Protein AF-0000000066271644 (afdb_homodimer)

pLDDT: mean 96.22, std 3.68, range [72.06, 98.88]

Sequence (416 aa):
MKINVVDHPLIKHKLTLMRKKDTGPKEFRELLKEITLLIAYEATRHIETFETEIETPLEKTKGHFINDKDVVIIPILRAGLGMSDGILQLLPNASVGHIGIYRDPKTLEAVEYYAKFPKITDNSIVFVLDPMLATGVSSIKALEIVKKNGAKNIILVTLIASPEGTEKVNIEHPDVIIYTASLDKKLNSKGYILPGLGDAGDRLFRTKMKINVVDHPLIKHKLTLMRKKDTGPKEFRELLKEITLLIAYEATRHIETFETEIETPLEKTKGHFINDKDVVIIPILRAGLGMSDGILQLLPNASVGHIGIYRDPKTLEAVEYYAKFPKITDNSIVFVLDPMLATGVSSIKALEIVKKNGAKNIILVTLIASPEGTEKVNIEHPDVIIYTASLDKKLNSKGYILPGLGDAGDRLFRTK

Structure (mmCIF, N/CA/C/O backbone):
data_AF-0000000066271644-model_v1
#
loop_
_entity.id
_entity.type
_entity.pdbx_description
1 polymer 'Uracil phosphoribosyltransferase'
#
loop_
_atom_site.group_PDB
_atom_site.id
_atom_site.type_symbol
_atom_site.label_atom_id
_atom_site.label_alt_id
_atom_site.label_comp_id
_atom_site.label_asym_id
_atom_site.label_entity_id
_atom_site.label_seq_id
_atom_site.pdbx_PDB_ins_code
_atom_site.Cartn_x
_atom_site.Cartn_y
_atom_site.Cartn_z
_atom_site.occupancy
_atom_site.B_iso_or_equiv
_atom_site.auth_seq_id
_atom_site.auth_comp_id
_atom_site.auth_asym_id
_atom_site.auth_atom_id
_atom_site.pdbx_PDB_model_num
ATOM 1 N N . MET A 1 1 ? -0.296 10.195 24.5 1 84.44 1 MET A N 1
ATOM 2 C CA . MET A 1 1 ? -0.703 10.555 23.141 1 84.44 1 MET A CA 1
ATOM 3 C C . MET A 1 1 ? -1.144 9.32 22.359 1 84.44 1 MET A C 1
ATOM 5 O O . MET A 1 1 ? -0.449 8.305 22.359 1 84.44 1 MET A O 1
ATOM 9 N N . LYS A 1 2 ? -2.355 9.391 21.953 1 93.38 2 LYS A N 1
ATOM 10 C CA . LYS A 1 2 ? -2.924 8.297 21.172 1 93.38 2 LYS A CA 1
ATOM 11 C C . LYS A 1 2 ? -2.754 8.547 19.672 1 93.38 2 LYS A C 1
ATOM 13 O O . LYS A 1 2 ? -3.529 9.289 19.078 1 93.38 2 LYS A O 1
ATOM 18 N N . ILE A 1 3 ? -1.716 7.992 19.109 1 98.06 3 ILE A N 1
ATOM 19 C CA . ILE A 1 3 ? -1.363 8.211 17.703 1 98.06 3 ILE A CA 1
ATOM 20 C C . ILE A 1 3 ? -0.634 6.988 17.156 1 98.06 3 ILE A C 1
ATOM 22 O O . ILE A 1 3 ? 0.174 6.375 17.859 1 98.06 3 ILE A O 1
ATOM 26 N N . ASN A 1 4 ? -0.963 6.59 16.016 1 98.56 4 ASN A N 1
ATOM 27 C CA . ASN A 1 4 ? -0.249 5.531 15.305 1 98.56 4 ASN A CA 1
ATOM 28 C C . ASN A 1 4 ? 0.706 6.105 14.258 1 98.56 4 ASN A C 1
ATOM 30 O O . ASN A 1 4 ? 0.277 6.527 13.18 1 98.56 4 ASN A O 1
ATOM 34 N N . VAL A 1 5 ? 1.97 6.086 14.578 1 98.56 5 VAL A N 1
ATOM 35 C CA . VAL A 1 5 ? 2.984 6.488 13.609 1 98.56 5 VAL A CA 1
ATOM 36 C C . VAL A 1 5 ? 3.4 5.285 12.766 1 98.56 5 VAL A C 1
ATOM 38 O O . VAL A 1 5 ? 3.959 4.316 13.289 1 98.56 5 VAL A O 1
ATOM 41 N N . VAL A 1 6 ? 3.117 5.367 11.516 1 98.19 6 VAL A N 1
ATOM 42 C CA . VAL A 1 6 ? 3.459 4.262 10.625 1 98.19 6 VAL A CA 1
ATOM 43 C C . VAL A 1 6 ? 4.957 4.277 10.328 1 98.19 6 VAL A C 1
ATOM 45 O O . VAL A 1 6 ? 5.445 5.152 9.609 1 98.19 6 VAL A O 1
ATOM 48 N N . ASP A 1 7 ? 5.613 3.336 10.898 1 96.69 7 ASP A N 1
ATOM 49 C CA . ASP A 1 7 ? 7.062 3.217 10.766 1 96.69 7 ASP A CA 1
ATOM 50 C C . ASP A 1 7 ? 7.43 2.184 9.703 1 96.69 7 ASP A C 1
ATOM 52 O O . ASP A 1 7 ? 7.41 0.979 9.961 1 96.69 7 ASP A O 1
ATOM 56 N N . HIS A 1 8 ? 7.676 2.605 8.531 1 98.44 8 HIS A N 1
ATOM 57 C CA . HIS A 1 8 ? 8.031 1.758 7.398 1 98.44 8 HIS A CA 1
ATOM 58 C C . HIS A 1 8 ? 9.117 2.4 6.551 1 98.44 8 HIS A C 1
ATOM 60 O O . HIS A 1 8 ? 9.062 3.6 6.266 1 98.44 8 HIS A O 1
ATOM 66 N N . PRO A 1 9 ? 10.078 1.648 6.066 1 98.38 9 PRO A N 1
ATOM 67 C CA . PRO A 1 9 ? 11.195 2.197 5.289 1 98.38 9 PRO A CA 1
ATOM 68 C C . PRO A 1 9 ? 10.727 2.947 4.043 1 98.38 9 PRO A C 1
ATOM 70 O O . PRO A 1 9 ? 11.258 4.016 3.729 1 98.38 9 PRO A O 1
ATOM 73 N N . LEU A 1 10 ? 9.766 2.443 3.363 1 98.5 10 LEU A N 1
ATOM 74 C CA . LEU A 1 10 ? 9.273 3.084 2.15 1 98.5 10 LEU A CA 1
ATOM 75 C C . LEU A 1 10 ? 8.656 4.441 2.465 1 98.5 10 LEU A C 1
ATOM 77 O O . LEU A 1 10 ? 8.828 5.398 1.708 1 98.5 10 LEU A O 1
ATOM 81 N N . ILE A 1 11 ? 7.906 4.512 3.564 1 98.56 11 ILE A N 1
ATOM 82 C CA . ILE A 1 11 ? 7.273 5.758 3.969 1 98.56 11 ILE A CA 1
ATOM 83 C C . ILE A 1 11 ? 8.336 6.773 4.379 1 98.56 11 ILE A C 1
ATOM 85 O O . ILE A 1 11 ? 8.281 7.941 3.988 1 98.56 11 ILE A O 1
ATOM 89 N N . LYS A 1 12 ? 9.328 6.297 5.113 1 98.19 12 LYS A N 1
ATOM 90 C CA . LYS A 1 12 ? 10.422 7.176 5.527 1 98.19 12 LYS A CA 1
ATOM 91 C C . LYS A 1 12 ? 11.156 7.738 4.316 1 98.19 12 LYS A C 1
ATOM 93 O O . LYS A 1 12 ? 11.469 8.93 4.27 1 98.19 12 LYS A O 1
ATOM 98 N N . HIS A 1 13 ? 11.43 6.863 3.379 1 98.44 13 HIS A N 1
ATOM 99 C CA . HIS A 1 13 ? 12.109 7.254 2.148 1 98.44 13 HIS A CA 1
ATOM 100 C C . HIS A 1 13 ? 11.305 8.305 1.388 1 98.44 13 HIS A C 1
ATOM 102 O O . HIS A 1 13 ? 11.844 9.352 1.02 1 98.44 13 HIS A O 1
ATOM 108 N N . LYS A 1 14 ? 10.047 8.047 1.195 1 98.38 14 LYS A N 1
ATOM 109 C CA . LYS A 1 14 ? 9.18 8.93 0.418 1 98.38 14 LYS A CA 1
ATOM 110 C C . LYS A 1 14 ? 8.945 10.25 1.147 1 98.38 14 LYS A C 1
ATOM 112 O O . LYS A 1 14 ? 8.875 11.312 0.52 1 98.38 14 LYS A O 1
ATOM 117 N N . LEU A 1 15 ? 8.797 10.172 2.463 1 98.44 15 LEU A N 1
ATOM 118 C CA . LEU A 1 15 ? 8.625 11.383 3.26 1 98.44 15 LEU A CA 1
ATOM 119 C C . LEU A 1 15 ? 9.852 12.289 3.156 1 98.44 15 LEU A C 1
ATOM 121 O O . LEU A 1 15 ? 9.719 13.508 3.088 1 98.44 15 LEU A O 1
ATOM 125 N N . THR A 1 16 ? 11.039 11.703 3.15 1 98.5 16 THR A N 1
ATOM 126 C CA . THR A 1 16 ? 12.281 12.461 3.002 1 98.5 16 THR A CA 1
ATOM 127 C C . THR A 1 16 ? 12.281 13.25 1.699 1 98.5 16 THR A C 1
ATOM 129 O O . THR A 1 16 ? 12.609 14.445 1.689 1 98.5 16 THR A O 1
ATOM 132 N N . LEU A 1 17 ? 11.891 12.586 0.609 1 98.19 17 LEU A N 1
ATOM 133 C CA . LEU A 1 17 ? 11.805 13.258 -0.682 1 98.19 17 LEU A CA 1
ATOM 134 C C . LEU A 1 17 ? 10.805 14.406 -0.628 1 98.19 17 LEU A C 1
ATOM 136 O O . LEU A 1 17 ? 11.062 15.484 -1.153 1 98.19 17 LEU A O 1
ATOM 140 N N . MET A 1 18 ? 9.727 14.219 0.036 1 98 18 MET A N 1
ATOM 141 C CA . MET A 1 18 ? 8.648 15.195 0.131 1 98 18 MET A CA 1
ATOM 142 C C . MET A 1 18 ? 9.086 16.406 0.946 1 98 18 MET A C 1
ATOM 144 O O . MET A 1 18 ? 8.648 17.531 0.679 1 98 18 MET A O 1
ATOM 148 N N . ARG A 1 19 ? 9.906 16.203 1.935 1 98.44 19 ARG A N 1
ATOM 149 C CA . ARG A 1 19 ? 10.344 17.234 2.863 1 98.44 19 ARG A CA 1
ATOM 150 C C . ARG A 1 19 ? 11.305 18.203 2.186 1 98.44 19 ARG A C 1
ATOM 152 O O . ARG A 1 19 ? 11.43 19.359 2.609 1 98.44 19 ARG A O 1
ATOM 159 N N . LYS A 1 20 ? 12.031 17.75 1.162 1 98.56 20 LYS A N 1
ATOM 160 C CA . LYS A 1 20 ? 13.031 18.578 0.505 1 98.56 20 LYS A CA 1
ATOM 161 C C . LYS A 1 20 ? 12.398 19.844 -0.061 1 98.56 20 LYS A C 1
ATOM 163 O O . LYS A 1 20 ? 11.406 19.781 -0.792 1 98.56 20 LYS A O 1
ATOM 168 N N . LYS A 1 21 ? 12.984 20.969 0.208 1 97.44 21 LYS A N 1
ATOM 169 C CA . LYS A 1 21 ? 12.422 22.25 -0.18 1 97.44 21 LYS A CA 1
ATOM 170 C C . LYS A 1 21 ? 12.352 22.391 -1.698 1 97.44 21 LYS A C 1
ATOM 172 O O . LYS A 1 21 ? 11.508 23.125 -2.223 1 97.44 21 LYS A O 1
ATOM 177 N N . ASP A 1 22 ? 13.148 21.578 -2.422 1 96.88 22 ASP A N 1
ATOM 178 C CA . ASP A 1 22 ? 13.242 21.734 -3.869 1 96.88 22 ASP A CA 1
ATOM 179 C C . ASP A 1 22 ? 12.305 20.766 -4.586 1 96.88 22 ASP A C 1
ATOM 181 O O . ASP A 1 22 ? 12.219 20.766 -5.816 1 96.88 22 ASP A O 1
ATOM 185 N N . THR A 1 23 ? 11.617 19.891 -3.852 1 97.25 23 THR A N 1
ATOM 186 C CA . THR A 1 23 ? 10.656 18.984 -4.484 1 97.25 23 THR A CA 1
ATOM 187 C C . THR A 1 23 ? 9.516 19.766 -5.117 1 97.25 23 THR A C 1
ATOM 189 O O . THR A 1 23 ? 8.82 20.531 -4.438 1 97.25 23 THR A O 1
ATOM 192 N N . GLY A 1 24 ? 9.297 19.609 -6.395 1 96.25 24 GLY A N 1
ATOM 193 C CA . GLY A 1 24 ? 8.266 20.344 -7.117 1 96.25 24 GLY A CA 1
ATOM 194 C C . GLY A 1 24 ? 6.871 19.797 -6.887 1 96.25 24 GLY A C 1
ATOM 195 O O . GLY A 1 24 ? 6.707 18.719 -6.297 1 96.25 24 GLY A O 1
ATOM 196 N N . PRO A 1 25 ? 5.859 20.547 -7.359 1 95.81 25 PRO A N 1
ATOM 197 C CA . PRO A 1 25 ? 4.469 20.188 -7.066 1 95.81 25 PRO A CA 1
ATOM 198 C C . PRO A 1 25 ? 4.07 18.828 -7.637 1 95.81 25 PRO A C 1
ATOM 200 O O . PRO A 1 25 ? 3.283 18.109 -7.023 1 95.81 25 PRO A O 1
ATOM 203 N N . LYS A 1 26 ? 4.582 18.516 -8.805 1 96.25 26 LYS A N 1
ATOM 204 C CA . LYS A 1 26 ? 4.246 17.234 -9.398 1 96.25 26 LYS A CA 1
ATOM 205 C C . LYS A 1 26 ? 4.699 16.078 -8.516 1 96.25 26 LYS A C 1
ATOM 207 O O . LYS A 1 26 ? 3.906 15.195 -8.172 1 96.25 26 LYS A O 1
ATOM 212 N N . GLU A 1 27 ? 5.961 16.094 -8.18 1 97 27 GLU A N 1
ATOM 213 C CA . GLU A 1 27 ? 6.512 15.047 -7.332 1 97 27 GLU A CA 1
ATOM 214 C C . GLU A 1 27 ? 5.867 15.055 -5.949 1 97 27 GLU A C 1
ATOM 216 O O . GLU A 1 27 ? 5.605 13.992 -5.375 1 97 27 GLU A O 1
ATOM 221 N N . PHE A 1 28 ? 5.594 16.234 -5.441 1 97.56 28 PHE A N 1
ATOM 222 C CA . PHE A 1 28 ? 4.934 16.359 -4.145 1 97.56 28 PHE A CA 1
ATOM 223 C C . PHE A 1 28 ? 3.574 15.68 -4.156 1 97.56 28 PHE A C 1
ATOM 225 O O . PHE A 1 28 ? 3.246 14.922 -3.246 1 97.56 28 PHE A O 1
ATOM 232 N N . ARG A 1 29 ? 2.818 15.844 -5.227 1 97 29 ARG A N 1
ATOM 233 C CA . ARG A 1 29 ? 1.493 15.25 -5.359 1 97 29 ARG A CA 1
ATOM 234 C C . ARG A 1 29 ? 1.582 13.727 -5.414 1 97 29 ARG A C 1
ATOM 236 O O . ARG A 1 29 ? 0.78 13.031 -4.789 1 97 29 ARG A O 1
ATOM 243 N N . GLU A 1 30 ? 2.508 13.273 -6.148 1 97.19 30 GLU A N 1
ATOM 244 C CA . GLU A 1 30 ? 2.689 11.828 -6.285 1 97.19 30 GLU A CA 1
ATOM 245 C C . GLU A 1 30 ? 3.059 11.188 -4.953 1 97.19 30 GLU A C 1
ATOM 247 O O . GLU A 1 30 ? 2.494 10.164 -4.574 1 97.19 30 GLU A O 1
ATOM 252 N N . LEU A 1 31 ? 3.965 11.828 -4.305 1 98 31 LEU A N 1
ATOM 253 C CA . LEU A 1 31 ? 4.414 11.312 -3.014 1 98 31 LEU A CA 1
ATOM 254 C C . LEU A 1 31 ? 3.291 11.367 -1.985 1 98 31 LEU A C 1
ATOM 256 O O . LEU A 1 31 ? 3.125 10.438 -1.192 1 98 31 LEU A O 1
ATOM 260 N N . LEU A 1 32 ? 2.547 12.438 -1.992 1 98.06 32 LEU A N 1
ATOM 261 C CA . LEU A 1 32 ? 1.416 12.578 -1.082 1 98.06 32 LEU A CA 1
ATOM 262 C C . LEU A 1 32 ? 0.413 11.445 -1.285 1 98.06 32 LEU A C 1
ATOM 264 O O . LEU A 1 32 ? -0.036 10.828 -0.318 1 98.06 32 LEU A O 1
ATOM 268 N N . LYS A 1 33 ? 0.113 11.188 -2.508 1 97.75 33 LYS A N 1
ATOM 269 C CA . LYS A 1 33 ? -0.811 10.109 -2.852 1 97.75 33 LYS A CA 1
ATOM 270 C C . LYS A 1 33 ? -0.278 8.758 -2.385 1 97.75 33 LYS A C 1
ATOM 272 O O . LYS A 1 33 ? -1.005 7.98 -1.766 1 97.75 33 LYS A O 1
ATOM 277 N N . GLU A 1 34 ? 0.958 8.523 -2.639 1 98 34 GLU A N 1
ATOM 278 C CA . GLU A 1 34 ? 1.572 7.238 -2.332 1 98 34 GLU A CA 1
ATOM 279 C C . GLU A 1 34 ? 1.639 7.004 -0.825 1 98 34 GLU A C 1
ATOM 281 O O . GLU A 1 34 ? 1.294 5.922 -0.343 1 98 34 GLU A O 1
ATOM 286 N N . ILE A 1 35 ? 2.094 7.98 -0.1 1 98.56 35 ILE A N 1
ATOM 287 C CA . ILE A 1 35 ? 2.217 7.84 1.347 1 98.56 35 ILE A CA 1
ATOM 288 C C . ILE A 1 35 ? 0.833 7.66 1.967 1 98.56 35 ILE A C 1
ATOM 290 O O . ILE A 1 35 ? 0.652 6.84 2.869 1 98.56 35 ILE A O 1
ATOM 294 N N . THR A 1 36 ? -0.159 8.414 1.421 1 98.69 36 THR A N 1
ATOM 295 C CA . THR A 1 36 ? -1.521 8.281 1.924 1 98.69 36 THR A CA 1
ATOM 296 C C . THR A 1 36 ? -2.043 6.859 1.709 1 98.69 36 THR A C 1
ATOM 298 O O . THR A 1 36 ? -2.662 6.281 2.604 1 98.69 36 THR A O 1
ATOM 301 N N . LEU A 1 37 ? -1.783 6.352 0.534 1 98.56 37 LEU A N 1
ATOM 302 C CA . LEU A 1 37 ? -2.18 4.98 0.231 1 98.56 37 LEU A CA 1
ATOM 303 C C . LEU A 1 37 ? -1.605 4.008 1.256 1 98.56 37 LEU A C 1
ATOM 305 O O . LEU A 1 37 ? -2.328 3.166 1.793 1 98.56 37 LEU A O 1
ATOM 309 N N . LEU A 1 38 ? -0.356 4.121 1.579 1 98.69 38 LEU A N 1
ATOM 310 C CA . LEU A 1 38 ? 0.324 3.201 2.482 1 98.69 38 LEU A CA 1
ATOM 311 C C . LEU A 1 38 ? -0.179 3.371 3.912 1 98.69 38 LEU A C 1
ATOM 313 O O . LEU A 1 38 ? -0.348 2.389 4.637 1 98.69 38 LEU A O 1
ATOM 317 N N . ILE A 1 39 ? -0.458 4.59 4.332 1 98.69 39 ILE A N 1
ATOM 318 C CA . ILE A 1 39 ? -1.012 4.828 5.66 1 98.69 39 ILE A CA 1
ATOM 319 C C . ILE A 1 39 ? -2.418 4.238 5.746 1 98.69 39 ILE A C 1
ATOM 321 O O . ILE A 1 39 ? -2.777 3.613 6.746 1 98.69 39 ILE A O 1
ATOM 325 N N . ALA A 1 40 ? -3.199 4.473 4.695 1 98.25 40 ALA A N 1
ATOM 326 C CA . ALA A 1 40 ? -4.555 3.93 4.664 1 98.25 40 ALA A CA 1
ATOM 327 C C . ALA A 1 40 ? -4.539 2.404 4.75 1 98.25 40 ALA A C 1
ATOM 329 O O . ALA A 1 40 ? -5.391 1.803 5.402 1 98.25 40 ALA A O 1
ATOM 330 N N . TYR A 1 41 ? -3.57 1.788 4.094 1 98.69 41 TYR A N 1
ATOM 331 C CA . TYR A 1 41 ? -3.391 0.344 4.184 1 98.69 41 TYR A CA 1
ATOM 332 C C . TYR A 1 41 ? -3.207 -0.092 5.633 1 98.69 41 TYR A C 1
ATOM 334 O O . TYR A 1 41 ? -3.822 -1.065 6.078 1 98.69 41 TYR A O 1
ATOM 342 N N . GLU A 1 42 ? -2.414 0.624 6.355 1 98.44 42 GLU A N 1
ATOM 343 C CA . GLU A 1 42 ? -2.205 0.326 7.77 1 98.44 42 GLU A CA 1
ATOM 344 C C . GLU A 1 42 ? -3.467 0.601 8.586 1 98.44 42 GLU A C 1
ATOM 346 O O . GLU A 1 42 ? -3.814 -0.172 9.477 1 98.44 42 GLU A O 1
ATOM 351 N N . ALA A 1 43 ? -4.16 1.611 8.227 1 97.81 43 ALA A N 1
ATOM 352 C CA . ALA A 1 43 ? -5.32 2.059 8.992 1 97.81 43 ALA A CA 1
ATOM 353 C C . ALA A 1 43 ? -6.508 1.126 8.781 1 97.81 43 ALA A C 1
ATOM 355 O O . ALA A 1 43 ? -7.484 1.17 9.531 1 97.81 43 ALA A O 1
ATOM 356 N N . THR A 1 44 ? -6.449 0.279 7.773 1 97.62 44 THR A N 1
ATOM 357 C CA . THR A 1 44 ? -7.582 -0.583 7.457 1 97.62 44 THR A CA 1
ATOM 358 C C . THR A 1 44 ? -7.297 -2.023 7.867 1 97.62 44 THR A C 1
ATOM 360 O O . THR A 1 44 ? -7.992 -2.947 7.438 1 97.62 44 THR A O 1
ATOM 363 N N . ARG A 1 45 ? -6.277 -2.25 8.672 1 96.75 45 ARG A N 1
ATOM 364 C CA . ARG A 1 45 ? -5.887 -3.59 9.102 1 96.75 45 ARG A CA 1
ATOM 365 C C . ARG A 1 45 ? -7.008 -4.262 9.883 1 96.75 45 ARG A C 1
ATOM 367 O O . ARG A 1 45 ? -7.055 -5.488 9.992 1 96.75 45 ARG A O 1
ATOM 374 N N . HIS A 1 46 ? -7.965 -3.473 10.43 1 94 46 HIS A N 1
ATOM 375 C CA . HIS A 1 46 ? -8.969 -4.047 11.312 1 94 46 HIS A CA 1
ATOM 376 C C . HIS A 1 46 ? -10.375 -3.877 10.734 1 94 46 HIS A C 1
ATOM 378 O O . HIS A 1 46 ? -11.367 -4.059 11.438 1 94 46 HIS A O 1
ATOM 384 N N . ILE A 1 47 ? -10.383 -3.451 9.508 1 95.62 47 ILE A N 1
ATOM 385 C CA . ILE A 1 47 ? -11.688 -3.271 8.875 1 95.62 47 ILE A CA 1
ATOM 386 C C . ILE A 1 47 ? -12.406 -4.613 8.781 1 95.62 47 ILE A C 1
ATOM 388 O O . ILE A 1 47 ? -11.781 -5.645 8.523 1 95.62 47 ILE A O 1
ATOM 392 N N . GLU A 1 48 ? -13.641 -4.594 8.977 1 95.06 48 GLU A N 1
ATOM 393 C CA . GLU A 1 48 ? -14.453 -5.809 8.984 1 95.06 48 GLU A CA 1
ATOM 394 C C . GLU A 1 48 ? -14.602 -6.383 7.582 1 95.06 48 GLU A C 1
ATOM 396 O O . GLU A 1 48 ? -14.82 -5.641 6.621 1 95.06 48 GLU A O 1
ATOM 401 N N . THR A 1 49 ? -14.438 -7.691 7.473 1 97 49 THR A N 1
ATOM 402 C CA . THR A 1 49 ? -14.711 -8.406 6.23 1 97 49 THR A CA 1
ATOM 403 C C . THR A 1 49 ? -15.883 -9.367 6.402 1 97 49 THR A C 1
ATOM 405 O O . THR A 1 49 ? -16.156 -9.836 7.512 1 97 49 THR A O 1
ATOM 408 N N . PHE A 1 50 ? -16.562 -9.586 5.348 1 97.81 50 PHE A N 1
ATOM 409 C CA . PHE A 1 50 ? -17.719 -10.484 5.34 1 97.81 50 PHE A CA 1
ATOM 410 C C . PHE A 1 50 ? -17.5 -11.641 4.371 1 97.81 50 PHE A C 1
ATOM 412 O O . PHE A 1 50 ? -16.891 -11.461 3.312 1 97.81 50 PHE A O 1
ATOM 419 N N . GLU A 1 51 ? -18 -12.797 4.754 1 98.12 51 GLU A N 1
ATOM 420 C CA . GLU A 1 51 ? -17.859 -13.969 3.898 1 98.12 51 GLU A CA 1
ATOM 421 C C . GLU A 1 51 ? -18.891 -13.953 2.766 1 98.12 51 GLU A C 1
ATOM 423 O O . GLU A 1 51 ? -20 -13.469 2.941 1 98.12 51 GLU A O 1
ATOM 428 N N . THR A 1 52 ? -18.469 -14.469 1.623 1 97.88 52 THR A N 1
ATOM 429 C CA . THR A 1 52 ? -19.359 -14.633 0.478 1 97.88 52 THR A CA 1
ATOM 430 C C . THR A 1 52 ? -18.984 -15.875 -0.331 1 97.88 52 THR A C 1
ATOM 432 O O . THR A 1 52 ? -17.812 -16.219 -0.418 1 97.88 52 THR A O 1
ATOM 435 N N . GLU A 1 53 ? -19.953 -16.562 -0.86 1 98.44 53 GLU A N 1
ATOM 436 C CA . GLU A 1 53 ? -19.688 -17.688 -1.747 1 98.44 53 GLU A CA 1
ATOM 437 C C . GLU A 1 53 ? -19.328 -17.203 -3.152 1 98.44 53 GLU A C 1
ATOM 439 O O . GLU A 1 53 ? -20.016 -16.344 -3.715 1 98.44 53 GLU A O 1
ATOM 444 N N . ILE A 1 54 ? -18.297 -17.781 -3.646 1 98.44 54 ILE A N 1
ATOM 445 C CA . ILE A 1 54 ? -17.891 -17.469 -5.012 1 98.44 54 ILE A CA 1
ATOM 446 C C . ILE A 1 54 ? -17.516 -18.734 -5.758 1 98.44 54 ILE A C 1
ATOM 448 O O . ILE A 1 54 ? -17.422 -19.812 -5.156 1 98.44 54 ILE A O 1
ATOM 452 N N . GLU A 1 55 ? -17.391 -18.594 -7.047 1 98.62 55 GLU A N 1
ATOM 453 C CA . GLU A 1 55 ? -16.875 -19.672 -7.891 1 98.62 55 GLU A CA 1
ATOM 454 C C . GLU A 1 55 ? -15.625 -19.25 -8.641 1 98.62 55 GLU A C 1
ATOM 456 O O . GLU A 1 55 ? -15.625 -18.234 -9.344 1 98.62 55 GLU A O 1
ATOM 461 N N . THR A 1 56 ? -14.57 -20.016 -8.406 1 98.5 56 THR A N 1
ATOM 462 C CA . THR A 1 56 ? -13.375 -19.828 -9.211 1 98.5 56 THR A CA 1
ATOM 463 C C . THR A 1 56 ? -13.477 -20.609 -10.523 1 98.5 56 THR A C 1
ATOM 465 O O . THR A 1 56 ? -14.43 -21.359 -10.727 1 98.5 56 THR A O 1
ATOM 468 N N . PRO A 1 57 ? -12.539 -20.438 -11.43 1 97.38 57 PRO A N 1
ATOM 469 C CA . PRO A 1 57 ? -12.547 -21.281 -12.625 1 97.38 57 PRO A CA 1
ATOM 470 C C . PRO A 1 57 ? -12.438 -22.766 -12.297 1 97.38 57 PRO A C 1
ATOM 472 O O . PRO A 1 57 ? -12.68 -23.625 -13.156 1 97.38 57 PRO A O 1
ATOM 475 N N . LEU A 1 58 ? -12.188 -23.141 -11.008 1 97.88 58 LEU A N 1
ATOM 476 C CA . LEU A 1 58 ? -11.875 -24.531 -10.656 1 97.88 58 LEU A CA 1
ATOM 477 C C . LEU A 1 58 ? -12.953 -25.109 -9.75 1 97.88 58 LEU A C 1
ATOM 479 O O . LEU A 1 58 ? -13.289 -26.297 -9.875 1 97.88 58 LEU A O 1
ATOM 483 N N . GLU A 1 59 ? -13.5 -24.281 -8.797 1 98.31 59 GLU A N 1
ATOM 484 C CA . GLU A 1 59 ? -14.484 -24.812 -7.859 1 98.31 59 GLU A CA 1
ATOM 485 C C . GLU A 1 59 ? -15.18 -23.688 -7.094 1 98.31 59 GLU A C 1
ATOM 487 O O . GLU A 1 59 ? -14.75 -22.531 -7.156 1 98.31 59 GLU A O 1
ATOM 492 N N . LYS A 1 60 ? -16.25 -24.062 -6.426 1 98.44 60 LYS A N 1
ATOM 493 C CA . LYS A 1 60 ? -16.891 -23.156 -5.477 1 98.44 60 LYS A CA 1
ATOM 494 C C . LYS A 1 60 ? -16.062 -23.016 -4.203 1 98.44 60 LYS A C 1
ATOM 496 O O . LYS A 1 60 ? -15.422 -23.984 -3.764 1 98.44 60 LYS A O 1
ATOM 501 N N . THR A 1 61 ? -16.109 -21.844 -3.67 1 98.19 61 THR A N 1
ATOM 502 C CA . THR A 1 61 ? -15.383 -21.609 -2.426 1 98.19 61 THR A CA 1
ATOM 503 C C . THR A 1 61 ? -15.938 -20.391 -1.704 1 98.19 61 THR A C 1
ATOM 505 O O . THR A 1 61 ? -16.891 -19.766 -2.168 1 98.19 61 THR A O 1
ATOM 508 N N . LYS A 1 62 ? -15.383 -20.109 -0.557 1 98.12 62 LYS A N 1
ATOM 509 C CA . LYS A 1 62 ? -15.727 -18.906 0.197 1 98.12 62 LYS A CA 1
ATOM 510 C C . LYS A 1 62 ? -14.641 -17.828 0.05 1 98.12 62 LYS A C 1
ATOM 512 O O . LYS A 1 62 ? -13.453 -18.141 0.042 1 98.12 62 LYS A O 1
ATOM 517 N N . GLY A 1 63 ? -15.094 -16.625 -0.198 1 97.62 63 GLY A N 1
ATOM 518 C CA . GLY A 1 63 ? -14.234 -15.445 -0.186 1 97.62 63 GLY A CA 1
ATOM 519 C C . GLY A 1 63 ? -14.641 -14.422 0.856 1 97.62 63 GLY A C 1
ATOM 520 O O . GLY A 1 63 ? -15.539 -14.672 1.662 1 97.62 63 GLY A O 1
ATOM 521 N N . HIS A 1 64 ? -13.867 -13.383 0.922 1 98.06 64 HIS A N 1
ATOM 522 C CA . HIS A 1 64 ? -14.133 -12.305 1.874 1 98.06 64 HIS A CA 1
ATOM 523 C C . HIS A 1 64 ? -14.281 -10.969 1.164 1 98.06 64 HIS A C 1
ATOM 525 O O . HIS A 1 64 ? -13.555 -10.68 0.209 1 98.06 64 HIS A O 1
ATOM 531 N N . PHE A 1 65 ? -15.266 -10.18 1.545 1 97.44 65 PHE A N 1
ATOM 532 C CA . PHE A 1 65 ? -15.43 -8.867 0.928 1 97.44 65 PHE A CA 1
ATOM 533 C C . PHE A 1 65 ? -15.586 -7.789 1.989 1 97.44 65 PHE A C 1
ATOM 535 O O . PHE A 1 65 ? -15.992 -8.07 3.119 1 97.44 65 PHE A O 1
ATOM 542 N N . ILE A 1 66 ? -15.18 -6.598 1.697 1 97.19 66 ILE A N 1
ATOM 543 C CA . ILE A 1 66 ? -15.391 -5.379 2.471 1 97.19 66 ILE A CA 1
ATOM 544 C C . ILE A 1 66 ? -16.562 -4.59 1.885 1 97.19 66 ILE A C 1
ATOM 546 O O . ILE A 1 66 ? -16.672 -4.453 0.665 1 97.19 66 ILE A O 1
ATOM 550 N N . ASN A 1 67 ? -17.484 -4.176 2.711 1 95 67 ASN A N 1
ATOM 551 C CA . ASN A 1 67 ? -18.5 -3.234 2.246 1 95 67 ASN A CA 1
ATOM 552 C C . ASN A 1 67 ? -17.938 -1.831 2.076 1 95 67 ASN A C 1
ATOM 554 O O . ASN A 1 67 ? -18.125 -0.967 2.934 1 95 67 ASN A O 1
ATOM 558 N N . ASP A 1 68 ? -17.328 -1.593 0.96 1 90.81 68 ASP A N 1
ATOM 559 C CA . ASP A 1 68 ? -16.562 -0.363 0.799 1 90.81 68 ASP A CA 1
ATOM 560 C C . ASP A 1 68 ? -17.484 0.842 0.618 1 90.81 68 ASP A C 1
ATOM 562 O O . ASP A 1 68 ? -17.031 1.988 0.671 1 90.81 68 ASP A O 1
ATOM 566 N N . LYS A 1 69 ? -18.812 0.61 0.467 1 91.19 69 LYS A N 1
ATOM 567 C CA . LYS A 1 69 ? -19.781 1.705 0.434 1 91.19 69 LYS A CA 1
ATOM 568 C C . LYS A 1 69 ? -19.922 2.348 1.81 1 91.19 69 LYS A C 1
ATOM 570 O O . LYS A 1 69 ? -20.422 3.471 1.925 1 91.19 69 LYS A O 1
ATOM 575 N N . ASP A 1 70 ? -19.469 1.592 2.779 1 94.81 70 ASP A N 1
ATOM 576 C CA . ASP A 1 70 ? -19.531 2.107 4.145 1 94.81 70 ASP A CA 1
ATOM 577 C C . ASP A 1 70 ? -18.344 3.004 4.457 1 94.81 70 ASP A C 1
ATOM 579 O O . ASP A 1 70 ? -18.297 3.648 5.504 1 94.81 70 ASP A O 1
ATOM 583 N N . VAL A 1 71 ? -17.422 3.08 3.557 1 97.56 71 VAL A N 1
ATOM 584 C CA . VAL A 1 71 ? -16.234 3.902 3.775 1 97.56 71 VAL A CA 1
ATOM 585 C C . VAL A 1 71 ? -16.469 5.301 3.207 1 97.56 71 VAL A C 1
ATOM 587 O O . VAL A 1 71 ? -16.891 5.449 2.062 1 97.56 71 VAL A O 1
ATOM 590 N N . VAL A 1 72 ? -16.234 6.301 4.016 1 98.31 72 VAL A N 1
ATOM 591 C CA . VAL A 1 72 ? -16.391 7.699 3.629 1 98.31 72 VAL A CA 1
ATOM 592 C C . VAL A 1 72 ? -15.047 8.43 3.773 1 98.31 72 VAL A C 1
ATOM 594 O O . VAL A 1 72 ? -14.398 8.336 4.816 1 98.31 72 VAL A O 1
ATOM 597 N N . ILE A 1 73 ? -14.625 9.078 2.729 1 98.62 73 ILE A N 1
ATOM 598 C CA . ILE A 1 73 ? -13.391 9.859 2.701 1 98.62 73 ILE A CA 1
ATOM 599 C C . ILE A 1 73 ? -13.727 11.352 2.732 1 98.62 73 ILE A C 1
ATOM 601 O O . ILE A 1 73 ? -14.492 11.844 1.901 1 98.62 73 ILE A O 1
ATOM 605 N N . ILE A 1 74 ? -13.148 12.078 3.66 1 98.56 74 ILE A N 1
ATOM 606 C CA . ILE A 1 74 ? -13.461 13.492 3.818 1 98.56 74 ILE A CA 1
ATOM 607 C C . ILE A 1 74 ? -12.164 14.297 3.904 1 98.56 74 ILE A C 1
ATOM 609 O O . ILE A 1 74 ? -11.633 14.516 4.996 1 98.56 74 ILE A O 1
ATOM 613 N N . PRO A 1 75 ? -11.703 14.742 2.791 1 98.5 75 PRO A N 1
ATOM 614 C CA . PRO A 1 75 ? -10.555 15.648 2.797 1 98.5 75 PRO A CA 1
ATOM 615 C C . PRO A 1 75 ? -10.898 17.031 3.324 1 98.5 75 PRO A C 1
ATOM 617 O O . PRO A 1 75 ? -11.977 17.562 3.043 1 98.5 75 PRO A O 1
ATOM 620 N N . ILE A 1 76 ? -10.008 17.516 4.125 1 97.25 76 ILE A N 1
ATOM 621 C CA . ILE A 1 76 ? -10.078 18.922 4.496 1 97.25 76 ILE A CA 1
ATOM 622 C C . ILE A 1 76 ? -9.422 19.781 3.412 1 97.25 76 ILE A C 1
ATOM 624 O O . ILE A 1 76 ? -8.234 19.625 3.135 1 97.25 76 ILE A O 1
ATOM 628 N N . LEU A 1 77 ? -10.172 20.625 2.838 1 94.31 77 LEU A N 1
ATOM 629 C CA . LEU A 1 77 ? -9.672 21.469 1.765 1 94.31 77 LEU A CA 1
ATOM 630 C C . LEU A 1 77 ? -8.688 22.516 2.305 1 94.31 77 LEU A C 1
ATOM 632 O O . LEU A 1 77 ? -8.906 23.062 3.383 1 94.31 77 LEU A O 1
ATOM 636 N N . ARG A 1 78 ? -7.574 22.828 1.516 1 91.69 78 ARG A N 1
ATOM 637 C CA . ARG A 1 78 ? -7.371 22.375 0.141 1 91.69 78 ARG A CA 1
ATOM 638 C C . ARG A 1 78 ? -6.438 21.172 0.088 1 91.69 78 ARG A C 1
ATOM 640 O O . ARG A 1 78 ? -6.633 20.266 -0.721 1 91.69 78 ARG A O 1
ATOM 647 N N . ALA A 1 79 ? -5.539 21.062 0.996 1 90.56 79 ALA A N 1
ATOM 648 C CA . ALA A 1 79 ? -4.414 20.141 0.886 1 90.56 79 ALA A CA 1
ATOM 649 C C . ALA A 1 79 ? -4.883 18.688 1.021 1 90.56 79 ALA A C 1
ATOM 651 O O . ALA A 1 79 ? -4.293 17.781 0.426 1 90.56 79 ALA A O 1
ATOM 652 N N . GLY A 1 80 ? -5.977 18.5 1.748 1 95.62 80 GLY A N 1
ATOM 653 C CA . GLY A 1 80 ? -6.484 17.156 1.943 1 95.62 80 GLY A CA 1
ATOM 654 C C . GLY A 1 80 ? -6.957 16.5 0.657 1 95.62 80 GLY A C 1
ATOM 655 O O . GLY A 1 80 ? -7.039 15.273 0.57 1 95.62 80 GLY A O 1
ATOM 656 N N . LEU A 1 81 ? -7.293 17.312 -0.301 1 94.06 81 LEU A N 1
ATOM 657 C CA . LEU A 1 81 ? -7.773 16.812 -1.58 1 94.06 81 LEU A CA 1
ATOM 658 C C . LEU A 1 81 ? -6.73 15.906 -2.234 1 94.06 81 LEU A C 1
ATOM 660 O O . LEU A 1 81 ? -7.074 14.906 -2.863 1 94.06 81 LEU A O 1
ATOM 664 N N . GLY A 1 82 ? -5.5 16.25 -2.082 1 94.44 82 GLY A N 1
ATOM 665 C CA . GLY A 1 82 ? -4.414 15.484 -2.684 1 94.44 82 GLY A CA 1
ATOM 666 C C . GLY A 1 82 ? -4.258 14.094 -2.096 1 94.44 82 GLY A C 1
ATOM 667 O O . GLY A 1 82 ? -3.541 13.258 -2.648 1 94.44 82 GLY A O 1
ATOM 668 N N . MET A 1 83 ? -4.957 13.812 -1.031 1 98 83 MET A N 1
ATOM 669 C CA . MET A 1 83 ? -4.82 12.547 -0.313 1 98 83 MET A CA 1
ATOM 670 C C . MET A 1 83 ? -5.918 11.57 -0.717 1 98 83 MET A C 1
ATOM 672 O O . MET A 1 83 ? -5.766 10.359 -0.55 1 98 83 MET A O 1
ATOM 676 N N . SER A 1 84 ? -6.996 12.055 -1.241 1 97.81 84 SER A N 1
ATOM 677 C CA . SER A 1 84 ? -8.195 11.258 -1.468 1 97.81 84 SER A CA 1
ATOM 678 C C . SER A 1 84 ? -7.918 10.102 -2.424 1 97.81 84 SER A C 1
ATOM 680 O O . SER A 1 84 ? -8.359 8.969 -2.186 1 97.81 84 SER A O 1
ATOM 682 N N . ASP A 1 85 ? -7.109 10.391 -3.42 1 96.25 85 ASP A N 1
ATOM 683 C CA . ASP A 1 85 ? -6.871 9.383 -4.449 1 96.25 85 ASP A CA 1
ATOM 684 C C . ASP A 1 85 ? -6.117 8.188 -3.877 1 96.25 85 ASP A C 1
ATOM 686 O O . ASP A 1 85 ? -6.297 7.055 -4.336 1 96.25 85 ASP A O 1
ATOM 690 N N . GLY A 1 86 ? -5.273 8.398 -2.932 1 97.25 86 GLY A N 1
ATOM 691 C CA . GLY A 1 86 ? -4.559 7.301 -2.299 1 97.25 86 GLY A CA 1
ATOM 692 C C . GLY A 1 86 ? -5.48 6.277 -1.656 1 97.25 86 GLY A C 1
ATOM 693 O O . GLY A 1 86 ? -5.27 5.07 -1.799 1 97.25 86 GLY A O 1
ATOM 694 N N . ILE A 1 87 ? -6.52 6.777 -1.012 1 98.06 87 ILE A N 1
ATOM 695 C CA . ILE A 1 87 ? -7.453 5.875 -0.347 1 98.06 87 ILE A CA 1
ATOM 696 C C . ILE A 1 87 ? -8.398 5.258 -1.377 1 98.06 87 ILE A C 1
ATOM 698 O O . ILE A 1 87 ? -8.711 4.066 -1.305 1 98.06 87 ILE A O 1
ATOM 702 N N . LEU A 1 88 ? -8.805 6.051 -2.391 1 97.38 88 LEU A N 1
ATOM 703 C CA . LEU A 1 88 ? -9.719 5.574 -3.416 1 97.38 88 LEU A CA 1
ATOM 704 C C . LEU A 1 88 ? -9.086 4.461 -4.242 1 97.38 88 LEU A C 1
ATOM 706 O O . LEU A 1 88 ? -9.781 3.584 -4.754 1 97.38 88 LEU A O 1
ATOM 710 N N . GLN A 1 89 ? -7.801 4.453 -4.34 1 95.5 89 GLN A N 1
ATOM 711 C CA . GLN A 1 89 ? -7.109 3.369 -5.031 1 95.5 89 GLN A CA 1
ATOM 712 C C . GLN A 1 89 ? -7.285 2.047 -4.289 1 95.5 89 GLN A C 1
ATOM 714 O O . GLN A 1 89 ? -7.379 0.988 -4.914 1 95.5 89 GLN A O 1
ATOM 719 N N . LEU A 1 90 ? -7.324 2.105 -3.002 1 96.88 90 LEU A N 1
ATOM 720 C CA . LEU A 1 90 ? -7.504 0.915 -2.178 1 96.88 90 LEU A CA 1
ATOM 721 C C . LEU A 1 90 ? -8.977 0.531 -2.092 1 96.88 90 LEU A C 1
ATOM 723 O O . LEU A 1 90 ? -9.32 -0.655 -2.094 1 96.88 90 LEU A O 1
ATOM 727 N N . LEU A 1 91 ? -9.828 1.578 -2.012 1 97.06 91 LEU A N 1
ATOM 728 C CA . LEU A 1 91 ? -11.273 1.436 -1.839 1 97.06 91 LEU A CA 1
ATOM 729 C C . LEU A 1 91 ? -12.023 2.279 -2.861 1 97.06 91 LEU A C 1
ATOM 731 O O . LEU A 1 91 ? -12.578 3.328 -2.52 1 97.06 91 LEU A O 1
ATOM 735 N N . PRO A 1 92 ? -12.117 1.754 -4.078 1 95.38 92 PRO A N 1
ATOM 736 C CA . PRO A 1 92 ? -12.578 2.576 -5.203 1 95.38 92 PRO A CA 1
ATOM 737 C C . PRO A 1 92 ? -14.055 2.955 -5.09 1 95.38 92 PRO A C 1
ATOM 739 O O . PRO A 1 92 ? -14.492 3.914 -5.727 1 95.38 92 PRO A O 1
ATOM 742 N N . ASN A 1 93 ? -14.836 2.285 -4.289 1 95.62 93 ASN A N 1
ATOM 743 C CA . ASN A 1 93 ? -16.266 2.561 -4.207 1 95.62 93 ASN A CA 1
ATOM 744 C C . ASN A 1 93 ? -16.609 3.398 -2.979 1 95.62 93 ASN A C 1
ATOM 746 O O . ASN A 1 93 ? -17.781 3.594 -2.662 1 95.62 93 ASN A O 1
ATOM 750 N N . ALA A 1 94 ? -15.586 3.879 -2.248 1 97.31 94 ALA A N 1
ATOM 751 C CA . ALA A 1 94 ? -15.82 4.75 -1.1 1 97.31 94 ALA A CA 1
ATOM 752 C C . ALA A 1 94 ? -16.469 6.062 -1.528 1 97.31 94 ALA A C 1
ATOM 754 O O . ALA A 1 94 ? -16.234 6.551 -2.633 1 97.31 94 ALA A O 1
ATOM 755 N N . SER A 1 95 ? -17.297 6.594 -0.675 1 97.38 95 SER A N 1
ATOM 756 C CA . SER A 1 95 ? -17.891 7.91 -0.915 1 97.38 95 SER A CA 1
ATOM 757 C C . SER A 1 95 ? -16.938 9.023 -0.466 1 97.38 95 SER A C 1
ATOM 759 O O . SER A 1 95 ? -16.094 8.812 0.411 1 97.38 95 SER A O 1
ATOM 761 N N . VAL A 1 96 ? -17.094 10.148 -1.136 1 97.81 96 VAL A N 1
ATOM 762 C CA . VAL A 1 96 ? -16.203 11.266 -0.821 1 97.81 96 VAL A CA 1
ATOM 763 C C . VAL A 1 96 ? -17.031 12.492 -0.425 1 97.81 96 VAL A C 1
ATOM 765 O O . VAL A 1 96 ? -17.953 12.883 -1.141 1 97.81 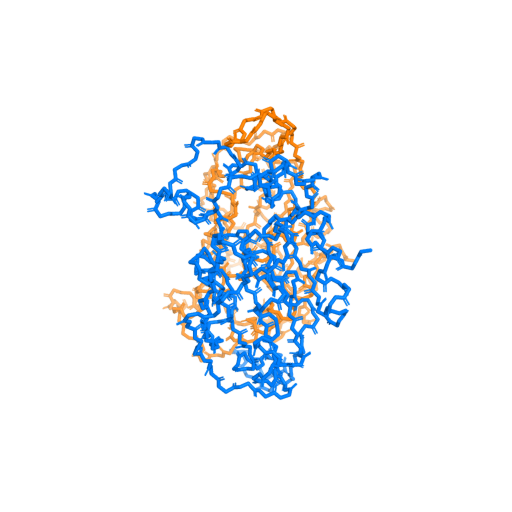96 VAL A O 1
ATOM 768 N N . GLY A 1 97 ? -16.812 12.977 0.741 1 97.38 97 GLY A N 1
ATOM 769 C CA . GLY A 1 97 ? -17.266 14.289 1.172 1 97.38 97 GLY A CA 1
ATOM 770 C C . GLY A 1 97 ? -16.156 15.312 1.241 1 97.38 97 GLY A C 1
ATOM 771 O O . GLY A 1 97 ? -14.992 14.984 1.013 1 97.38 97 GLY A O 1
ATOM 772 N N . HIS A 1 98 ? -16.562 16.547 1.512 1 97.62 98 HIS A N 1
ATOM 773 C CA . HIS A 1 98 ? -15.57 17.609 1.568 1 97.62 98 HIS A CA 1
ATOM 774 C C . HIS A 1 98 ? -15.883 18.609 2.682 1 97.62 98 HIS A C 1
ATOM 776 O O . HIS A 1 98 ? -17.047 18.891 2.949 1 97.62 98 HIS A O 1
ATOM 782 N N . ILE A 1 99 ? -14.844 19.062 3.246 1 97.31 99 ILE A N 1
ATOM 783 C CA . ILE A 1 99 ? -14.961 20.125 4.23 1 97.31 99 ILE A CA 1
ATOM 784 C C . ILE A 1 99 ? -13.953 21.234 3.918 1 97.31 99 ILE A C 1
ATOM 786 O O . ILE A 1 99 ? -12.773 20.953 3.697 1 97.31 99 ILE A O 1
ATOM 790 N N . GLY A 1 100 ? -14.453 22.422 3.863 1 96.5 100 GLY A N 1
ATOM 791 C CA . GLY A 1 100 ? -13.609 23.609 3.771 1 96.5 100 GLY A CA 1
ATOM 792 C C . GLY A 1 100 ? -13.531 24.391 5.066 1 96.5 100 GLY A C 1
ATOM 793 O O . GLY A 1 100 ? -14.555 24.844 5.578 1 96.5 100 GLY A O 1
ATOM 794 N N . ILE A 1 101 ? -12.367 24.5 5.602 1 94.88 101 ILE A N 1
ATOM 795 C CA . ILE A 1 101 ? -12.133 25.203 6.852 1 94.88 101 ILE A CA 1
ATOM 796 C C . ILE A 1 101 ? -10.992 26.203 6.672 1 94.88 101 ILE A C 1
ATOM 798 O O . ILE A 1 101 ? -9.969 25.875 6.062 1 94.88 101 ILE A O 1
ATOM 802 N N . TYR A 1 102 ? -11.156 27.375 7.02 1 90.12 102 TYR A N 1
ATOM 803 C CA . TYR A 1 102 ? -10.047 28.312 7.086 1 90.12 102 TYR A CA 1
ATOM 804 C C . TYR A 1 102 ? -9.883 28.859 8.492 1 90.12 102 TYR A C 1
ATOM 806 O O . TYR A 1 102 ? -10.797 28.766 9.312 1 90.12 102 TYR A O 1
ATOM 814 N N . ARG A 1 103 ? -8.664 29.328 8.711 1 86.56 103 ARG A N 1
ATOM 815 C CA . ARG A 1 103 ? -8.391 29.969 9.992 1 8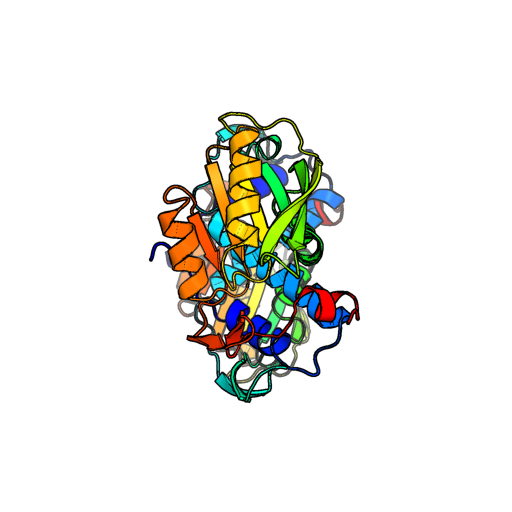6.56 103 ARG A CA 1
ATOM 816 C C . ARG A 1 103 ? -8.586 31.484 9.898 1 86.56 103 ARG A C 1
ATOM 818 O O . ARG A 1 103 ? -7.926 32.156 9.102 1 86.56 103 ARG A O 1
ATOM 825 N N . ASP A 1 104 ? -9.453 31.953 10.734 1 87.12 104 ASP A N 1
ATOM 826 C CA . ASP A 1 104 ? -9.648 33.406 10.766 1 87.12 104 ASP A CA 1
ATOM 827 C C . ASP A 1 104 ? -8.367 34.125 11.211 1 87.12 104 ASP A C 1
ATOM 829 O O . ASP A 1 104 ? -7.848 33.844 12.297 1 87.12 104 ASP A O 1
ATOM 833 N N . PRO A 1 105 ? -7.809 34.969 10.375 1 80.88 105 PRO A N 1
ATOM 834 C CA . PRO A 1 105 ? -6.531 35.594 10.703 1 80.88 105 PRO A CA 1
ATOM 835 C C . PRO A 1 105 ? -6.605 36.469 11.969 1 80.88 105 PRO A C 1
ATOM 837 O O . PRO A 1 105 ? -5.582 36.719 12.617 1 80.88 105 PRO A O 1
ATOM 840 N N . LYS A 1 106 ? -7.773 36.969 12.375 1 86.5 106 LYS A N 1
ATOM 841 C CA . LYS A 1 106 ? -7.938 37.844 13.516 1 86.5 106 LYS A CA 1
ATOM 842 C C . LYS A 1 106 ? -8.141 37.062 14.805 1 86.5 106 LYS A C 1
ATOM 844 O O . LYS A 1 106 ? -7.465 37.312 15.805 1 86.5 106 LYS A O 1
ATOM 849 N N . THR A 1 107 ? -8.992 36.062 14.844 1 85.44 107 THR A N 1
ATOM 850 C CA . THR A 1 107 ? -9.391 35.344 16.047 1 85.44 107 THR A CA 1
ATOM 851 C C . THR A 1 107 ? -8.633 34.031 16.156 1 85.44 107 THR A C 1
ATOM 853 O O . THR A 1 107 ? -8.625 33.406 17.219 1 85.44 107 THR A O 1
ATOM 856 N N . LEU A 1 108 ? -8.102 33.562 15.039 1 81.69 108 LEU A N 1
ATOM 857 C CA . LEU A 1 108 ? -7.352 32.312 14.938 1 81.69 108 LEU A CA 1
ATOM 858 C C . LEU A 1 108 ? -8.281 31.125 15.086 1 81.69 108 LEU A C 1
ATOM 860 O O . LEU A 1 108 ? -7.816 29.984 15.219 1 81.69 108 LEU A O 1
ATOM 864 N N . GLU A 1 109 ? -9.547 31.438 15.008 1 86.69 109 GLU A N 1
ATOM 865 C CA . GLU A 1 109 ? -10.531 30.359 15.086 1 86.69 109 GLU A CA 1
ATOM 866 C C . GLU A 1 109 ? -10.75 29.719 13.727 1 86.69 109 GLU A C 1
ATOM 868 O O . GLU A 1 109 ? -10.656 30.375 12.695 1 86.69 109 GLU A O 1
ATOM 873 N N . ALA A 1 110 ? -11.07 28.406 13.789 1 90.81 110 ALA A N 1
ATOM 874 C CA . ALA A 1 110 ? -11.406 27.688 12.562 1 90.81 110 ALA A CA 1
ATOM 875 C C . ALA A 1 110 ? -12.844 27.984 12.133 1 90.81 110 ALA A C 1
ATOM 877 O O . ALA A 1 110 ? -13.773 27.875 12.938 1 90.81 110 ALA A O 1
ATOM 878 N N . VAL A 1 111 ? -13 28.359 10.844 1 92.12 111 VAL A N 1
ATOM 879 C CA . VAL A 1 111 ? -14.312 28.688 10.297 1 92.12 111 VAL A CA 1
ATOM 880 C C . VAL A 1 111 ? -14.633 27.766 9.133 1 92.12 111 VAL A C 1
ATOM 882 O O . VAL A 1 111 ? -13.836 27.625 8.195 1 92.12 111 VAL A O 1
ATOM 885 N N . GLU A 1 112 ? -15.742 27.094 9.195 1 93.56 112 GLU A N 1
ATOM 886 C CA . GLU A 1 112 ? -16.234 26.266 8.102 1 93.56 112 GLU A CA 1
ATOM 887 C C . GLU A 1 112 ? -16.781 27.125 6.961 1 93.56 112 GLU A C 1
ATOM 889 O O . GLU A 1 112 ? -17.609 28.016 7.18 1 93.56 112 GLU A O 1
ATOM 894 N N . TYR A 1 113 ? -16.312 26.938 5.719 1 93.06 113 TYR A N 1
ATOM 895 C CA . TYR A 1 113 ? -16.859 27.688 4.598 1 93.06 113 TYR A CA 1
ATOM 896 C C . TYR A 1 113 ? -17.531 26.75 3.592 1 93.06 113 TYR A C 1
ATOM 898 O O . TYR A 1 113 ? -18.25 27.203 2.699 1 93.06 113 TYR A O 1
ATOM 906 N N . TYR A 1 114 ? -17.344 25.469 3.807 1 94 114 TYR A N 1
ATOM 907 C CA . TYR A 1 114 ? -17.922 24.469 2.926 1 94 114 TYR A CA 1
ATOM 908 C C . TYR A 1 114 ? -18.016 23.109 3.633 1 94 114 TYR A C 1
ATOM 910 O O . TYR A 1 114 ? -17.109 22.719 4.367 1 94 114 TYR A O 1
ATOM 918 N N . ALA A 1 115 ? -19.172 22.422 3.506 1 95.81 115 ALA A N 1
ATOM 919 C CA . ALA A 1 115 ? -19.328 21.062 3.982 1 95.81 115 ALA A CA 1
ATOM 920 C C . ALA A 1 115 ? -20.375 20.312 3.17 1 95.81 115 ALA A C 1
ATOM 922 O O . ALA A 1 115 ? -21.531 20.766 3.064 1 95.81 115 ALA A O 1
ATOM 923 N N . LYS A 1 116 ? -19.984 19.297 2.523 1 96 116 LYS A N 1
ATOM 924 C CA . LYS A 1 116 ? -20.891 18.406 1.792 1 96 116 LYS A CA 1
ATOM 925 C C . LYS A 1 116 ? -20.5 16.938 2.006 1 96 116 LYS A C 1
ATOM 927 O O . LYS A 1 116 ? -19.375 16.547 1.706 1 96 116 LYS A O 1
ATOM 932 N N . PHE A 1 117 ? -21.453 16.203 2.543 1 96.31 117 PHE A N 1
ATOM 933 C CA . PHE A 1 117 ? -21.156 14.828 2.926 1 96.31 117 PHE A CA 1
ATOM 934 C C . PHE A 1 117 ? -22.141 13.859 2.268 1 96.31 117 PHE A C 1
ATOM 936 O O . PHE A 1 117 ? -23.297 14.195 2.051 1 96.31 117 PHE A O 1
ATOM 943 N N . PRO A 1 118 ? -21.625 12.719 1.971 1 96.5 118 PRO A N 1
ATOM 944 C CA . PRO A 1 118 ? -22.594 11.641 1.719 1 96.5 118 PRO A CA 1
ATOM 945 C C . PRO A 1 118 ? -23.344 11.219 2.977 1 96.5 118 PRO A C 1
ATOM 947 O O . PRO A 1 118 ? -23.094 11.75 4.059 1 96.5 118 PRO A O 1
ATOM 950 N N . LYS A 1 119 ? -24.266 10.352 2.76 1 95.19 119 LYS A N 1
ATOM 951 C CA . LYS A 1 119 ? -24.938 9.812 3.939 1 95.19 119 LYS A CA 1
ATOM 952 C C . LYS A 1 119 ? -23.953 9.062 4.832 1 95.19 119 LYS A C 1
ATOM 954 O O . LYS A 1 119 ? -23.203 8.203 4.359 1 95.19 119 LYS A O 1
ATOM 959 N N . ILE A 1 120 ? -23.859 9.445 6.047 1 96.81 120 ILE A N 1
ATOM 960 C CA . ILE A 1 120 ? -23.031 8.789 7.047 1 96.81 120 ILE A CA 1
ATOM 961 C C . ILE A 1 120 ? -23.906 8.008 8.023 1 96.81 120 ILE A C 1
ATOM 963 O O . ILE A 1 120 ? -24.875 8.547 8.562 1 96.81 120 ILE A O 1
ATOM 967 N N . THR A 1 121 ? -23.609 6.742 8.164 1 95.06 121 THR A N 1
ATOM 968 C CA . THR A 1 121 ? -24.375 5.871 9.047 1 95.06 121 THR A CA 1
ATOM 969 C C . THR A 1 121 ? -23.516 5.398 10.211 1 95.06 121 THR A C 1
ATOM 971 O O . THR A 1 121 ? -22.328 5.715 10.289 1 95.06 121 THR A O 1
ATOM 974 N N . ASP A 1 122 ? -24.094 4.598 11.094 1 94.31 122 ASP A N 1
ATOM 975 C CA . ASP A 1 122 ? -23.391 4.074 12.258 1 94.31 122 ASP A CA 1
ATOM 976 C C . ASP A 1 122 ? -22.297 3.08 11.852 1 94.31 122 ASP A C 1
ATOM 978 O O . ASP A 1 122 ? -21.328 2.869 12.586 1 94.31 122 ASP A O 1
ATOM 982 N N . ASN A 1 123 ? -22.438 2.572 10.648 1 93.56 123 ASN A N 1
ATOM 983 C CA . ASN A 1 123 ? -21.5 1.564 10.156 1 93.56 123 ASN A CA 1
ATOM 984 C C . ASN A 1 123 ? -20.375 2.193 9.344 1 93.56 123 ASN A C 1
ATOM 986 O O . ASN A 1 123 ? -19.406 1.521 9.008 1 93.56 123 ASN A O 1
ATOM 990 N N . SER A 1 124 ? -20.516 3.484 9.102 1 96.88 124 SER A N 1
ATOM 991 C CA . SER A 1 124 ? -19.531 4.152 8.258 1 96.88 124 SER A CA 1
ATOM 992 C C . SER A 1 124 ? -18.172 4.23 8.945 1 96.88 124 SER A C 1
ATOM 994 O O . SER A 1 124 ? -18.094 4.484 10.156 1 96.88 124 SER A O 1
ATOM 996 N N . ILE A 1 125 ? -17.234 3.916 8.211 1 97.88 125 ILE A N 1
ATOM 997 C CA . ILE A 1 125 ? -15.867 4.234 8.594 1 97.88 125 ILE A CA 1
ATOM 998 C C . ILE A 1 125 ? -15.414 5.512 7.887 1 97.88 125 ILE A C 1
ATOM 1000 O O . ILE A 1 125 ? -15.344 5.555 6.656 1 97.88 125 ILE A O 1
ATOM 1004 N N . VAL A 1 126 ? -15.102 6.539 8.641 1 98.44 126 VAL A N 1
ATOM 1005 C CA . VAL A 1 126 ? -14.875 7.863 8.07 1 98.44 126 VAL A CA 1
ATOM 1006 C C . VAL A 1 126 ? -13.391 8.227 8.18 1 98.44 126 VAL A C 1
ATOM 1008 O O . VAL A 1 126 ? -12.852 8.305 9.289 1 98.44 126 VAL A O 1
ATOM 1011 N N . PHE A 1 127 ? -12.781 8.414 7.051 1 98.75 127 PHE A N 1
ATOM 1012 C CA . PHE A 1 127 ? -11.406 8.914 6.98 1 98.75 127 PHE A CA 1
ATOM 1013 C C . PHE A 1 127 ? -11.398 10.43 6.805 1 98.75 127 PHE A C 1
ATOM 1015 O O . PHE A 1 127 ? -11.867 10.945 5.789 1 98.75 127 PHE A O 1
ATOM 1022 N N . VAL A 1 128 ? -10.914 11.094 7.773 1 98.81 128 VAL A N 1
ATOM 1023 C CA . VAL A 1 128 ? -10.68 12.531 7.652 1 98.81 128 VAL A CA 1
ATOM 1024 C C . VAL A 1 128 ? -9.227 12.789 7.273 1 98.81 128 VAL A C 1
ATOM 1026 O O . VAL A 1 128 ? -8.305 12.289 7.93 1 98.81 128 VAL A O 1
ATOM 1029 N N . LEU A 1 129 ? -9.023 13.57 6.203 1 98.75 129 LEU A N 1
ATOM 1030 C CA . LEU A 1 129 ? -7.691 13.688 5.613 1 98.75 129 LEU A CA 1
ATOM 1031 C C . LEU A 1 129 ? -7.164 15.109 5.738 1 98.75 129 LEU A C 1
ATOM 1033 O O . LEU A 1 129 ? -7.785 16.047 5.246 1 98.75 129 LEU A O 1
ATOM 1037 N N . ASP A 1 130 ? -6.066 15.234 6.344 1 97.12 130 ASP A N 1
ATOM 1038 C CA . ASP A 1 130 ? -5.316 16.484 6.469 1 97.12 130 ASP A CA 1
ATOM 1039 C C . ASP A 1 130 ? -3.811 16.219 6.492 1 97.12 130 ASP A C 1
ATOM 1041 O O . ASP A 1 130 ? -3.281 15.695 7.473 1 97.12 130 ASP A O 1
ATOM 1045 N N . PRO A 1 131 ? -3.121 16.672 5.465 1 97.88 131 PRO A N 1
ATOM 1046 C CA . PRO A 1 131 ? -1.7 16.328 5.41 1 97.88 131 PRO A CA 1
ATOM 1047 C C . PRO A 1 131 ? -0.935 16.75 6.656 1 97.88 131 PRO A C 1
ATOM 1049 O O . PRO A 1 131 ? -0.027 16.047 7.105 1 97.88 131 PRO A O 1
ATOM 1052 N N . MET A 1 132 ? -1.33 17.891 7.195 1 97.31 132 MET A N 1
ATOM 1053 C CA . MET A 1 132 ? -0.562 18.469 8.297 1 97.31 132 MET A CA 1
ATOM 1054 C C . MET A 1 132 ? -1.425 18.609 9.547 1 97.31 132 MET A C 1
ATOM 1056 O O . MET A 1 132 ? -2.412 19.344 9.539 1 97.31 132 MET A O 1
ATOM 1060 N N . LEU A 1 133 ? -1.092 17.922 10.586 1 97.81 133 LEU A N 1
ATOM 1061 C CA . LEU A 1 133 ? -1.655 18.156 11.906 1 97.81 133 LEU A CA 1
ATOM 1062 C C . LEU A 1 133 ? -0.731 19.047 12.734 1 97.81 133 LEU A C 1
ATOM 1064 O O . LEU A 1 133 ? 0.065 18.547 13.531 1 97.81 133 LEU A O 1
ATOM 1068 N N . ALA A 1 134 ? -0.898 20.297 12.539 1 96.44 134 ALA A N 1
ATOM 1069 C CA . ALA A 1 134 ? -0.013 21.266 13.18 1 96.44 134 ALA A CA 1
ATOM 1070 C C . ALA A 1 134 ? -0.567 21.703 14.531 1 96.44 134 ALA A C 1
ATOM 1072 O O . ALA A 1 134 ? -0.278 21.078 15.562 1 96.44 134 ALA A O 1
ATOM 1073 N N . THR A 1 135 ? -1.347 22.688 14.555 1 94.94 135 THR A N 1
ATOM 1074 C CA . THR A 1 135 ? -1.86 23.219 15.812 1 94.94 135 THR A CA 1
ATOM 1075 C C . THR A 1 135 ? -3.059 22.391 16.297 1 94.94 135 THR A C 1
ATOM 1077 O O . THR A 1 135 ? -3.43 22.453 17.469 1 94.94 135 THR A O 1
ATOM 1080 N N . GLY A 1 136 ? -3.699 21.703 15.383 1 95.81 136 GLY A N 1
ATOM 1081 C CA . GLY A 1 136 ? -4.844 20.875 15.711 1 95.81 136 GLY A CA 1
ATOM 1082 C C . GLY A 1 136 ? -6.172 21.594 15.531 1 95.81 136 GLY A C 1
ATOM 1083 O O . GLY A 1 136 ? -7.23 20.953 15.539 1 95.81 136 GLY A O 1
ATOM 1084 N N . VAL A 1 137 ? -6.145 22.891 15.266 1 94.38 137 VAL A N 1
ATOM 1085 C CA . VAL A 1 137 ? -7.352 23.719 15.242 1 94.38 137 VAL A CA 1
ATOM 1086 C C . VAL A 1 137 ? -8.25 23.281 14.086 1 94.38 137 VAL A C 1
ATOM 1088 O O . VAL A 1 137 ? -9.445 23.047 14.281 1 94.38 137 VAL A O 1
ATOM 1091 N N . SER A 1 138 ? -7.688 23.141 12.883 1 94.38 138 SER A N 1
ATOM 1092 C CA . SER A 1 138 ? -8.469 22.75 11.719 1 94.38 138 SER A CA 1
ATOM 1093 C C . SER A 1 138 ? -9.016 21.328 11.875 1 94.38 138 SER A C 1
ATOM 1095 O O . SER A 1 138 ? -10.188 21.078 11.586 1 94.38 138 SER A O 1
ATOM 1097 N N . SER A 1 139 ? -8.188 20.438 12.344 1 96.69 139 SER A N 1
ATOM 1098 C CA . SER A 1 139 ? -8.586 19.047 12.516 1 96.69 139 SER A CA 1
ATOM 1099 C C . SER A 1 139 ? -9.711 18.922 13.539 1 96.69 139 SER A C 1
ATOM 1101 O O . SER A 1 139 ? -10.672 18.188 13.32 1 96.69 139 SER A O 1
ATOM 1103 N N . ILE A 1 140 ? -9.578 19.609 14.633 1 97.88 140 ILE A N 1
ATOM 1104 C CA . ILE A 1 140 ? -10.578 19.562 15.688 1 97.88 140 ILE A CA 1
ATOM 1105 C C . ILE A 1 140 ? -11.922 20.047 15.156 1 97.88 140 ILE A C 1
ATOM 1107 O O . ILE A 1 140 ? -12.953 19.406 15.383 1 97.88 140 ILE A O 1
ATOM 1111 N N . LYS A 1 141 ? -11.891 21.172 14.445 1 97.5 141 LYS A N 1
ATOM 1112 C CA . LYS A 1 141 ? -13.117 21.703 13.859 1 97.5 141 LYS A CA 1
ATOM 1113 C C . LYS A 1 141 ? -13.719 20.719 12.859 1 97.5 141 LYS A C 1
ATOM 1115 O O . LYS A 1 141 ? -14.938 20.5 12.859 1 97.5 141 LYS A O 1
ATOM 1120 N N . ALA A 1 142 ? -12.898 20.141 12.016 1 97.94 142 ALA A N 1
ATOM 1121 C CA . ALA A 1 142 ? -13.367 19.172 11.031 1 97.94 142 ALA A CA 1
ATOM 1122 C C . ALA A 1 142 ? -14.023 17.969 11.711 1 97.94 142 ALA A C 1
ATOM 1124 O O . ALA A 1 142 ? -15.094 17.516 11.289 1 97.94 142 ALA A O 1
ATOM 1125 N N . LEU A 1 143 ? -13.383 17.453 12.727 1 98.38 143 LEU A N 1
ATOM 1126 C CA . LEU A 1 143 ? -13.898 16.297 13.461 1 98.38 143 LEU A CA 1
ATOM 1127 C C . LEU A 1 143 ? -15.227 16.625 14.125 1 98.38 143 LEU A C 1
ATOM 1129 O O . LEU A 1 143 ? -16.125 15.781 14.164 1 98.38 143 LEU A O 1
ATOM 1133 N N . GLU A 1 144 ? -15.312 17.844 14.656 1 97.94 144 GLU A N 1
ATOM 1134 C CA . GLU A 1 144 ? -16.578 18.297 15.211 1 97.94 144 GLU A CA 1
ATOM 1135 C C . GLU A 1 144 ? -17.688 18.266 14.164 1 97.94 144 GLU A C 1
ATOM 1137 O O . GLU A 1 144 ? -18.781 17.766 14.43 1 97.94 144 GLU A O 1
ATOM 1142 N N . ILE A 1 145 ? -17.406 18.797 13.008 1 97.5 145 ILE A N 1
ATOM 1143 C CA . ILE A 1 145 ? -18.375 18.891 11.914 1 97.5 145 ILE A CA 1
ATOM 1144 C C . ILE A 1 145 ? -18.766 17.484 11.469 1 97.5 145 ILE A C 1
ATOM 1146 O O . ILE A 1 145 ? -19.953 17.188 11.297 1 97.5 145 ILE A O 1
ATOM 1150 N N . VAL A 1 146 ? -17.797 16.609 11.336 1 97.44 146 VAL A N 1
ATOM 1151 C CA . VAL A 1 146 ? -18.047 15.258 10.852 1 97.44 146 VAL A CA 1
ATOM 1152 C C . VAL A 1 146 ? -18.891 14.492 11.867 1 97.44 146 VAL A C 1
ATOM 1154 O O . VAL A 1 146 ? -19.797 13.75 11.5 1 97.44 146 VAL A O 1
ATOM 1157 N N . LYS A 1 147 ? -18.641 14.656 13.141 1 97.81 147 LYS A N 1
ATOM 1158 C CA . LYS A 1 147 ? -19.406 14.008 14.203 1 97.81 147 LYS A CA 1
ATOM 1159 C C . LYS A 1 147 ? -20.828 14.531 14.25 1 97.81 147 LYS A C 1
ATOM 1161 O O . LYS A 1 147 ? -21.781 13.758 14.445 1 97.81 147 LYS A O 1
ATOM 1166 N N . LYS A 1 148 ? -20.953 15.836 14.078 1 96.75 148 LYS A N 1
ATOM 1167 C CA . LYS A 1 148 ? -22.281 16.438 14.047 1 96.75 148 LYS A CA 1
ATOM 1168 C C . LYS A 1 148 ? -23.125 15.867 12.906 1 96.75 148 LYS A C 1
ATOM 1170 O O . LYS A 1 148 ? -24.359 15.844 12.977 1 96.75 148 LYS A O 1
ATOM 1175 N N . ASN A 1 149 ? -22.422 15.336 11.914 1 96.06 149 ASN A N 1
ATOM 1176 C CA . ASN A 1 149 ? -23.109 14.758 10.758 1 96.06 149 ASN A CA 1
ATOM 1177 C C . ASN A 1 149 ? -23.219 13.242 10.883 1 96.06 149 ASN A C 1
ATOM 1179 O O . ASN A 1 149 ? -23.438 12.547 9.883 1 96.06 149 ASN A O 1
ATOM 1183 N N . GLY A 1 150 ? -22.938 12.664 12.047 1 96.19 150 GLY A N 1
ATOM 1184 C CA . GLY A 1 150 ? -23.344 11.297 12.344 1 96.19 150 GLY A CA 1
ATOM 1185 C C . GLY A 1 150 ? -22.156 10.336 12.406 1 96.19 150 GLY A C 1
ATOM 1186 O O . GLY A 1 150 ? -22.344 9.148 12.703 1 96.19 150 GLY A O 1
ATOM 1187 N N . ALA A 1 151 ? -20.969 10.789 12.195 1 97.38 151 ALA A N 1
ATOM 1188 C CA . ALA A 1 151 ? -19.812 9.891 12.164 1 97.38 151 ALA A CA 1
ATOM 1189 C C . ALA A 1 151 ? -19.469 9.391 13.562 1 97.38 151 ALA A C 1
ATOM 1191 O O . ALA A 1 151 ? -19.359 10.18 14.5 1 97.38 151 ALA A O 1
ATOM 1192 N N . LYS A 1 152 ? -19.266 8.125 13.656 1 97.38 152 LYS A N 1
ATOM 1193 C CA . LYS A 1 152 ? -18.922 7.527 14.945 1 97.38 152 LYS A CA 1
ATOM 1194 C C . LYS A 1 152 ? -17.531 6.871 14.891 1 97.38 152 LYS A C 1
ATOM 1196 O O . LYS A 1 152 ? -16.797 6.898 15.875 1 97.38 152 LYS A O 1
ATOM 1201 N N . ASN A 1 153 ? -17.219 6.207 13.805 1 97.5 153 ASN A N 1
ATOM 1202 C CA . ASN A 1 153 ? -15.93 5.57 13.57 1 97.5 153 ASN A CA 1
ATOM 1203 C C . ASN A 1 153 ? -15.031 6.434 12.688 1 97.5 153 ASN A C 1
ATOM 1205 O O . ASN A 1 153 ? -15.117 6.375 11.461 1 97.5 153 ASN A O 1
ATOM 1209 N N . ILE A 1 154 ? -14.148 7.191 13.328 1 98.31 154 ILE A N 1
ATOM 1210 C CA . ILE A 1 154 ? -13.383 8.195 12.602 1 98.31 154 ILE A CA 1
ATOM 1211 C C . ILE A 1 154 ? -11.891 7.879 12.703 1 98.31 154 ILE A C 1
ATOM 1213 O O . ILE A 1 154 ? -11.391 7.594 13.789 1 98.31 154 ILE A O 1
ATOM 1217 N N . ILE A 1 155 ? -11.266 7.891 11.586 1 98.62 155 ILE A N 1
ATOM 1218 C CA . ILE A 1 155 ? -9.82 7.805 11.484 1 98.62 155 ILE A CA 1
ATOM 1219 C C . ILE A 1 155 ? -9.266 9.094 10.891 1 98.62 155 ILE A C 1
ATOM 1221 O O . ILE A 1 155 ? -9.641 9.492 9.781 1 98.62 155 ILE A O 1
ATOM 1225 N N . LEU A 1 156 ? -8.445 9.773 11.625 1 98.81 156 LEU A N 1
ATOM 1226 C CA . LEU A 1 156 ? -7.738 10.945 11.117 1 98.81 156 LEU A CA 1
ATOM 1227 C C . LEU A 1 156 ? -6.398 10.547 10.508 1 98.81 156 LEU A C 1
ATOM 1229 O O . LEU A 1 156 ? -5.531 10.016 11.203 1 98.81 156 LEU A O 1
ATOM 1233 N N . VAL A 1 157 ? -6.258 10.773 9.195 1 98.81 157 VAL A N 1
ATOM 1234 C CA . VAL A 1 157 ? -5.027 10.438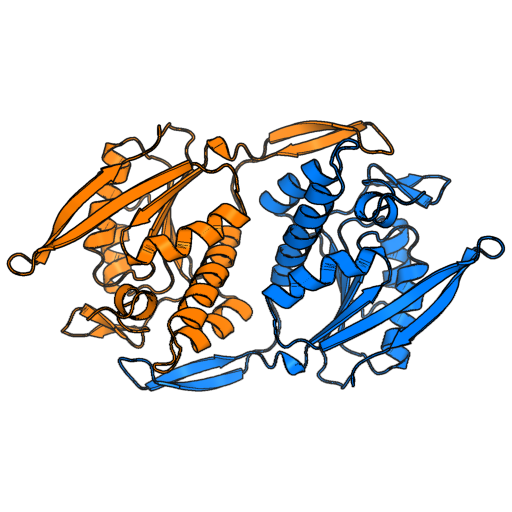 8.484 1 98.81 157 VAL A CA 1
ATOM 1235 C C . VAL A 1 157 ? -4.238 11.703 8.18 1 98.81 157 VAL A C 1
ATOM 1237 O O . VAL A 1 157 ? -4.762 12.625 7.543 1 98.81 157 VAL A O 1
ATOM 1240 N N . THR A 1 158 ? -3.061 11.75 8.625 1 98.44 158 THR A N 1
ATOM 1241 C CA . THR A 1 158 ? -2.146 12.859 8.359 1 98.44 158 THR A CA 1
ATOM 1242 C C . THR A 1 158 ? -0.803 12.336 7.855 1 98.44 158 THR A C 1
ATOM 1244 O O . THR A 1 158 ? -0.528 11.141 7.926 1 98.44 158 THR A O 1
ATOM 1247 N N . LEU A 1 159 ? -0.013 13.195 7.289 1 98.12 159 LEU A N 1
ATOM 1248 C CA . LEU A 1 159 ? 1.343 12.828 6.898 1 98.12 159 LEU A CA 1
ATOM 1249 C C . LEU A 1 159 ? 2.344 13.195 7.988 1 98.12 159 LEU A C 1
ATOM 1251 O O . LEU A 1 159 ? 3.199 12.391 8.352 1 98.12 159 LEU A O 1
ATOM 1255 N N . ILE A 1 160 ? 2.189 14.43 8.445 1 98.5 160 ILE A N 1
ATOM 1256 C CA . ILE A 1 160 ? 3.062 14.922 9.508 1 98.5 160 ILE A CA 1
ATOM 1257 C C . ILE A 1 160 ? 2.219 15.508 10.641 1 98.5 160 ILE A C 1
ATOM 1259 O O . ILE A 1 160 ? 1.26 16.234 10.398 1 98.5 160 ILE A O 1
ATOM 1263 N N . ALA A 1 161 ? 2.576 15.172 11.82 1 98.69 161 ALA A N 1
ATOM 1264 C CA . ALA A 1 161 ? 1.864 15.672 12.992 1 98.69 161 ALA A CA 1
ATOM 1265 C C . ALA A 1 161 ? 2.828 16.297 13.992 1 98.69 161 ALA A C 1
ATOM 1267 O O . ALA A 1 161 ? 4.008 15.945 14.039 1 98.69 161 ALA A O 1
ATOM 1268 N N . SER A 1 162 ? 2.344 17.266 14.703 1 98.62 162 SER A N 1
ATOM 1269 C CA . SER A 1 162 ? 3.076 17.812 15.836 1 98.62 162 SER A CA 1
ATOM 1270 C C . SER A 1 162 ? 2.574 17.25 17.156 1 98.62 162 SER A C 1
ATOM 1272 O O . SER A 1 162 ? 1.409 16.859 17.266 1 98.62 162 SER A O 1
ATOM 1274 N N . PRO A 1 163 ? 3.447 17.156 18.141 1 98.5 163 PRO A N 1
ATOM 1275 C CA . PRO A 1 163 ? 2.975 16.734 19.469 1 98.5 163 PRO A CA 1
ATOM 1276 C C . PRO A 1 163 ? 1.863 17.625 20.016 1 98.5 163 PRO A C 1
ATOM 1278 O O . PRO A 1 163 ? 0.893 17.125 20.594 1 98.5 163 PRO A O 1
ATOM 1281 N N . GLU A 1 164 ? 1.97 18.906 19.812 1 97.88 164 GLU A N 1
ATOM 1282 C CA . GLU A 1 164 ? 0.99 19.875 20.312 1 97.88 164 GLU A CA 1
ATOM 1283 C C . GLU A 1 164 ? -0.383 19.625 19.688 1 97.88 164 GLU A C 1
ATOM 1285 O O . GLU A 1 164 ? -1.384 19.531 20.406 1 97.88 164 GLU A O 1
ATOM 1290 N N . GLY A 1 165 ? -0.374 19.516 18.375 1 97.88 165 GLY A N 1
ATOM 1291 C CA . GLY A 1 165 ? -1.628 19.266 17.688 1 97.88 165 GLY A CA 1
ATOM 1292 C C . GLY A 1 165 ? -2.246 17.938 18.031 1 97.88 165 GLY A C 1
ATOM 1293 O O . GLY A 1 165 ? -3.463 17.828 18.219 1 97.88 165 GLY A O 1
ATOM 1294 N N . THR A 1 166 ? -1.433 16.906 18.094 1 98.62 166 THR A N 1
ATOM 1295 C CA . THR A 1 166 ? -1.894 15.57 18.422 1 98.62 166 THR A CA 1
ATOM 1296 C C . THR A 1 166 ? -2.535 15.547 19.797 1 98.62 166 THR A C 1
ATOM 1298 O O . THR A 1 166 ? -3.613 14.977 19.984 1 98.62 166 THR A O 1
ATOM 1301 N N . GLU A 1 167 ? -1.879 16.156 20.75 1 98.38 167 GLU A N 1
ATOM 1302 C CA . GLU A 1 167 ? -2.398 16.203 22.109 1 98.38 167 GLU A CA 1
ATOM 1303 C C . GLU A 1 167 ? -3.758 16.906 22.156 1 98.38 167 GLU A C 1
ATOM 1305 O O . GLU A 1 167 ? -4.68 16.438 22.828 1 98.38 167 GLU A O 1
ATOM 1310 N N . LYS A 1 168 ? -3.865 18 21.516 1 97.94 168 LYS A N 1
ATOM 1311 C CA . LYS A 1 168 ? -5.117 18.75 21.5 1 97.94 168 LYS A CA 1
ATOM 1312 C C . LYS A 1 168 ? -6.246 17.922 20.891 1 97.94 168 LYS A C 1
ATOM 1314 O O . LYS A 1 168 ? -7.359 17.906 21.438 1 97.94 168 LYS A O 1
ATOM 1319 N N . VAL A 1 169 ? -5.961 17.266 19.781 1 98.38 169 VAL A N 1
ATOM 1320 C CA . VAL A 1 169 ? -6.977 16.438 19.141 1 98.38 169 VAL A CA 1
ATOM 1321 C C . VAL A 1 169 ? -7.375 15.289 20.062 1 98.38 169 VAL A C 1
ATOM 1323 O O . VAL A 1 169 ? -8.562 14.977 20.203 1 98.38 169 VAL A O 1
ATOM 1326 N N . ASN A 1 170 ? -6.391 14.664 20.688 1 98.56 170 ASN A N 1
ATOM 1327 C CA . ASN A 1 170 ? -6.668 13.555 21.594 1 98.56 170 ASN A CA 1
ATOM 1328 C C . ASN A 1 170 ? -7.547 13.992 22.766 1 98.56 170 ASN A C 1
ATOM 1330 O O . ASN A 1 170 ? -8.391 13.227 23.234 1 98.56 170 ASN A O 1
ATOM 1334 N N . ILE A 1 171 ? -7.332 15.18 23.266 1 98.31 171 ILE A N 1
ATOM 1335 C CA . ILE A 1 171 ? -8.109 15.711 24.391 1 98.31 171 ILE A CA 1
ATOM 1336 C C . ILE A 1 171 ? -9.547 15.977 23.922 1 98.31 171 ILE A C 1
ATOM 1338 O O . ILE A 1 171 ? -10.5 15.555 24.578 1 98.31 171 ILE A O 1
ATOM 1342 N N . GLU A 1 172 ? -9.703 16.625 22.828 1 98.06 172 GLU A N 1
ATOM 1343 C CA . GLU A 1 172 ? -11.008 17.078 22.359 1 98.06 172 GLU A CA 1
ATOM 1344 C C . GLU A 1 172 ? -11.797 15.914 21.75 1 98.06 172 GLU A C 1
ATOM 1346 O O . GLU A 1 172 ? -13.023 15.906 21.797 1 98.06 172 GLU A O 1
ATOM 1351 N N . HIS A 1 173 ? -11.133 15.031 21.094 1 98.31 173 HIS A N 1
ATOM 1352 C CA . HIS A 1 173 ? -11.727 13.883 20.406 1 98.31 173 HIS A CA 1
ATOM 1353 C C . HIS A 1 173 ? -10.992 12.594 20.75 1 98.31 173 HIS A C 1
ATOM 1355 O O . HIS A 1 173 ? -10.375 11.977 19.875 1 98.31 173 HIS A O 1
ATOM 1361 N N . PRO A 1 174 ? -11.156 12.109 21.938 1 98 174 PRO A N 1
ATOM 1362 C CA . PRO A 1 174 ? -10.383 10.953 22.406 1 98 174 PRO A CA 1
ATOM 1363 C C . PRO A 1 174 ? -10.742 9.664 21.688 1 98 174 PRO A C 1
ATOM 1365 O O . PRO A 1 174 ? -10.008 8.68 21.766 1 98 174 PRO A O 1
ATOM 1368 N N . ASP A 1 175 ? -11.852 9.664 21.031 1 97.62 175 ASP A N 1
ATOM 1369 C CA . ASP A 1 175 ? -12.336 8.461 20.359 1 97.62 175 ASP A CA 1
ATOM 1370 C C . ASP A 1 175 ? -11.75 8.344 18.953 1 97.62 175 ASP A C 1
ATOM 1372 O O . ASP A 1 175 ? -11.875 7.297 18.312 1 97.62 175 ASP A O 1
ATOM 1376 N N . VAL A 1 176 ? -11.086 9.359 18.453 1 98.19 176 VAL A N 1
ATOM 1377 C CA . VAL A 1 176 ? -10.578 9.383 17.094 1 98.19 176 VAL A CA 1
ATOM 1378 C C . VAL A 1 176 ? -9.203 8.719 17.031 1 98.19 176 VAL A C 1
ATOM 1380 O O . VAL A 1 176 ? -8.344 9 17.875 1 98.19 176 VAL A O 1
ATOM 1383 N N . ILE A 1 177 ? -9.023 7.855 16.109 1 98.12 177 ILE A N 1
ATOM 1384 C CA . ILE A 1 177 ? -7.727 7.215 15.891 1 98.12 177 ILE A CA 1
ATOM 1385 C C . ILE A 1 177 ? -6.906 8.031 14.898 1 98.12 177 ILE A C 1
ATOM 1387 O O . ILE A 1 177 ? -7.391 8.391 13.82 1 98.12 177 ILE A O 1
ATOM 1391 N N . ILE A 1 178 ? -5.703 8.328 15.266 1 98.75 178 ILE A N 1
ATOM 1392 C CA . ILE A 1 178 ? -4.844 9.141 14.406 1 98.75 178 ILE A CA 1
ATOM 1393 C C . ILE A 1 178 ? -3.752 8.266 13.797 1 98.75 178 ILE A C 1
ATOM 1395 O O . ILE A 1 178 ? -3.074 7.52 14.508 1 98.75 178 ILE A O 1
ATOM 1399 N N . TYR A 1 179 ? -3.617 8.305 12.5 1 98.88 179 TYR A N 1
ATOM 1400 C CA . TYR A 1 179 ? -2.494 7.719 11.773 1 98.88 179 TYR A CA 1
ATOM 1401 C C . TYR A 1 179 ? -1.651 8.797 11.109 1 98.88 179 TYR A C 1
ATOM 1403 O O . TYR A 1 179 ? -2.189 9.766 10.555 1 98.88 179 TYR A O 1
ATOM 1411 N N . THR A 1 180 ? -0.349 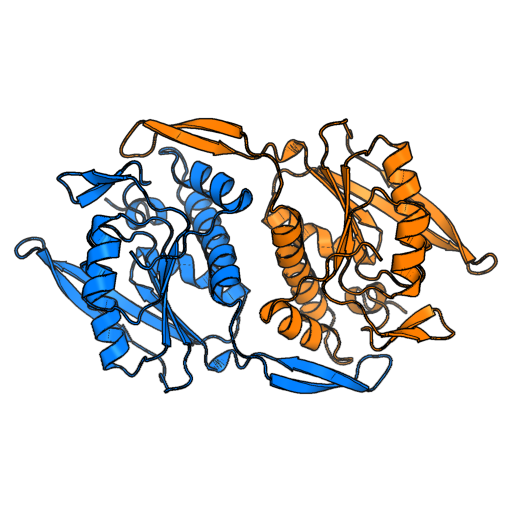8.641 11.172 1 98.81 180 THR A N 1
ATOM 1412 C CA . THR A 1 180 ? 0.553 9.609 10.562 1 98.81 180 THR A CA 1
ATOM 1413 C C . THR A 1 180 ? 1.839 8.938 10.094 1 98.81 180 THR A C 1
ATOM 1415 O O . THR A 1 180 ? 2.178 7.844 10.562 1 98.81 180 THR A O 1
ATOM 1418 N N . ALA A 1 181 ? 2.496 9.578 9.133 1 98.56 181 ALA A N 1
ATOM 1419 C CA . ALA A 1 181 ? 3.789 9.07 8.688 1 98.56 181 ALA A CA 1
ATOM 1420 C C . ALA A 1 181 ? 4.914 9.523 9.609 1 98.56 181 ALA A C 1
ATOM 1422 O O . ALA A 1 181 ? 5.977 8.906 9.664 1 98.56 181 ALA A O 1
ATOM 1423 N N . SER A 1 182 ? 4.645 10.641 10.312 1 98.62 182 SER A N 1
ATOM 1424 C CA . SER A 1 182 ? 5.699 11.18 11.172 1 98.62 182 SER A CA 1
ATOM 1425 C C . SER A 1 182 ? 5.121 12.039 12.281 1 98.62 182 SER A C 1
ATOM 1427 O O . SER A 1 182 ? 4.203 12.828 12.055 1 98.62 182 SER A O 1
ATOM 1429 N N . LEU A 1 183 ? 5.605 11.844 13.445 1 98.62 183 LEU A N 1
ATOM 1430 C CA . LEU A 1 183 ? 5.449 12.789 14.547 1 98.62 183 LEU A CA 1
ATOM 1431 C C . LEU A 1 183 ? 6.695 13.656 14.703 1 98.62 183 LEU A C 1
ATOM 1433 O O . LEU A 1 183 ? 7.719 13.188 15.211 1 98.62 183 LEU A O 1
ATOM 1437 N N . ASP A 1 184 ? 6.559 14.867 14.289 1 98.5 184 ASP A N 1
ATOM 1438 C CA . ASP A 1 184 ? 7.719 15.75 14.273 1 98.5 184 ASP A CA 1
ATOM 1439 C C . ASP A 1 184 ? 7.941 16.391 15.648 1 98.5 184 ASP A C 1
ATOM 1441 O O . ASP A 1 184 ? 7.258 16.047 16.609 1 98.5 184 ASP A O 1
ATOM 1445 N N . LYS A 1 185 ? 8.891 17.234 15.711 1 98.25 185 LYS A N 1
ATOM 1446 C CA . LYS A 1 185 ? 9.477 17.656 16.984 1 98.25 185 LYS A CA 1
ATOM 1447 C C . LYS A 1 185 ? 8.555 18.609 17.734 1 98.25 185 LYS A C 1
ATOM 1449 O O . LYS A 1 185 ? 8.32 18.438 18.938 1 98.25 185 LYS A O 1
ATOM 1454 N N . LYS A 1 186 ? 8.148 19.672 17.031 1 98.25 186 LYS A N 1
ATOM 1455 C CA . LYS A 1 186 ? 7.387 20.734 17.688 1 98.25 186 LYS A CA 1
ATOM 1456 C C . LYS A 1 186 ? 6.836 21.719 16.672 1 98.25 186 LYS A C 1
ATOM 1458 O O . LYS A 1 186 ? 7.137 21.625 15.477 1 98.25 186 LYS A O 1
ATOM 1463 N N . LEU A 1 187 ? 6.07 22.656 17.172 1 97.88 187 LEU A N 1
ATOM 1464 C CA . LEU A 1 187 ? 5.641 23.812 16.406 1 97.88 187 LEU A CA 1
ATOM 1465 C C . LEU A 1 187 ? 6.578 25 16.641 1 97.88 187 LEU A C 1
ATOM 1467 O O . LEU A 1 187 ? 7.051 25.203 17.766 1 97.88 187 LEU A O 1
ATOM 1471 N N . ASN A 1 188 ? 6.852 25.734 15.609 1 97 188 ASN A N 1
ATOM 1472 C CA . ASN A 1 188 ? 7.527 27 15.836 1 97 188 ASN A CA 1
ATOM 1473 C C . ASN A 1 188 ? 6.543 28.109 16.219 1 97 188 ASN A C 1
ATOM 1475 O O . ASN A 1 188 ? 5.352 27.844 16.391 1 97 188 ASN A O 1
ATOM 1479 N N . SER A 1 189 ? 7.023 29.312 16.375 1 94.94 189 SER A N 1
ATOM 1480 C CA . SER A 1 189 ? 6.219 30.422 16.859 1 94.94 189 SER A CA 1
ATOM 1481 C C . SER A 1 189 ? 5.121 30.797 15.875 1 94.94 189 SER A C 1
ATOM 1483 O O . SER A 1 189 ? 4.141 31.438 16.234 1 94.94 189 SER A O 1
ATOM 1485 N N . LYS A 1 190 ? 5.293 30.375 14.641 1 92.38 190 LYS A N 1
ATOM 1486 C CA . LYS A 1 190 ? 4.316 30.703 13.609 1 92.38 190 LYS A CA 1
ATOM 1487 C C . LYS A 1 190 ? 3.32 29.562 13.414 1 92.38 190 LYS A C 1
ATOM 1489 O O . LYS A 1 190 ? 2.473 29.625 12.523 1 92.38 190 LYS A O 1
ATOM 1494 N N . GLY A 1 191 ? 3.471 28.422 14.156 1 93.62 191 GLY A N 1
ATOM 1495 C CA . GLY A 1 191 ? 2.533 27.312 14.086 1 93.62 191 GLY A CA 1
ATOM 1496 C C . GLY A 1 191 ? 2.91 26.281 13.047 1 93.62 191 GLY A C 1
ATOM 1497 O O . GLY A 1 191 ? 2.115 25.391 12.727 1 93.62 191 GLY A O 1
ATOM 1498 N N . TYR A 1 192 ? 4.129 26.453 12.461 1 95.94 192 TYR A N 1
ATOM 1499 C CA . TYR A 1 192 ? 4.625 25.453 11.523 1 95.94 192 TYR A CA 1
ATOM 1500 C C . TYR A 1 192 ? 5.262 24.281 12.273 1 95.94 192 TYR A C 1
ATOM 1502 O O . TYR A 1 192 ? 5.859 24.469 13.336 1 95.94 192 TYR A O 1
ATOM 1510 N N . ILE A 1 193 ? 5.141 23.156 11.648 1 98.06 193 ILE A N 1
ATOM 1511 C CA . ILE A 1 193 ? 5.738 21.953 12.227 1 98.06 193 ILE A CA 1
ATOM 1512 C C . ILE A 1 193 ? 7.227 21.906 11.891 1 98.06 193 ILE A C 1
ATOM 1514 O O . ILE A 1 193 ? 7.621 22.141 10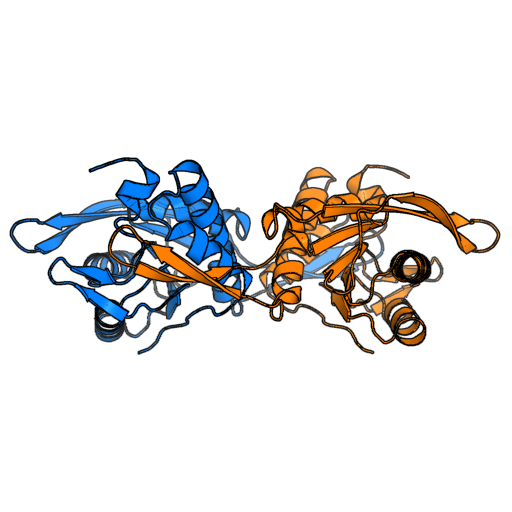.742 1 98.06 193 ILE A O 1
ATOM 1518 N N . LEU A 1 194 ? 8.062 21.625 12.844 1 98.56 194 LEU A N 1
ATOM 1519 C CA . LEU A 1 194 ? 9.5 21.484 12.641 1 98.56 194 LEU A CA 1
ATOM 1520 C C . LEU A 1 194 ? 9.922 20.031 12.797 1 98.56 194 LEU A C 1
ATOM 1522 O O . LEU A 1 194 ? 9.602 19.391 13.797 1 98.56 194 LEU A O 1
ATOM 1526 N N . PRO A 1 195 ? 10.773 19.438 11.883 1 98.44 195 PRO A N 1
ATOM 1527 C CA . PRO A 1 195 ? 11.312 20.094 10.688 1 98.44 195 PRO A CA 1
ATOM 1528 C C . PRO A 1 195 ? 10.266 20.266 9.586 1 98.44 195 PRO A C 1
ATOM 1530 O O . PRO A 1 195 ? 10.461 21.047 8.656 1 98.44 195 PRO A O 1
ATOM 1533 N N . GLY A 1 196 ? 9.172 19.438 9.719 1 97.75 196 GLY A N 1
ATOM 1534 C CA . GLY A 1 196 ? 8.023 19.578 8.828 1 97.75 196 GLY A CA 1
ATOM 1535 C C . GLY A 1 196 ? 8.398 19.547 7.363 1 97.75 196 GLY A C 1
ATOM 1536 O O . GLY A 1 196 ? 9.375 18.891 6.977 1 97.75 196 GLY A O 1
ATOM 1537 N N . LEU A 1 197 ? 7.492 20.062 6.535 1 96.94 197 LEU A N 1
ATOM 1538 C CA . LEU A 1 197 ? 7.715 20.125 5.094 1 96.94 197 LEU A CA 1
ATOM 1539 C C . LEU A 1 197 ? 7.168 21.438 4.52 1 96.94 197 LEU A C 1
ATOM 1541 O O . LEU A 1 197 ? 6.945 21.531 3.311 1 96.94 197 LEU A O 1
ATOM 1545 N N . GLY A 1 198 ? 6.883 22.391 5.438 1 94 198 GLY A N 1
ATOM 1546 C CA . GLY A 1 198 ? 6.266 23.641 5 1 94 198 GLY A CA 1
ATOM 1547 C C . GLY A 1 198 ? 4.754 23.547 4.914 1 94 198 GLY A C 1
ATOM 1548 O O . GLY A 1 198 ? 4.129 22.781 5.648 1 94 198 GLY A O 1
ATOM 1549 N N . ASP A 1 199 ? 4.164 24.438 4.137 1 92.81 199 ASP A N 1
ATOM 1550 C CA . ASP A 1 199 ? 2.723 24.438 3.91 1 92.81 199 ASP A CA 1
ATOM 1551 C C . ASP A 1 199 ? 2.348 23.484 2.779 1 92.81 199 ASP A C 1
ATOM 1553 O O . ASP A 1 199 ? 2.676 23.734 1.616 1 92.81 199 ASP A O 1
ATOM 1557 N N . ALA A 1 200 ? 1.622 22.469 3.09 1 93.88 200 ALA A N 1
ATOM 1558 C CA . ALA A 1 200 ? 1.295 21.422 2.119 1 93.88 200 ALA A CA 1
ATOM 1559 C C . ALA A 1 200 ? 0.471 21.984 0.966 1 93.88 200 ALA A C 1
ATOM 1561 O O . ALA A 1 200 ? 0.667 21.609 -0.191 1 93.88 200 ALA A O 1
ATOM 1562 N N . GLY A 1 201 ? -0.486 22.844 1.294 1 92.38 201 GLY A N 1
ATOM 1563 C CA . GLY A 1 201 ? -1.272 23.469 0.239 1 92.38 201 GLY A CA 1
ATOM 1564 C C . GLY A 1 201 ? -0.431 24.25 -0.751 1 92.38 201 GLY A C 1
ATOM 1565 O O . GLY A 1 201 ? -0.608 24.125 -1.965 1 92.38 201 GLY A O 1
ATOM 1566 N N . ASP A 1 202 ? 0.478 25.031 -0.235 1 92.44 202 ASP A N 1
ATOM 1567 C CA . ASP A 1 202 ? 1.346 25.844 -1.085 1 92.44 202 ASP A CA 1
ATOM 1568 C C . ASP A 1 202 ? 2.26 24.953 -1.933 1 92.44 202 ASP A C 1
ATOM 1570 O O . ASP A 1 202 ? 2.523 25.266 -3.098 1 92.44 202 ASP A O 1
ATOM 1574 N N . ARG A 1 203 ? 2.705 23.906 -1.343 1 93.75 203 ARG A N 1
ATOM 1575 C CA . ARG A 1 203 ? 3.596 22.984 -2.057 1 93.75 203 ARG A CA 1
ATOM 1576 C C . ARG A 1 203 ? 2.854 22.25 -3.17 1 93.75 203 ARG A C 1
ATOM 1578 O O . ARG A 1 203 ? 3.438 21.938 -4.207 1 93.75 203 ARG A O 1
ATOM 1585 N N . LEU A 1 204 ? 1.565 22.016 -2.971 1 92.88 204 LEU A N 1
ATOM 1586 C CA . LEU A 1 204 ? 0.742 21.281 -3.922 1 92.88 204 LEU A CA 1
ATOM 1587 C C . LEU A 1 204 ? 0.326 22.172 -5.086 1 92.88 204 LEU A C 1
ATOM 1589 O O . LEU A 1 204 ? 0.33 21.75 -6.242 1 92.88 204 LEU A O 1
ATOM 1593 N N . PHE A 1 205 ? -0.013 23.422 -4.734 1 90.5 205 PHE A N 1
ATOM 1594 C CA . PHE A 1 205 ? -0.769 24.188 -5.707 1 90.5 205 PHE A CA 1
ATOM 1595 C C . PHE A 1 205 ? -0.012 25.453 -6.098 1 90.5 205 PHE A C 1
ATOM 1597 O O . PHE A 1 205 ? -0.499 26.25 -6.898 1 90.5 205 PHE A O 1
ATOM 1604 N N . ARG A 1 206 ? 1.193 25.688 -5.605 1 87.19 206 ARG A N 1
ATOM 1605 C CA . ARG A 1 206 ? 2.043 26.844 -5.875 1 87.19 206 ARG A CA 1
ATOM 1606 C C . ARG A 1 206 ? 1.339 28.141 -5.492 1 87.19 206 ARG A C 1
ATOM 1608 O O . ARG A 1 206 ? 1.33 29.109 -6.266 1 87.19 206 ARG A O 1
ATOM 1615 N N . THR A 1 207 ? 0.695 28.031 -4.336 1 83.19 207 THR A N 1
ATOM 1616 C CA . THR A 1 207 ? 0.084 29.234 -3.791 1 83.19 207 THR A CA 1
ATOM 1617 C C . THR A 1 207 ? 0.94 29.812 -2.67 1 83.19 207 THR A C 1
ATOM 1619 O O . THR A 1 207 ? 2.006 29.281 -2.355 1 83.19 207 THR A O 1
ATOM 1622 N N . LYS A 1 208 ? 0.697 31.141 -2.416 1 72.06 208 LYS A N 1
ATOM 1623 C CA . LYS A 1 208 ? 1.441 31.844 -1.376 1 72.06 208 LYS A CA 1
ATOM 1624 C C . LYS A 1 208 ? 0.539 32.188 -0.198 1 72.06 208 LYS A C 1
ATOM 1626 O O . LYS A 1 208 ? -0.659 32.438 -0.375 1 72.06 208 LYS A O 1
ATOM 1631 N N . MET B 1 1 ? 7.07 -25.109 6.902 1 83.5 1 MET B N 1
ATOM 1632 C CA . MET B 1 1 ? 6.957 -24.281 5.691 1 83.5 1 MET B CA 1
ATOM 1633 C C . MET B 1 1 ? 7.301 -22.828 5.984 1 83.5 1 MET B C 1
ATOM 1635 O O . MET B 1 1 ? 6.797 -22.25 6.949 1 83.5 1 MET B O 1
ATOM 1639 N N . LYS B 1 2 ? 8.289 -22.391 5.293 1 93.19 2 LYS B N 1
ATOM 1640 C CA . LYS B 1 2 ? 8.727 -21 5.445 1 93.19 2 LYS B CA 1
ATOM 1641 C C . LYS B 1 2 ? 8.055 -20.094 4.418 1 93.19 2 LYS B C 1
ATOM 1643 O O . LYS B 1 2 ? 8.477 -20.047 3.262 1 93.19 2 LYS B O 1
ATOM 1648 N N . ILE B 1 3 ? 6.977 -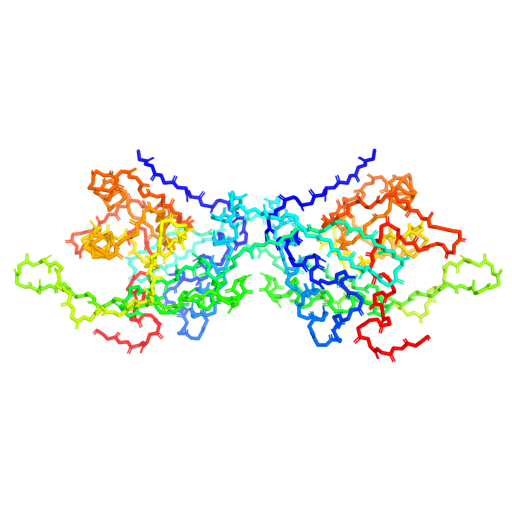19.469 4.809 1 98 3 ILE B N 1
ATOM 1649 C CA . ILE B 1 3 ? 6.164 -18.641 3.92 1 98 3 ILE B CA 1
ATOM 1650 C C . ILE B 1 3 ? 5.488 -17.531 4.723 1 98 3 ILE B C 1
ATOM 1652 O O . ILE B 1 3 ? 5.043 -17.766 5.852 1 98 3 ILE B O 1
ATOM 1656 N N . ASN B 1 4 ? 5.477 -16.391 4.215 1 98.56 4 ASN B N 1
ATOM 1657 C CA . ASN B 1 4 ? 4.738 -15.266 4.793 1 98.56 4 ASN B CA 1
ATOM 1658 C C . ASN B 1 4 ? 3.432 -15.016 4.051 1 98.56 4 ASN B C 1
ATOM 1660 O O . ASN B 1 4 ? 3.432 -14.438 2.961 1 98.56 4 ASN B O 1
ATOM 1664 N N . VAL B 1 5 ? 2.352 -15.422 4.656 1 98.56 5 VAL B N 1
ATOM 1665 C CA . VAL B 1 5 ? 1.036 -15.125 4.102 1 98.56 5 VAL B CA 1
ATOM 1666 C C . VAL B 1 5 ? 0.556 -13.766 4.609 1 98.56 5 VAL B C 1
ATOM 1668 O O . VAL B 1 5 ? 0.339 -13.586 5.809 1 98.56 5 VAL B O 1
ATOM 1671 N N . VAL B 1 6 ? 0.409 -12.859 3.705 1 98.19 6 VAL B N 1
ATOM 1672 C CA . VAL B 1 6 ? -0.031 -11.523 4.09 1 98.19 6 VAL B CA 1
ATOM 1673 C C . VAL B 1 6 ? -1.531 -11.539 4.375 1 98.19 6 VAL B C 1
ATOM 1675 O O . VAL B 1 6 ? -2.342 -11.656 3.453 1 98.19 6 VAL B O 1
ATOM 1678 N N . ASP B 1 7 ? -1.827 -11.414 5.617 1 96.62 7 ASP B N 1
ATOM 1679 C CA . ASP B 1 7 ? -3.211 -11.445 6.082 1 96.62 7 ASP B CA 1
ATOM 1680 C C . ASP B 1 7 ? -3.742 -10.039 6.316 1 96.62 7 ASP B C 1
ATOM 1682 O O . ASP B 1 7 ? -3.459 -9.422 7.348 1 96.62 7 ASP B O 1
ATOM 1686 N N . HIS B 1 8 ? -4.406 -9.5 5.387 1 98.44 8 HIS B N 1
ATOM 1687 C CA . HIS B 1 8 ? -4.977 -8.156 5.438 1 98.44 8 HIS B CA 1
ATOM 1688 C C . HIS B 1 8 ? -6.359 -8.117 4.801 1 98.44 8 HIS B C 1
ATOM 1690 O O . HIS B 1 8 ? -6.57 -8.703 3.734 1 98.44 8 HIS B O 1
ATOM 1696 N N . PRO B 1 9 ? -7.301 -7.398 5.367 1 98.38 9 PRO B N 1
ATOM 1697 C CA . PRO B 1 9 ? -8.672 -7.355 4.848 1 98.38 9 PRO B CA 1
ATOM 1698 C C . PRO B 1 9 ? -8.734 -6.875 3.4 1 98.38 9 PRO B C 1
ATOM 1700 O O . PRO B 1 9 ? -9.484 -7.43 2.594 1 98.38 9 PRO B O 1
ATOM 1703 N N . LEU B 1 10 ? -7.98 -5.906 3.053 1 98.5 10 LEU B N 1
ATOM 1704 C CA . LEU B 1 10 ? -7.996 -5.371 1.695 1 98.5 10 LEU B CA 1
ATOM 1705 C C . LEU B 1 10 ? -7.512 -6.414 0.694 1 98.5 10 LEU B C 1
ATOM 1707 O O . LEU B 1 10 ? -8.055 -6.523 -0.407 1 98.5 10 LEU B O 1
ATOM 1711 N N . ILE B 1 11 ? -6.473 -7.152 1.07 1 98.56 11 ILE B N 1
ATOM 1712 C CA . ILE B 1 11 ? -5.93 -8.188 0.197 1 98.56 11 ILE B CA 1
ATOM 1713 C C . ILE B 1 11 ? -6.945 -9.312 0.038 1 98.56 11 ILE B C 1
ATOM 1715 O O . ILE B 1 11 ? -7.184 -9.789 -1.074 1 98.56 11 ILE B O 1
ATOM 1719 N N . LYS B 1 12 ? -7.566 -9.688 1.146 1 98.19 12 LYS B N 1
ATOM 1720 C CA . LYS B 1 12 ? -8.586 -10.734 1.096 1 98.19 12 LYS B CA 1
ATOM 1721 C C . LYS B 1 12 ? -9.742 -10.328 0.189 1 98.19 12 LYS B C 1
ATOM 1723 O O . LYS B 1 12 ? -10.219 -11.125 -0.619 1 98.19 12 LYS B O 1
ATOM 1728 N N . HIS B 1 13 ? -10.172 -9.102 0.357 1 98.44 13 HIS B N 1
ATOM 1729 C CA . HIS B 1 13 ? -11.258 -8.562 -0.454 1 98.44 13 HIS B CA 1
ATOM 1730 C C . HIS B 1 13 ? -10.898 -8.586 -1.937 1 98.44 13 HIS B C 1
ATOM 1732 O O . HIS B 1 13 ? -11.672 -9.086 -2.758 1 98.44 13 HIS B O 1
ATOM 1738 N N . LYS B 1 14 ? -9.742 -8.086 -2.268 1 98.38 14 LYS B N 1
ATOM 1739 C CA . LYS B 1 14 ? -9.312 -7.973 -3.658 1 98.38 14 LYS B CA 1
ATOM 1740 C C . LYS B 1 14 ? -9.047 -9.344 -4.262 1 98.38 14 LYS B C 1
ATOM 1742 O O . LYS B 1 14 ? -9.328 -9.578 -5.438 1 98.38 14 LYS B O 1
ATOM 1747 N N . LEU B 1 15 ? -8.477 -10.242 -3.463 1 98.38 15 LEU B N 1
ATOM 1748 C CA . LEU B 1 15 ? -8.234 -11.602 -3.924 1 98.38 15 LEU B CA 1
ATOM 1749 C C . LEU B 1 15 ? -9.547 -12.305 -4.258 1 98.38 15 LEU B C 1
ATOM 1751 O O . LEU B 1 15 ? -9.625 -13.047 -5.238 1 98.38 15 LEU B O 1
ATOM 1755 N N . THR B 1 16 ? -10.578 -12.086 -3.447 1 98.5 16 THR B N 1
ATOM 1756 C CA . THR B 1 16 ? -11.898 -12.656 -3.695 1 98.5 16 THR B CA 1
ATOM 1757 C C . THR B 1 16 ? -12.422 -12.234 -5.062 1 98.5 16 THR B C 1
ATOM 1759 O O . THR B 1 16 ? -12.898 -13.07 -5.836 1 98.5 16 THR B O 1
ATOM 1762 N N . LEU B 1 17 ? -12.312 -10.938 -5.367 1 98.19 17 LEU B N 1
ATOM 1763 C CA . LEU B 1 17 ? -12.734 -10.43 -6.664 1 98.19 17 LEU B CA 1
ATOM 1764 C C . LEU B 1 17 ? -11.938 -11.086 -7.789 1 98.19 17 LEU B C 1
ATOM 1766 O O . LEU B 1 17 ? -12.508 -11.469 -8.82 1 98.19 17 LEU B O 1
ATOM 1770 N N . MET B 1 18 ? -10.695 -11.289 -7.59 1 98 18 MET B N 1
ATOM 1771 C CA . MET B 1 18 ? -9.797 -11.852 -8.594 1 98 18 MET B CA 1
ATOM 1772 C C . MET B 1 18 ? -10.117 -13.32 -8.852 1 98 18 MET B C 1
ATOM 1774 O O . MET B 1 18 ? -9.961 -13.805 -9.969 1 98 18 MET B O 1
ATOM 1778 N N . ARG B 1 19 ? -10.539 -14.023 -7.836 1 98.5 19 ARG B N 1
ATOM 1779 C CA . ARG B 1 19 ? -10.812 -15.461 -7.895 1 98.5 19 ARG B CA 1
ATOM 1780 C C . ARG B 1 19 ? -12.062 -15.75 -8.711 1 98.5 19 ARG B C 1
ATOM 1782 O O . ARG B 1 19 ? -12.219 -16.844 -9.258 1 98.5 19 ARG B O 1
ATOM 1789 N N . LYS B 1 20 ? -13 -14.805 -8.758 1 98.56 20 LYS B N 1
ATOM 1790 C CA . LYS B 1 20 ? -14.273 -15.023 -9.445 1 98.56 20 LYS B CA 1
ATOM 1791 C C . LYS B 1 20 ? -14.047 -15.359 -10.914 1 98.56 20 LYS B C 1
ATOM 1793 O O . LYS B 1 20 ? -13.344 -14.633 -11.625 1 98.56 20 LYS B O 1
ATOM 1798 N N . LYS B 1 21 ? -14.664 -16.375 -11.383 1 97.44 21 LYS B N 1
ATOM 1799 C CA . LYS B 1 21 ? -14.461 -16.875 -12.742 1 97.44 21 LYS B CA 1
ATOM 1800 C C . LYS B 1 21 ? -14.891 -15.844 -13.781 1 97.44 21 LYS B C 1
ATOM 1802 O O . LYS B 1 21 ? -14.383 -15.82 -14.898 1 97.44 21 LYS B O 1
ATOM 1807 N N . ASP B 1 22 ? -15.758 -14.883 -13.359 1 96.88 22 ASP B N 1
ATOM 1808 C CA . ASP B 1 22 ? -16.328 -13.938 -14.312 1 96.88 22 ASP B CA 1
ATOM 1809 C C . ASP B 1 22 ? -15.539 -12.633 -14.328 1 96.88 22 ASP B C 1
ATOM 1811 O O . ASP B 1 22 ? -15.852 -11.719 -15.094 1 96.88 22 ASP B O 1
ATOM 1815 N N . THR B 1 23 ? -14.523 -12.484 -13.469 1 97.31 23 THR B N 1
ATOM 1816 C CA . THR B 1 23 ? -13.695 -11.289 -13.5 1 97.31 23 THR B CA 1
ATOM 1817 C C . THR B 1 23 ? -12.945 -11.18 -14.82 1 97.31 23 THR B C 1
ATOM 1819 O O . THR B 1 23 ? -12.188 -12.086 -15.188 1 97.31 23 THR B O 1
ATOM 1822 N N . GLY B 1 24 ? -13.109 -10.102 -15.531 1 96.25 24 GLY B N 1
ATOM 1823 C CA . GLY B 1 24 ? -12.484 -9.906 -16.828 1 96.25 24 GLY B CA 1
ATOM 1824 C C . GLY B 1 24 ? -11.031 -9.508 -16.734 1 96.25 24 GLY B C 1
ATOM 1825 O O . GLY B 1 24 ? -10.531 -9.203 -15.648 1 96.25 24 GLY B O 1
ATOM 1826 N N . PRO B 1 25 ? -10.336 -9.516 -17.891 1 95.81 25 PRO B N 1
ATOM 1827 C CA . PRO B 1 25 ? -8.891 -9.297 -17.906 1 95.81 25 PRO B CA 1
ATOM 1828 C C . PRO B 1 25 ? -8.508 -7.914 -17.375 1 95.81 25 PRO B C 1
ATOM 1830 O O . PRO B 1 25 ? -7.469 -7.766 -16.734 1 95.81 25 PRO B O 1
ATOM 1833 N N . LYS B 1 26 ? -9.312 -6.922 -17.688 1 96.19 26 LYS B N 1
ATOM 1834 C CA . LYS B 1 26 ? -9.008 -5.578 -17.203 1 96.19 26 LYS B CA 1
ATOM 1835 C C . LYS B 1 26 ? -8.984 -5.527 -15.688 1 96.19 26 LYS B C 1
ATOM 1837 O O . LYS B 1 26 ? -8.008 -5.074 -15.086 1 96.19 26 LYS B O 1
ATOM 1842 N N . GLU B 1 27 ? -10.062 -5.969 -15.102 1 97 27 GLU B N 1
ATOM 1843 C CA . GLU B 1 27 ? -10.156 -5.973 -13.648 1 97 27 GLU B CA 1
ATOM 1844 C C . GLU B 1 27 ? -9.109 -6.895 -13.031 1 97 27 GLU B C 1
ATOM 1846 O O . GLU B 1 27 ? -8.531 -6.578 -11.984 1 97 27 GLU B O 1
ATOM 1851 N N . PHE B 1 28 ? -8.852 -8.016 -13.68 1 97.5 28 PHE B N 1
ATOM 1852 C CA . PHE B 1 28 ? -7.84 -8.953 -13.203 1 97.5 28 PHE B CA 1
ATOM 1853 C C . PHE B 1 28 ? -6.473 -8.289 -13.141 1 97.5 28 PHE B C 1
ATOM 1855 O O . PHE B 1 28 ? -5.766 -8.406 -12.133 1 97.5 28 PHE B O 1
ATOM 1862 N N . ARG B 1 29 ? -6.125 -7.496 -14.141 1 97 29 ARG B N 1
ATOM 1863 C CA . ARG B 1 29 ? -4.844 -6.801 -14.195 1 97 29 ARG B CA 1
ATOM 1864 C C . ARG B 1 29 ? -4.727 -5.77 -13.086 1 97 29 ARG B C 1
ATOM 1866 O O . ARG B 1 29 ? -3.678 -5.648 -12.445 1 97 29 ARG B O 1
ATOM 1873 N N . GLU B 1 30 ? -5.77 -5.07 -12.891 1 97.19 30 GLU B N 1
ATOM 1874 C CA . GLU B 1 30 ? -5.781 -4.039 -11.859 1 97.19 30 GLU B CA 1
ATOM 1875 C C . GLU B 1 30 ? -5.609 -4.648 -10.469 1 97.19 30 GLU B C 1
ATOM 1877 O O . GLU B 1 30 ? -4.812 -4.164 -9.672 1 97.19 30 GLU B O 1
ATOM 1882 N N . LEU B 1 31 ? -6.336 -5.68 -10.266 1 98 31 LEU B N 1
ATOM 1883 C CA . LEU B 1 31 ? -6.273 -6.355 -8.977 1 98 31 LEU B CA 1
ATOM 1884 C C . LEU B 1 31 ? -4.898 -6.98 -8.75 1 98 31 LEU B C 1
ATOM 1886 O O . LEU B 1 31 ? -4.355 -6.918 -7.648 1 98 31 LEU B O 1
ATOM 1890 N N . LEU B 1 32 ? -4.355 -7.574 -9.781 1 98.06 32 LEU B N 1
ATOM 1891 C CA . LEU B 1 32 ? -3.025 -8.164 -9.695 1 98.06 32 LEU B CA 1
ATOM 1892 C C . LEU B 1 32 ? -1.988 -7.117 -9.305 1 98.06 32 LEU B C 1
ATOM 1894 O O . LEU B 1 32 ? -1.174 -7.352 -8.406 1 98.06 32 LEU B O 1
ATOM 1898 N N . LYS B 1 33 ? -2.057 -6.008 -9.938 1 97.75 33 LYS B N 1
ATOM 1899 C CA . LYS B 1 33 ? -1.145 -4.906 -9.648 1 97.75 33 LYS B CA 1
ATOM 1900 C C . LYS B 1 33 ? -1.301 -4.43 -8.203 1 97.75 33 LYS B C 1
ATOM 1902 O O . LYS B 1 33 ? -0.311 -4.258 -7.492 1 97.75 33 LYS B O 1
ATOM 1907 N N . GLU B 1 34 ? -2.502 -4.266 -7.793 1 98 34 GLU B N 1
ATOM 1908 C CA . GLU B 1 34 ? -2.791 -3.727 -6.469 1 98 34 GLU B CA 1
ATOM 1909 C C . GLU B 1 34 ? -2.346 -4.688 -5.371 1 98 34 GLU B C 1
ATOM 1911 O O . GLU B 1 34 ? -1.712 -4.277 -4.398 1 98 34 GLU B O 1
ATOM 1916 N N . ILE B 1 35 ? -2.682 -5.934 -5.52 1 98.56 35 ILE B N 1
ATOM 1917 C CA . ILE B 1 35 ? -2.318 -6.918 -4.508 1 98.56 35 ILE B CA 1
ATOM 1918 C C . ILE B 1 35 ? -0.799 -7.055 -4.438 1 98.56 35 ILE B C 1
ATOM 1920 O O . ILE B 1 35 ? -0.226 -7.148 -3.352 1 98.56 35 ILE B O 1
ATOM 1924 N N . THR B 1 36 ? -0.152 -7.008 -5.625 1 98.69 36 THR B N 1
ATOM 1925 C CA . THR B 1 36 ? 1.304 -7.09 -5.656 1 98.69 36 THR B CA 1
ATOM 1926 C C . THR B 1 36 ? 1.93 -5.914 -4.91 1 98.69 36 THR B C 1
ATOM 1928 O O . THR B 1 36 ? 2.875 -6.094 -4.137 1 98.69 36 THR B O 1
ATOM 1931 N N . LEU B 1 37 ? 1.389 -4.754 -5.156 1 98.56 37 LEU B N 1
ATOM 1932 C CA . LEU B 1 37 ? 1.86 -3.564 -4.461 1 98.56 37 LEU B CA 1
ATOM 1933 C C . LEU B 1 37 ? 1.786 -3.754 -2.949 1 98.56 37 LEU B C 1
ATOM 1935 O O . LEU B 1 37 ? 2.756 -3.482 -2.236 1 98.56 37 LEU B O 1
ATOM 1939 N N . LEU B 1 38 ? 0.708 -4.246 -2.445 1 98.69 38 LEU B N 1
ATOM 1940 C CA . LEU B 1 38 ? 0.49 -4.398 -1.011 1 98.69 38 LEU B CA 1
ATOM 1941 C C . LEU B 1 38 ? 1.389 -5.488 -0.435 1 98.69 38 LEU B C 1
ATOM 1943 O O . LEU B 1 38 ? 1.921 -5.34 0.667 1 98.69 38 LEU B O 1
ATOM 1947 N N . ILE B 1 39 ? 1.604 -6.559 -1.169 1 98.69 39 ILE B N 1
ATOM 1948 C CA . ILE B 1 39 ? 2.508 -7.613 -0.719 1 98.69 39 ILE B CA 1
ATOM 1949 C C . ILE B 1 39 ? 3.939 -7.086 -0.682 1 98.69 39 ILE B C 1
ATOM 1951 O O . ILE B 1 39 ? 4.68 -7.348 0.267 1 98.69 39 ILE B O 1
ATOM 1955 N N . ALA B 1 40 ? 4.301 -6.355 -1.729 1 98.25 40 ALA B N 1
ATOM 1956 C CA . ALA B 1 40 ? 5.645 -5.781 -1.779 1 98.25 40 ALA B CA 1
ATOM 1957 C C . ALA B 1 40 ? 5.875 -4.828 -0.609 1 98.25 40 ALA B C 1
ATOM 1959 O O . ALA B 1 40 ? 6.973 -4.781 -0.047 1 98.25 40 ALA B O 1
ATOM 1960 N N . TYR B 1 41 ? 4.844 -4.078 -0.249 1 98.69 41 TYR B N 1
ATOM 1961 C CA . TYR B 1 41 ? 4.914 -3.209 0.921 1 98.69 41 TYR B CA 1
ATOM 1962 C C . TYR B 1 41 ? 5.266 -4.004 2.172 1 98.69 41 TYR B C 1
ATOM 1964 O O . TYR B 1 41 ? 6.125 -3.594 2.957 1 98.69 41 TYR B O 1
ATOM 1972 N N . GLU B 1 42 ? 4.656 -5.129 2.334 1 98.44 42 GLU B N 1
ATOM 1973 C CA . GLU B 1 42 ? 4.953 -5.996 3.471 1 98.44 42 GLU B CA 1
ATOM 1974 C C . GLU B 1 42 ? 6.352 -6.594 3.357 1 98.44 42 GLU B C 1
ATOM 1976 O O . GLU B 1 42 ? 7.074 -6.688 4.352 1 98.44 42 GLU B O 1
ATOM 1981 N N . ALA B 1 43 ? 6.738 -6.906 2.182 1 97.81 43 ALA B N 1
ATOM 1982 C CA . ALA B 1 43 ? 8.008 -7.594 1.944 1 97.81 43 ALA B CA 1
ATOM 1983 C C . ALA B 1 43 ? 9.188 -6.645 2.121 1 97.81 43 ALA B C 1
ATOM 1985 O O . ALA B 1 43 ? 10.336 -7.082 2.229 1 97.81 43 ALA B O 1
ATOM 1986 N N . THR B 1 44 ? 8.938 -5.355 2.168 1 97.62 44 THR B N 1
ATOM 1987 C CA . THR B 1 44 ? 10.016 -4.383 2.248 1 97.62 44 THR B CA 1
ATOM 1988 C C . THR B 1 44 ? 10.094 -3.766 3.641 1 97.62 44 THR B C 1
ATOM 1990 O O . THR B 1 44 ? 10.734 -2.734 3.836 1 97.62 44 THR B O 1
ATOM 1993 N N . ARG B 1 45 ? 9.414 -4.355 4.613 1 96.81 45 ARG B N 1
ATOM 1994 C CA . ARG B 1 45 ? 9.391 -3.836 5.977 1 96.81 45 ARG B CA 1
ATOM 1995 C C . ARG B 1 45 ? 10.789 -3.803 6.582 1 96.81 45 ARG B C 1
ATOM 1997 O O . ARG B 1 45 ? 11.039 -3.059 7.535 1 96.81 45 ARG B O 1
ATOM 2004 N N . HIS B 1 46 ? 11.742 -4.59 6.012 1 93.94 46 HIS B N 1
ATOM 2005 C CA . HIS B 1 46 ? 13.047 -4.711 6.641 1 93.94 46 HIS B CA 1
ATOM 2006 C C . HIS B 1 46 ? 14.148 -4.195 5.723 1 93.94 46 HIS B C 1
ATOM 2008 O O . HIS B 1 46 ? 15.336 -4.449 5.961 1 93.94 46 HIS B O 1
ATOM 2014 N N . ILE B 1 47 ? 13.719 -3.572 4.676 1 95.62 47 ILE B N 1
ATOM 2015 C CA . ILE B 1 47 ? 14.711 -3.033 3.75 1 95.62 47 ILE B CA 1
ATOM 2016 C C . ILE B 1 47 ? 15.547 -1.969 4.453 1 95.62 47 ILE B C 1
ATOM 2018 O O . ILE B 1 47 ? 15.031 -1.194 5.262 1 95.62 47 ILE B O 1
ATOM 2022 N N . GLU B 1 48 ? 16.766 -1.941 4.156 1 95.12 48 GLU B N 1
ATOM 2023 C CA . GLU B 1 48 ? 17.703 -1.023 4.801 1 95.12 48 GLU B CA 1
ATOM 2024 C C . GLU B 1 48 ? 17.469 0.412 4.332 1 95.12 48 GLU B C 1
ATOM 2026 O O . GLU B 1 48 ? 17.266 0.655 3.143 1 95.12 48 GLU B O 1
ATOM 2031 N N . THR B 1 49 ? 17.469 1.337 5.281 1 97.06 49 THR B N 1
ATOM 2032 C CA . THR B 1 49 ? 17.438 2.764 4.98 1 97.06 49 THR B CA 1
ATOM 2033 C C . THR B 1 49 ? 18.734 3.443 5.414 1 97.06 49 THR B C 1
ATOM 2035 O O . THR B 1 49 ? 19.406 2.982 6.344 1 97.06 49 THR B O 1
ATOM 2038 N N . PHE B 1 50 ? 19.078 4.461 4.723 1 97.81 50 PHE B N 1
ATOM 2039 C CA . PHE B 1 50 ? 20.281 5.23 5.012 1 97.81 50 PHE B CA 1
ATOM 2040 C C . PHE B 1 50 ? 19.938 6.676 5.348 1 97.81 50 PHE B C 1
ATOM 2042 O O . PHE B 1 50 ? 19 7.246 4.773 1 97.81 50 PHE B O 1
ATOM 2049 N N . GLU B 1 51 ? 20.703 7.246 6.27 1 98.12 51 GLU B N 1
ATOM 2050 C CA . GLU B 1 51 ? 20.469 8.633 6.66 1 98.12 51 GLU B CA 1
ATOM 2051 C C . GLU B 1 51 ? 21.062 9.602 5.648 1 98.12 51 GLU B C 1
ATOM 2053 O O . GLU B 1 51 ? 22.109 9.312 5.051 1 98.12 51 GLU B O 1
ATOM 2058 N N . THR B 1 52 ? 20.406 10.719 5.465 1 97.88 52 THR B N 1
ATOM 2059 C CA . THR B 1 52 ? 20.906 11.797 4.609 1 97.88 52 THR B CA 1
ATOM 2060 C C . THR B 1 52 ? 20.469 13.156 5.148 1 97.88 52 THR B C 1
ATOM 2062 O O . THR B 1 52 ? 19.391 13.289 5.734 1 97.88 52 THR B O 1
ATOM 2065 N N . GLU B 1 53 ? 21.312 14.141 5.02 1 98.44 53 GLU B N 1
ATOM 2066 C CA . GLU B 1 53 ? 20.953 15.5 5.395 1 98.44 53 GLU B CA 1
ATOM 2067 C C . GLU B 1 53 ? 20.109 16.156 4.309 1 98.44 53 GLU B C 1
ATOM 2069 O O . GLU B 1 53 ? 20.438 16.094 3.125 1 98.44 53 GLU B O 1
ATOM 2074 N N . ILE B 1 54 ? 19.047 16.75 4.766 1 98.44 54 ILE B N 1
ATOM 2075 C CA . ILE B 1 54 ? 18.203 17.484 3.83 1 98.44 54 ILE B CA 1
ATOM 2076 C C . ILE B 1 54 ? 17.797 18.828 4.434 1 98.44 54 ILE B C 1
ATOM 2078 O O . ILE B 1 54 ? 18.047 19.078 5.613 1 98.44 54 ILE B O 1
ATOM 2082 N N . GLU B 1 55 ? 17.234 19.656 3.59 1 98.62 55 GLU B N 1
ATOM 2083 C CA . GLU B 1 55 ? 16.641 20.906 4.035 1 98.62 55 GLU B CA 1
ATOM 2084 C C . GLU B 1 55 ? 15.164 21 3.666 1 98.62 55 GLU B C 1
ATOM 2086 O O . GLU B 1 55 ? 14.797 20.828 2.5 1 98.62 55 GLU B O 1
ATOM 2091 N N . THR B 1 56 ? 14.367 21.172 4.703 1 98.44 56 THR B N 1
ATOM 2092 C CA . THR B 1 56 ? 12.953 21.469 4.461 1 98.44 56 THR B CA 1
ATOM 2093 C C . THR B 1 56 ? 12.742 22.953 4.219 1 98.44 56 THR B C 1
ATOM 2095 O O . THR B 1 56 ? 13.68 23.75 4.34 1 98.44 56 THR B O 1
ATOM 2098 N N . PRO B 1 57 ? 11.555 23.375 3.85 1 97.31 57 PRO B N 1
ATOM 2099 C CA . PRO B 1 57 ? 11.305 24.812 3.746 1 97.31 57 PRO B CA 1
ATOM 2100 C C . PRO B 1 57 ? 11.523 25.547 5.07 1 97.31 57 PRO B C 1
ATOM 2102 O O . PRO B 1 57 ? 11.594 26.781 5.09 1 97.31 57 PRO B O 1
ATOM 2105 N N . LEU B 1 58 ? 11.75 24.812 6.195 1 97.88 58 LEU B N 1
ATOM 2106 C CA . LEU B 1 58 ? 11.766 25.422 7.52 1 97.88 58 LEU B CA 1
ATOM 2107 C C . LEU B 1 58 ? 13.148 25.312 8.156 1 97.88 58 LEU B C 1
ATOM 2109 O O . LEU B 1 58 ? 13.594 26.234 8.844 1 97.88 58 LEU B O 1
ATOM 2113 N N . GLU B 1 59 ? 13.852 24.156 7.941 1 98.31 59 GLU B N 1
ATOM 2114 C CA . GLU B 1 59 ? 15.148 23.969 8.578 1 98.31 59 GLU B CA 1
ATOM 2115 C C . GLU B 1 59 ? 15.875 22.766 8 1 98.31 59 GLU B C 1
ATOM 2117 O O . GLU B 1 59 ? 15.289 21.969 7.254 1 98.31 59 GLU B O 1
ATOM 2122 N N . LYS B 1 60 ? 17.156 22.672 8.344 1 98.44 60 LYS B N 1
ATOM 2123 C CA . LYS B 1 60 ? 17.922 21.469 8.047 1 98.44 60 LYS B CA 1
ATOM 2124 C C . LYS B 1 60 ? 17.531 20.328 8.977 1 98.44 60 LYS B C 1
ATOM 2126 O O . LYS B 1 60 ? 17.203 20.547 10.141 1 98.44 60 LYS B O 1
ATOM 2131 N N . THR B 1 61 ? 17.578 19.156 8.414 1 98.19 61 THR B N 1
ATOM 2132 C CA . THR B 1 61 ? 17.25 17.984 9.211 1 98.19 61 THR B CA 1
ATOM 2133 C C . THR B 1 61 ? 17.828 16.719 8.578 1 98.19 61 THR B C 1
ATOM 2135 O O . THR B 1 61 ? 18.484 16.781 7.539 1 98.19 61 THR B O 1
ATOM 2138 N N . LYS B 1 62 ? 17.641 15.617 9.25 1 98.12 62 LYS B N 1
ATOM 2139 C CA . LYS B 1 62 ? 18.016 14.312 8.719 1 98.12 62 LYS B CA 1
ATOM 2140 C C . LYS B 1 62 ? 16.797 13.555 8.188 1 98.12 62 LYS B C 1
ATOM 2142 O O . LYS B 1 62 ? 15.727 13.602 8.797 1 98.12 62 LYS B O 1
ATOM 2147 N N . GLY B 1 63 ? 16.969 12.992 7 1 97.62 63 GLY B N 1
ATOM 2148 C CA . GLY B 1 63 ? 15.992 12.078 6.422 1 97.62 63 GLY B CA 1
ATOM 2149 C C . GLY B 1 63 ? 16.547 10.695 6.168 1 97.62 63 GLY B C 1
ATOM 2150 O O . GLY B 1 63 ? 17.688 10.391 6.555 1 97.62 63 GLY B O 1
ATOM 2151 N N . HIS B 1 64 ? 15.688 9.844 5.68 1 98 64 HIS B N 1
ATOM 2152 C CA . HIS B 1 64 ? 16.078 8.469 5.383 1 98 64 HIS B CA 1
ATOM 2153 C C . HIS B 1 64 ? 15.805 8.125 3.924 1 98 64 HIS B C 1
ATOM 2155 O O . HIS B 1 64 ? 14.781 8.539 3.367 1 98 64 HIS B O 1
ATOM 2161 N N . PHE B 1 65 ? 16.734 7.449 3.264 1 97.5 65 PHE B N 1
ATOM 2162 C CA . PHE B 1 65 ? 16.5 7.055 1.881 1 97.5 65 PHE B CA 1
ATOM 2163 C C . PHE B 1 65 ? 16.828 5.578 1.678 1 97.5 65 PHE B C 1
ATOM 2165 O O . PHE B 1 65 ? 17.609 5 2.439 1 97.5 65 PHE B O 1
ATOM 2172 N N . ILE B 1 66 ? 16.188 4.949 0.765 1 97.25 66 ILE B N 1
ATOM 2173 C CA . ILE B 1 66 ? 16.453 3.604 0.27 1 97.25 66 ILE B CA 1
ATOM 2174 C C . ILE B 1 66 ? 17.25 3.682 -1.032 1 97.25 66 ILE B C 1
ATOM 2176 O O . ILE B 1 66 ? 16.938 4.5 -1.902 1 97.25 66 ILE B O 1
ATOM 2180 N N . ASN B 1 67 ? 18.328 2.932 -1.135 1 95.06 67 ASN B N 1
ATOM 2181 C CA . ASN B 1 67 ? 19 2.797 -2.426 1 95.06 67 ASN B CA 1
ATOM 2182 C C . ASN B 1 67 ? 18.203 1.903 -3.375 1 95.06 67 ASN B C 1
ATOM 2184 O O . ASN B 1 67 ? 18.531 0.732 -3.559 1 95.06 67 ASN B O 1
ATOM 2188 N N . ASP B 1 68 ? 17.234 2.469 -4.027 1 90.88 68 ASP B N 1
ATOM 2189 C CA . ASP B 1 68 ? 16.297 1.656 -4.781 1 90.88 68 ASP B CA 1
ATOM 2190 C C . ASP B 1 68 ? 16.922 1.117 -6.062 1 90.88 68 ASP B C 1
ATOM 2192 O O . ASP B 1 68 ? 16.359 0.246 -6.723 1 90.88 68 ASP B O 1
ATOM 2196 N N . LYS B 1 69 ? 18.172 1.588 -6.402 1 91.12 69 LYS B N 1
ATOM 2197 C CA . LYS B 1 69 ? 18.906 1.02 -7.531 1 91.12 69 LYS B CA 1
ATOM 2198 C C . LYS B 1 69 ? 19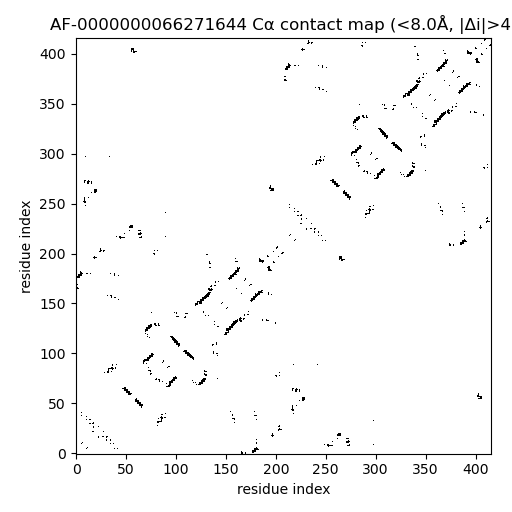.391 -0.393 -7.211 1 91.12 69 LYS B C 1
ATOM 2200 O O . LYS B 1 69 ? 19.719 -1.157 -8.117 1 91.12 69 LYS B O 1
ATOM 2205 N N . ASP B 1 70 ? 19.359 -0.669 -5.93 1 94.81 70 ASP B N 1
ATOM 2206 C CA . ASP B 1 70 ? 19.781 -1.999 -5.504 1 94.81 70 ASP B CA 1
ATOM 2207 C C . ASP B 1 70 ? 18.625 -2.998 -5.59 1 94.81 70 ASP B C 1
ATOM 2209 O O . ASP B 1 70 ? 18.828 -4.199 -5.418 1 94.81 70 ASP B O 1
ATOM 2213 N N . VAL B 1 71 ? 17.469 -2.525 -5.906 1 97.56 71 VAL B N 1
ATOM 2214 C CA . VAL B 1 71 ? 16.312 -3.406 -6.004 1 97.56 71 VAL B CA 1
ATOM 2215 C C . VAL B 1 71 ? 16.141 -3.885 -7.445 1 97.56 71 VAL B C 1
ATOM 2217 O O . VAL B 1 71 ? 16.156 -3.08 -8.383 1 97.56 71 VAL B O 1
ATOM 2220 N N . VAL B 1 72 ? 16.047 -5.168 -7.609 1 98.38 72 VAL B N 1
ATOM 2221 C CA . VAL B 1 72 ? 15.859 -5.789 -8.914 1 98.38 72 VAL B CA 1
ATOM 2222 C C . VAL B 1 72 ? 14.547 -6.574 -8.938 1 98.38 72 VAL B C 1
ATOM 2224 O O . VAL B 1 72 ? 14.281 -7.379 -8.039 1 98.38 72 VAL B O 1
ATOM 2227 N N . ILE B 1 73 ? 13.719 -6.301 -9.914 1 98.62 73 ILE B N 1
ATOM 2228 C CA . ILE B 1 73 ? 12.445 -6.977 -10.109 1 98.62 73 ILE B CA 1
ATOM 2229 C C . ILE B 1 73 ? 12.547 -7.941 -11.297 1 98.62 73 ILE B C 1
ATOM 2231 O O . ILE B 1 73 ? 12.93 -7.539 -12.398 1 98.62 73 ILE B O 1
ATOM 2235 N N . ILE B 1 74 ? 12.195 -9.188 -11.078 1 98.56 74 ILE B N 1
ATOM 2236 C CA . ILE B 1 74 ? 12.328 -10.195 -12.125 1 98.56 74 ILE B CA 1
ATOM 2237 C C . ILE B 1 74 ? 11.023 -10.984 -12.258 1 98.56 74 ILE B C 1
ATOM 2239 O O . ILE B 1 74 ? 10.844 -12.008 -11.602 1 98.56 74 ILE B O 1
ATOM 2243 N N . PRO B 1 75 ? 10.188 -10.523 -13.109 1 98.44 75 PRO B N 1
ATOM 2244 C CA . PRO B 1 75 ? 8.977 -11.297 -13.398 1 98.44 75 PRO B CA 1
ATOM 2245 C C . PRO B 1 75 ? 9.266 -12.555 -14.211 1 98.44 75 PRO B C 1
ATOM 2247 O O . PRO B 1 75 ? 10.109 -12.539 -15.109 1 98.44 75 PRO B O 1
ATOM 2250 N N . ILE B 1 76 ? 8.625 -13.594 -13.797 1 97.19 76 ILE B N 1
ATOM 2251 C CA . ILE B 1 76 ? 8.602 -14.789 -14.633 1 97.19 76 ILE B CA 1
ATOM 2252 C C . ILE B 1 76 ? 7.516 -14.648 -15.703 1 97.19 76 ILE B C 1
ATOM 2254 O O . ILE B 1 76 ? 6.332 -14.516 -15.383 1 97.19 76 ILE B O 1
ATOM 2258 N N . LEU B 1 77 ? 7.902 -14.688 -16.906 1 94.25 77 LEU B N 1
ATOM 2259 C CA . LEU B 1 77 ? 6.969 -14.539 -18.016 1 94.25 77 LEU B CA 1
ATOM 2260 C C . LEU B 1 77 ? 6.07 -15.766 -18.141 1 94.25 77 LEU B C 1
ATOM 2262 O O . LEU B 1 77 ? 6.531 -16.891 -17.953 1 94.25 77 LEU B O 1
ATOM 2266 N N . ARG B 1 78 ? 4.738 -15.562 -18.484 1 91.56 78 ARG B N 1
ATOM 2267 C CA . ARG B 1 78 ? 4.176 -14.289 -18.922 1 91.56 78 ARG B CA 1
ATOM 2268 C C . ARG B 1 78 ? 3.459 -13.578 -17.781 1 91.56 78 ARG B C 1
ATOM 2270 O O . ARG B 1 78 ? 3.531 -12.359 -17.656 1 91.56 78 ARG B O 1
ATOM 2277 N N . ALA B 1 79 ? 2.916 -14.297 -16.859 1 90.44 79 ALA B N 1
ATOM 2278 C CA . ALA B 1 79 ? 1.961 -13.766 -15.898 1 90.44 79 ALA B CA 1
ATOM 2279 C C . ALA B 1 79 ? 2.65 -12.836 -14.906 1 90.44 79 ALA B C 1
ATOM 2281 O O . ALA B 1 79 ? 2.045 -11.883 -14.406 1 90.44 79 ALA B O 1
ATOM 2282 N N . GLY B 1 80 ? 3.943 -13.086 -14.672 1 95.56 80 GLY B N 1
ATOM 2283 C CA . GLY B 1 80 ? 4.68 -12.266 -13.727 1 95.56 80 GLY B CA 1
ATOM 2284 C C . GLY B 1 80 ? 4.809 -10.82 -14.172 1 95.56 80 GLY B C 1
ATOM 2285 O O . GLY B 1 80 ? 5.035 -9.93 -13.352 1 95.56 80 GLY B O 1
ATOM 2286 N N . LEU B 1 81 ? 4.699 -10.609 -15.453 1 93.94 81 LEU B N 1
ATOM 2287 C CA . LEU B 1 81 ? 4.816 -9.258 -16 1 93.94 81 LEU B CA 1
ATOM 2288 C C . LEU B 1 81 ? 3.756 -8.336 -15.406 1 93.94 81 LEU B C 1
ATOM 2290 O O . LEU B 1 81 ? 4.02 -7.16 -15.164 1 93.94 81 LEU B O 1
ATOM 2294 N N . GLY B 1 82 ? 2.602 -8.852 -15.164 1 94.44 82 GLY B N 1
ATOM 2295 C CA . GLY B 1 82 ? 1.501 -8.07 -14.625 1 94.44 82 GLY B CA 1
ATOM 2296 C C . GLY B 1 82 ? 1.745 -7.602 -13.203 1 94.44 82 GLY B C 1
ATOM 2297 O O . GLY B 1 82 ? 1.015 -6.75 -12.695 1 94.44 82 GLY B O 1
ATOM 2298 N N . MET B 1 83 ? 2.791 -8.094 -12.586 1 98 83 MET B N 1
ATOM 2299 C CA . MET B 1 83 ? 3.072 -7.801 -11.18 1 98 83 MET B CA 1
ATOM 2300 C C . MET B 1 83 ? 4.113 -6.691 -11.055 1 98 83 MET B C 1
ATOM 2302 O O . MET B 1 83 ? 4.203 -6.035 -10.016 1 98 83 MET B O 1
ATOM 2306 N N . SER B 1 84 ? 4.891 -6.465 -12.062 1 97.81 84 SER B N 1
ATOM 2307 C CA . SER B 1 84 ? 6.059 -5.594 -11.992 1 97.81 84 SER B CA 1
ATOM 2308 C C . SER B 1 84 ? 5.664 -4.164 -11.633 1 97.81 84 SER B C 1
ATOM 2310 O O . SER B 1 84 ? 6.316 -3.525 -10.805 1 97.81 84 SER B O 1
ATOM 2312 N N . ASP B 1 85 ? 4.547 -3.748 -12.195 1 96.25 85 ASP B N 1
ATOM 2313 C CA . ASP B 1 85 ? 4.145 -2.357 -12 1 96.25 85 ASP B CA 1
ATOM 2314 C C . ASP B 1 85 ? 3.787 -2.088 -10.539 1 96.25 85 ASP B C 1
ATOM 2316 O O . ASP B 1 85 ? 3.977 -0.976 -10.047 1 96.25 85 ASP B O 1
ATOM 2320 N N . GLY B 1 86 ? 3.273 -3.045 -9.859 1 97.19 86 GLY B N 1
ATOM 2321 C CA . GLY B 1 86 ? 2.961 -2.883 -8.453 1 97.19 86 GLY B CA 1
ATOM 2322 C C . GLY B 1 86 ? 4.176 -2.543 -7.605 1 97.19 86 GLY B C 1
ATOM 2323 O O . GLY B 1 86 ? 4.109 -1.665 -6.742 1 97.19 86 GLY B O 1
ATOM 2324 N N . ILE B 1 87 ? 5.281 -3.205 -7.914 1 98.06 87 ILE B N 1
ATOM 2325 C CA . ILE B 1 87 ? 6.5 -2.961 -7.148 1 98.06 87 ILE B CA 1
ATOM 2326 C C . ILE B 1 87 ? 7.148 -1.659 -7.613 1 98.06 87 ILE B C 1
ATOM 2328 O O . ILE B 1 87 ? 7.645 -0.879 -6.797 1 98.06 87 ILE B O 1
ATOM 2332 N N . LEU B 1 88 ? 7.082 -1.375 -8.93 1 97.38 88 LEU B N 1
ATOM 2333 C CA . LEU B 1 88 ? 7.688 -0.172 -9.484 1 97.38 88 LEU B CA 1
ATOM 2334 C C . LEU B 1 88 ? 6.992 1.08 -8.961 1 97.38 88 LEU B C 1
ATOM 2336 O O . LEU B 1 88 ? 7.613 2.141 -8.852 1 97.38 88 LEU B O 1
ATOM 2340 N N . GLN B 1 89 ? 5.762 0.965 -8.602 1 95.44 89 GLN B N 1
ATOM 2341 C CA . GLN B 1 89 ? 5.055 2.09 -8 1 95.44 89 GLN B CA 1
ATOM 2342 C C . GLN B 1 89 ? 5.645 2.443 -6.637 1 95.44 89 GLN B C 1
ATOM 2344 O O . GLN B 1 89 ? 5.691 3.617 -6.262 1 95.44 89 GLN B O 1
ATOM 2349 N N . LEU B 1 90 ? 6.078 1.462 -5.922 1 96.94 90 LEU B N 1
ATOM 2350 C CA . LEU B 1 90 ? 6.684 1.668 -4.609 1 96.94 90 LEU B CA 1
ATOM 2351 C C . LEU B 1 90 ? 8.148 2.078 -4.742 1 96.94 90 LEU B C 1
ATOM 2353 O O . LEU B 1 90 ? 8.633 2.916 -3.98 1 96.94 90 LEU B O 1
ATOM 2357 N N . LEU B 1 91 ? 8.812 1.454 -5.742 1 97.06 91 LEU B N 1
ATOM 2358 C CA . LEU B 1 91 ? 10.242 1.636 -5.992 1 97.06 91 LEU B CA 1
ATOM 2359 C C . LEU B 1 91 ? 10.5 1.938 -7.465 1 97.06 91 LEU B C 1
ATOM 2361 O O . LEU B 1 91 ? 10.969 1.071 -8.203 1 97.06 91 LEU B O 1
ATOM 2365 N N . PRO B 1 92 ? 10.273 3.191 -7.844 1 95.31 92 PRO B N 1
ATOM 2366 C CA . PRO B 1 92 ? 10.219 3.539 -9.266 1 95.31 92 PRO B CA 1
ATOM 2367 C C . PRO B 1 92 ? 11.586 3.422 -9.953 1 95.31 92 PRO B C 1
ATOM 2369 O O . PRO B 1 92 ? 11.656 3.322 -11.18 1 95.31 92 PRO B O 1
ATOM 2372 N N . ASN B 1 93 ? 12.672 3.389 -9.219 1 95.62 93 ASN B N 1
ATOM 2373 C CA . ASN B 1 93 ? 14 3.354 -9.828 1 95.62 93 ASN B CA 1
ATOM 2374 C C . ASN B 1 93 ? 14.594 1.948 -9.812 1 95.62 93 ASN B C 1
ATOM 2376 O O . ASN B 1 93 ? 15.766 1.76 -10.133 1 95.62 93 ASN B O 1
ATOM 2380 N N . ALA B 1 94 ? 13.797 0.944 -9.406 1 97.31 94 ALA B N 1
ATOM 2381 C CA . ALA B 1 94 ? 14.258 -0.442 -9.422 1 97.31 94 ALA B CA 1
ATOM 2382 C C . ALA B 1 94 ? 14.539 -0.908 -10.852 1 97.31 94 ALA B C 1
ATOM 2384 O O . ALA B 1 94 ? 13.891 -0.462 -11.797 1 97.31 94 ALA B O 1
ATOM 2385 N N . SER B 1 95 ? 15.523 -1.763 -10.984 1 97.44 95 SER B N 1
ATOM 2386 C CA . SER B 1 95 ? 15.797 -2.379 -12.273 1 97.44 95 SER B CA 1
ATOM 2387 C C . SER B 1 95 ? 14.898 -3.586 -12.516 1 97.44 95 SER B C 1
ATOM 2389 O O . SER B 1 95 ? 14.414 -4.207 -11.57 1 97.44 95 SER B O 1
ATOM 2391 N N . VAL B 1 96 ? 14.672 -3.822 -13.805 1 97.75 96 VAL B N 1
ATOM 2392 C CA . VAL B 1 96 ? 13.773 -4.922 -14.141 1 97.75 96 VAL B CA 1
ATOM 2393 C C . VAL B 1 96 ? 14.492 -5.91 -15.062 1 97.75 96 VAL B C 1
ATOM 2395 O O . VAL B 1 96 ? 15.078 -5.512 -16.078 1 97.75 96 VAL B O 1
ATOM 2398 N N . GLY B 1 97 ? 14.586 -7.121 -14.648 1 97.38 97 GLY B N 1
ATOM 2399 C CA . GLY B 1 97 ? 14.961 -8.242 -15.5 1 97.38 97 GLY B CA 1
ATOM 2400 C C . GLY B 1 97 ? 13.789 -9.133 -15.852 1 97.38 97 GLY B C 1
ATOM 2401 O O . GLY B 1 97 ? 12.672 -8.922 -15.375 1 97.38 97 GLY B O 1
ATOM 2402 N N . HIS B 1 98 ? 14.07 -10.078 -16.734 1 97.56 98 HIS B N 1
ATOM 2403 C CA . HIS B 1 98 ? 13 -10.969 -17.172 1 97.56 98 HIS B CA 1
ATOM 2404 C C . HIS B 1 98 ? 13.5 -12.398 -17.328 1 97.56 98 HIS B C 1
ATOM 2406 O O . HIS B 1 98 ? 14.641 -12.617 -17.75 1 97.56 98 HIS B O 1
ATOM 2412 N N . ILE B 1 99 ? 12.641 -13.281 -16.984 1 97.31 99 ILE B N 1
ATOM 2413 C CA . ILE B 1 99 ? 12.914 -14.695 -17.219 1 97.31 99 ILE B CA 1
ATOM 2414 C C . ILE B 1 99 ? 11.703 -15.336 -17.891 1 97.31 99 ILE B C 1
ATOM 2416 O O . ILE B 1 99 ? 10.57 -15.164 -17.453 1 97.31 99 ILE B O 1
ATOM 2420 N N . GLY B 1 100 ? 11.992 -16.016 -18.969 1 96.5 100 GLY B N 1
ATOM 2421 C CA . GLY B 1 100 ? 11 -16.844 -19.625 1 96.5 100 GLY B CA 1
ATOM 2422 C C . GLY B 1 100 ? 11.227 -18.328 -19.406 1 96.5 100 GLY B C 1
ATOM 2423 O O . GLY B 1 100 ? 12.281 -18.859 -19.766 1 96.5 100 GLY B O 1
ATOM 2424 N N . ILE B 1 101 ? 10.281 -18.969 -18.797 1 94.88 101 ILE B N 1
ATOM 2425 C CA . ILE B 1 101 ? 10.352 -20.391 -18.5 1 94.88 101 ILE B CA 1
ATOM 2426 C C . ILE B 1 101 ? 9.078 -21.078 -18.969 1 94.88 101 ILE B C 1
ATOM 2428 O O . ILE B 1 101 ? 7.973 -20.562 -18.766 1 94.88 101 ILE B O 1
ATOM 2432 N N . TYR B 1 102 ? 9.18 -22.094 -19.672 1 90.06 102 TYR B N 1
ATOM 2433 C CA . TYR B 1 102 ? 8.016 -22.922 -19.969 1 90.06 102 TYR B CA 1
ATOM 2434 C C . TYR B 1 102 ? 8.234 -24.359 -19.484 1 90.06 102 TYR B C 1
ATOM 2436 O O . TYR B 1 102 ? 9.367 -24.766 -19.203 1 90.06 102 TYR B O 1
ATOM 2444 N N . ARG B 1 103 ? 7.09 -25.016 -19.312 1 86.38 103 ARG B N 1
ATOM 2445 C CA . ARG B 1 103 ? 7.148 -26.422 -18.938 1 86.38 103 ARG B CA 1
ATOM 2446 C C . ARG B 1 103 ? 7.086 -27.328 -20.156 1 86.38 103 ARG B C 1
ATOM 2448 O O . ARG B 1 103 ? 6.117 -27.281 -20.922 1 86.38 103 ARG B O 1
ATOM 2455 N N . ASP B 1 104 ? 8.102 -28.109 -20.266 1 86.94 104 ASP B N 1
ATOM 2456 C CA . ASP B 1 104 ? 8.078 -29.062 -21.375 1 86.94 104 ASP B CA 1
ATOM 2457 C C . ASP B 1 104 ? 6.922 -30.047 -21.234 1 86.94 104 ASP B C 1
ATOM 2459 O O . ASP B 1 104 ? 6.812 -30.734 -20.219 1 86.94 104 ASP B O 1
ATOM 2463 N N . PRO B 1 105 ? 6 -30.078 -22.188 1 80.62 105 PRO B N 1
ATOM 2464 C CA . PRO B 1 105 ? 4.816 -30.922 -22.062 1 80.62 105 PRO B CA 1
ATOM 2465 C C . PRO B 1 105 ? 5.16 -32.406 -21.953 1 80.62 105 PRO B C 1
ATOM 2467 O O . PRO B 1 105 ? 4.371 -33.188 -21.422 1 80.62 105 PRO B O 1
ATOM 2470 N N . LYS B 1 106 ? 6.305 -32.875 -22.453 1 86.31 106 LYS B N 1
ATOM 2471 C CA . LYS B 1 106 ? 6.691 -34.281 -22.469 1 86.31 106 LYS B CA 1
ATOM 2472 C C . LYS B 1 106 ? 7.41 -34.656 -21.188 1 86.31 106 LYS B C 1
ATOM 2474 O O . LYS B 1 106 ? 7.055 -35.656 -20.547 1 86.31 106 LYS B O 1
ATOM 2479 N N . THR B 1 107 ? 8.367 -33.906 -20.688 1 85 107 THR B N 1
ATOM 2480 C CA . THR B 1 107 ? 9.227 -34.25 -19.562 1 85 107 THR B CA 1
ATOM 2481 C C . THR B 1 107 ? 8.742 -33.594 -18.281 1 85 107 THR B C 1
ATOM 2483 O O . THR B 1 107 ? 9.156 -33.938 -17.172 1 85 107 THR B O 1
ATOM 2486 N N . LEU B 1 108 ? 7.957 -32.531 -18.453 1 81.5 108 LEU B N 1
ATOM 2487 C CA . LEU B 1 108 ? 7.402 -31.75 -17.359 1 81.5 108 LEU B CA 1
ATOM 2488 C C . LEU B 1 108 ? 8.492 -30.922 -16.688 1 81.5 108 LEU B C 1
ATOM 2490 O O . LEU B 1 108 ? 8.258 -30.344 -15.625 1 81.5 108 LEU B O 1
ATOM 2494 N N . GLU B 1 109 ? 9.609 -30.906 -17.359 1 86.5 109 GLU B N 1
ATOM 2495 C CA . GLU B 1 109 ? 10.719 -30.109 -16.828 1 86.5 109 GLU B CA 1
ATOM 2496 C C . GLU B 1 109 ? 10.578 -28.641 -17.234 1 86.5 109 GLU B C 1
ATOM 2498 O O . GLU B 1 109 ? 10.07 -28.328 -18.312 1 86.5 109 GLU B O 1
ATOM 2503 N N . ALA B 1 110 ? 11.078 -27.781 -16.344 1 90.69 110 ALA B N 1
ATOM 2504 C CA . ALA B 1 110 ? 11.109 -26.344 -16.656 1 90.69 110 ALA B CA 1
ATOM 2505 C C . ALA B 1 110 ? 12.281 -26.016 -17.578 1 90.69 110 ALA B C 1
ATOM 2507 O O . ALA B 1 110 ? 13.422 -26.391 -17.312 1 90.69 110 ALA B O 1
ATOM 2508 N N . VAL B 1 111 ? 11.969 -25.297 -18.688 1 92.12 111 VAL B N 1
ATOM 2509 C CA . VAL B 1 111 ? 12.977 -24.922 -19.672 1 92.12 111 VAL B CA 1
ATOM 2510 C C . VAL B 1 111 ? 13.047 -23.406 -19.797 1 92.12 111 VAL B C 1
ATOM 2512 O O . VAL B 1 111 ? 12.023 -22.75 -20 1 92.12 111 VAL B O 1
ATOM 2515 N N . GLU B 1 112 ? 14.195 -22.859 -19.625 1 93.62 112 GLU B N 1
ATOM 2516 C CA . GLU B 1 112 ? 14.445 -21.422 -19.828 1 93.62 112 GLU B CA 1
ATOM 2517 C C . GLU B 1 112 ? 14.461 -21.078 -21.312 1 93.62 112 GLU B C 1
ATOM 2519 O O . GLU B 1 112 ? 15.18 -21.703 -22.094 1 93.62 112 GLU B O 1
ATOM 2524 N N . TYR B 1 113 ? 13.656 -20.109 -21.766 1 93.19 113 TYR B N 1
ATOM 2525 C CA . TYR B 1 113 ? 13.711 -19.703 -23.172 1 93.19 113 TYR B CA 1
ATOM 2526 C C . TYR B 1 113 ? 14.148 -18.25 -23.297 1 93.19 113 TYR B C 1
ATOM 2528 O O . TYR B 1 113 ? 14.477 -17.781 -24.391 1 93.19 113 TYR B O 1
ATOM 2536 N N . TYR B 1 114 ? 14.242 -17.578 -22.172 1 94 114 TYR B N 1
ATOM 2537 C CA . TYR B 1 114 ? 14.648 -16.172 -22.141 1 94 114 TYR B CA 1
ATOM 2538 C C . TYR B 1 114 ? 15.156 -15.781 -20.75 1 94 114 TYR B C 1
ATOM 2540 O O . TYR B 1 114 ? 14.594 -16.203 -19.734 1 94 114 TYR B O 1
ATOM 2548 N N . ALA B 1 115 ? 16.297 -15.07 -20.688 1 95.75 115 ALA B N 1
ATOM 2549 C CA . ALA B 1 115 ? 16.797 -14.484 -19.438 1 95.75 115 ALA B CA 1
ATOM 2550 C C . ALA B 1 115 ? 17.641 -13.242 -19.719 1 95.75 115 ALA B C 1
ATOM 2552 O O . ALA B 1 115 ? 18.609 -13.297 -20.469 1 95.75 115 ALA B O 1
ATOM 2553 N N . LYS B 1 116 ? 17.203 -12.156 -19.25 1 96.06 116 LYS B N 1
ATOM 2554 C CA . LYS B 1 116 ? 17.938 -10.891 -19.312 1 96.06 116 LYS B CA 1
ATOM 2555 C C . LYS B 1 116 ? 17.859 -10.141 -17.984 1 96.06 116 LYS B C 1
ATOM 2557 O O . LYS B 1 116 ? 16.766 -9.82 -17.516 1 96.06 116 LYS B O 1
ATOM 2562 N N . PHE B 1 117 ? 19.031 -9.883 -17.422 1 96.25 117 PHE B N 1
ATOM 2563 C CA . PHE B 1 117 ? 19.078 -9.297 -16.094 1 96.25 117 PHE B CA 1
ATOM 2564 C C . PHE B 1 117 ? 19.922 -8.023 -16.094 1 96.25 117 PHE B C 1
ATOM 2566 O O . PHE B 1 117 ? 20.891 -7.918 -16.844 1 96.25 117 PHE B O 1
ATOM 2573 N N . PRO B 1 118 ? 19.531 -7.133 -15.258 1 96.12 118 PRO B N 1
ATOM 2574 C CA . PRO B 1 118 ? 20.516 -6.094 -14.922 1 96.12 118 PRO B CA 1
ATOM 2575 C C . PRO B 1 118 ? 21.688 -6.629 -14.102 1 96.12 118 PRO B C 1
ATOM 2577 O O . PRO B 1 118 ? 21.719 -7.816 -13.773 1 96.12 118 PRO B O 1
ATOM 2580 N N . LYS B 1 119 ? 22.594 -5.723 -13.883 1 95.12 119 LYS B N 1
ATOM 2581 C CA . LYS B 1 119 ? 23.672 -6.137 -12.992 1 95.12 119 LYS B CA 1
ATOM 2582 C C . LYS B 1 119 ? 23.141 -6.434 -11.594 1 95.12 119 LYS B C 1
ATOM 2584 O O . LYS B 1 119 ? 22.422 -5.621 -11 1 95.12 119 LYS B O 1
ATOM 2589 N N . ILE B 1 120 ? 23.391 -7.625 -11.109 1 96.69 120 ILE B N 1
ATOM 2590 C CA . ILE B 1 120 ? 23.016 -8.039 -9.758 1 96.69 120 ILE B CA 1
ATOM 2591 C C . ILE B 1 120 ? 24.25 -8.109 -8.875 1 96.69 120 ILE B C 1
ATOM 2593 O O . ILE B 1 120 ? 25.266 -8.711 -9.258 1 96.69 120 ILE B O 1
ATOM 2597 N N . THR B 1 121 ? 24.203 -7.422 -7.781 1 95 121 THR B N 1
ATOM 2598 C CA . THR B 1 121 ? 25.344 -7.375 -6.855 1 95 121 THR B CA 1
ATOM 2599 C C . THR B 1 121 ? 24.969 -8.039 -5.531 1 95 121 THR B C 1
ATOM 2601 O O . THR B 1 121 ? 23.844 -8.477 -5.34 1 95 121 THR B O 1
ATOM 2604 N N . ASP B 1 122 ? 25.906 -8.078 -4.602 1 94.31 122 ASP B N 1
ATOM 2605 C CA . ASP B 1 122 ? 25.688 -8.688 -3.293 1 94.31 122 ASP B CA 1
ATOM 2606 C C . ASP B 1 122 ? 24.688 -7.883 -2.467 1 94.31 122 ASP B C 1
ATOM 2608 O O . ASP B 1 122 ? 24.047 -8.422 -1.563 1 94.31 122 ASP B O 1
ATOM 2612 N N . ASN B 1 123 ? 24.5 -6.645 -2.865 1 93.56 123 ASN B N 1
ATOM 2613 C CA . ASN B 1 123 ? 23.625 -5.746 -2.125 1 93.56 123 ASN B CA 1
ATOM 2614 C C . ASN B 1 123 ? 22.219 -5.738 -2.713 1 93.56 123 ASN B C 1
ATOM 2616 O O . ASN B 1 123 ? 21.281 -5.188 -2.111 1 93.56 123 ASN B O 1
ATOM 2620 N N . SER B 1 124 ? 22.062 -6.398 -3.834 1 96.88 124 SER B N 1
ATOM 2621 C CA . SER B 1 124 ? 20.781 -6.371 -4.52 1 96.88 124 SER B CA 1
ATOM 2622 C C . SER B 1 124 ? 19.719 -7.129 -3.729 1 96.88 124 SER B C 1
ATOM 2624 O O . SER B 1 124 ? 20 -8.188 -3.166 1 96.88 124 SER B O 1
ATOM 2626 N N . ILE B 1 125 ? 18.656 -6.52 -3.652 1 97.88 125 ILE B N 1
ATOM 2627 C CA . ILE B 1 125 ? 17.453 -7.211 -3.225 1 97.88 125 ILE B CA 1
ATOM 2628 C C . ILE B 1 125 ? 16.625 -7.605 -4.445 1 97.88 125 ILE B C 1
ATOM 2630 O O . ILE B 1 125 ? 16.156 -6.742 -5.195 1 97.88 125 ILE B O 1
ATOM 2634 N N . VAL B 1 126 ? 16.422 -8.891 -4.641 1 98.44 126 VAL B N 1
ATOM 2635 C CA . VAL B 1 126 ? 15.828 -9.383 -5.883 1 98.44 126 VAL B CA 1
ATOM 2636 C C . VAL B 1 126 ? 14.422 -9.922 -5.609 1 98.44 126 VAL B C 1
ATOM 2638 O O . VAL B 1 126 ? 14.25 -10.859 -4.832 1 98.44 126 VAL B O 1
ATOM 2641 N N . PHE B 1 127 ? 13.461 -9.305 -6.242 1 98.75 127 PHE B N 1
ATOM 2642 C CA . PHE B 1 127 ? 12.086 -9.789 -6.223 1 98.75 127 PHE B CA 1
ATOM 2643 C C . PHE B 1 127 ? 11.805 -10.664 -7.438 1 98.75 127 PHE B C 1
ATOM 2645 O O . PHE B 1 127 ? 11.852 -10.195 -8.57 1 98.75 127 PHE B O 1
ATOM 2652 N N . VAL B 1 128 ? 11.547 -11.883 -7.188 1 98.81 128 VAL B N 1
ATOM 2653 C CA . VAL B 1 128 ? 11.078 -12.781 -8.242 1 98.81 128 VAL B CA 1
ATOM 2654 C C . VAL B 1 128 ? 9.562 -12.891 -8.195 1 98.81 128 VAL B C 1
ATOM 2656 O O . VAL B 1 128 ? 8.984 -13.172 -7.145 1 98.81 128 VAL B O 1
ATOM 2659 N N . LEU B 1 129 ? 8.922 -12.648 -9.344 1 98.75 129 LEU B N 1
ATOM 2660 C CA . LEU B 1 129 ? 7.473 -12.484 -9.367 1 98.75 129 LEU B CA 1
ATOM 2661 C C . LEU B 1 129 ? 6.809 -13.602 -10.164 1 98.75 129 LEU B C 1
ATOM 2663 O O . LEU B 1 129 ? 7.102 -13.773 -11.352 1 98.75 129 LEU B O 1
ATOM 2667 N N . ASP B 1 130 ? 5.953 -14.281 -9.547 1 97.19 130 ASP B N 1
ATOM 2668 C CA . ASP B 1 130 ? 5.109 -15.312 -10.141 1 97.19 130 ASP B CA 1
ATOM 2669 C C . ASP B 1 130 ? 3.746 -15.367 -9.461 1 97.19 130 ASP B C 1
ATOM 2671 O O . ASP B 1 130 ? 3.637 -15.82 -8.32 1 97.19 130 ASP B O 1
ATOM 2675 N N . PRO B 1 131 ? 2.705 -15.023 -10.203 1 97.81 131 PRO B N 1
ATOM 2676 C CA . PRO B 1 131 ? 1.406 -14.961 -9.523 1 97.81 131 PRO B CA 1
ATOM 2677 C C . PRO B 1 131 ? 1.023 -16.281 -8.852 1 97.81 131 PRO B C 1
ATOM 2679 O O . PRO B 1 131 ? 0.416 -16.266 -7.781 1 97.81 131 PRO B O 1
ATOM 2682 N N . MET B 1 132 ? 1.408 -17.359 -9.484 1 97.31 132 MET B N 1
ATOM 2683 C CA . MET B 1 132 ? 0.954 -18.656 -9.008 1 97.31 132 MET B CA 1
ATOM 2684 C C . MET B 1 132 ? 2.139 -19.547 -8.625 1 97.31 132 MET B C 1
ATOM 2686 O O . MET B 1 132 ? 2.967 -19.875 -9.477 1 97.31 132 MET B O 1
ATOM 2690 N N . LEU B 1 133 ? 2.246 -19.891 -7.387 1 97.81 133 LEU B N 1
ATOM 2691 C CA . LEU B 1 133 ? 3.154 -20.953 -6.945 1 97.81 133 LEU B CA 1
ATOM 2692 C C . LEU B 1 133 ? 2.418 -22.281 -6.805 1 97.81 133 LEU B C 1
ATOM 2694 O O . LEU B 1 133 ? 1.988 -22.641 -5.707 1 97.81 133 LEU B O 1
ATOM 2698 N N . ALA B 1 134 ? 2.34 -22.938 -7.891 1 96.38 134 ALA B N 1
ATOM 2699 C CA . ALA B 1 134 ? 1.57 -24.188 -7.938 1 96.38 134 ALA B CA 1
ATOM 2700 C C . ALA B 1 134 ? 2.453 -25.391 -7.621 1 96.38 134 ALA B C 1
ATOM 2702 O O . ALA B 1 134 ? 2.594 -25.781 -6.461 1 96.38 134 ALA B O 1
ATOM 2703 N N . THR B 1 135 ? 3.049 -25.953 -8.594 1 94.94 135 THR B N 1
ATOM 2704 C CA . THR B 1 135 ? 3.854 -27.156 -8.383 1 94.94 135 THR B CA 1
ATOM 2705 C C . THR B 1 135 ? 5.246 -26.781 -7.875 1 94.94 135 THR B C 1
ATOM 2707 O O . THR B 1 135 ? 5.953 -27.641 -7.328 1 94.94 135 THR B O 1
ATOM 2710 N N . GLY B 1 136 ? 5.656 -25.578 -8.117 1 95.81 136 GLY B N 1
ATOM 2711 C CA . GLY B 1 136 ? 6.957 -25.094 -7.668 1 95.81 136 GLY B CA 1
ATOM 2712 C C . GLY B 1 136 ? 8.039 -25.234 -8.727 1 95.81 136 GLY B C 1
ATOM 2713 O O . GLY B 1 136 ? 9.125 -24.672 -8.586 1 95.81 136 GLY B O 1
ATOM 2714 N N . VAL B 1 137 ? 7.742 -25.906 -9.828 1 94.31 137 VAL B N 1
ATOM 2715 C CA . VAL B 1 137 ? 8.742 -26.266 -10.828 1 94.31 137 VAL B CA 1
ATOM 2716 C C . VAL B 1 137 ? 9.281 -25 -11.492 1 94.31 137 VAL B C 1
ATOM 2718 O O . VAL B 1 137 ? 10.5 -24.797 -11.578 1 94.31 137 VAL B O 1
ATOM 2721 N N . SER B 1 138 ? 8.391 -24.109 -11.93 1 94.31 138 SER B N 1
ATOM 2722 C CA . SER B 1 138 ? 8.82 -22.875 -12.586 1 94.31 138 SER B CA 1
ATOM 2723 C C . SER B 1 138 ? 9.586 -21.969 -11.633 1 94.31 138 SER B C 1
ATOM 2725 O O . SER B 1 138 ? 10.625 -21.422 -11.992 1 94.31 138 SER B O 1
ATOM 2727 N N . SER B 1 139 ? 9.086 -21.844 -10.43 1 96.62 139 SER B N 1
ATOM 2728 C CA . SER B 1 139 ? 9.719 -20.984 -9.438 1 96.62 139 SER B CA 1
ATOM 2729 C C . SER B 1 139 ? 11.117 -21.484 -9.086 1 96.62 139 SER B C 1
ATOM 2731 O O . SER B 1 139 ? 12.055 -20.688 -8.992 1 96.62 139 SER B O 1
ATOM 2733 N N . ILE B 1 140 ? 11.242 -22.766 -8.898 1 97.88 140 ILE B N 1
ATOM 2734 C CA . ILE B 1 140 ? 12.531 -23.359 -8.539 1 97.88 140 ILE B CA 1
ATOM 2735 C C . ILE B 1 140 ? 13.547 -23.094 -9.641 1 97.88 140 ILE B C 1
ATOM 2737 O O . ILE B 1 140 ? 14.68 -22.688 -9.367 1 97.88 140 ILE B O 1
ATOM 2741 N N . LYS B 1 141 ? 13.117 -23.312 -10.891 1 97.5 141 LYS B N 1
ATOM 2742 C CA . LYS B 1 141 ? 14 -23.062 -12.023 1 97.5 141 LYS B CA 1
ATOM 2743 C C . LYS B 1 141 ? 14.398 -21.594 -12.094 1 97.5 141 LYS B C 1
ATOM 2745 O O . LYS B 1 141 ? 15.562 -21.266 -12.312 1 97.5 141 LYS B O 1
ATOM 2750 N N . ALA B 1 142 ? 13.445 -20.703 -11.906 1 97.94 142 ALA B N 1
ATOM 2751 C CA . ALA B 1 142 ? 13.711 -19.266 -11.938 1 97.94 142 ALA B CA 1
ATOM 2752 C C . ALA B 1 142 ? 14.719 -18.875 -10.859 1 97.94 142 ALA B C 1
ATOM 2754 O O . ALA B 1 142 ? 15.648 -18.109 -11.117 1 97.94 142 ALA B O 1
ATOM 2755 N N . LEU B 1 143 ? 14.516 -19.375 -9.672 1 98.38 143 LEU B N 1
ATOM 2756 C CA . LEU B 1 143 ? 15.398 -19.078 -8.547 1 98.38 143 LEU B CA 1
ATOM 2757 C C . LEU B 1 143 ? 16.812 -19.594 -8.805 1 98.38 143 LEU B C 1
ATOM 2759 O O . LEU B 1 143 ? 17.781 -18.922 -8.453 1 98.38 143 LEU B O 1
ATOM 2763 N N . GLU B 1 144 ? 16.875 -20.781 -9.414 1 97.94 144 GLU B N 1
ATOM 2764 C CA . GLU B 1 144 ? 18.172 -21.297 -9.82 1 97.94 144 GLU B CA 1
ATOM 2765 C C . GLU B 1 144 ? 18.875 -20.344 -10.773 1 97.94 144 GLU B C 1
ATOM 2767 O O . GLU B 1 144 ? 20.062 -20.031 -10.594 1 97.94 144 GLU B O 1
ATOM 2772 N N . ILE B 1 145 ? 18.156 -19.891 -11.766 1 97.5 145 ILE B N 1
ATOM 2773 C CA . ILE B 1 145 ? 18.703 -19 -12.789 1 97.5 145 ILE B CA 1
ATOM 2774 C C . ILE B 1 145 ? 19.141 -17.688 -12.148 1 97.5 145 ILE B C 1
ATOM 2776 O O . ILE B 1 145 ? 20.234 -17.188 -12.422 1 97.5 145 ILE B O 1
ATOM 2780 N N . VAL B 1 146 ? 18.328 -17.156 -11.297 1 97.44 146 VAL B N 1
ATOM 2781 C CA . VAL B 1 146 ? 18.594 -15.867 -10.656 1 97.44 146 VAL B CA 1
ATOM 2782 C C . VAL B 1 146 ? 19.812 -15.977 -9.75 1 97.44 146 VAL B C 1
ATOM 2784 O O . VAL B 1 146 ? 20.672 -15.078 -9.727 1 97.44 146 VAL B O 1
ATOM 2787 N N . LYS B 1 147 ? 19.969 -17.062 -9.031 1 97.81 147 LYS B N 1
ATOM 2788 C CA . LYS B 1 147 ? 21.109 -17.297 -8.164 1 97.81 147 LYS B CA 1
ATOM 2789 C C . LYS B 1 147 ? 22.406 -17.469 -8.969 1 97.81 147 LYS B C 1
ATOM 2791 O O . LYS B 1 147 ? 23.453 -16.969 -8.586 1 97.81 147 LYS B O 1
ATOM 2796 N N . LYS B 1 148 ? 22.281 -18.188 -10.07 1 96.69 148 LYS B N 1
ATOM 2797 C CA . LYS B 1 148 ? 23.422 -18.359 -10.961 1 96.69 148 LYS B CA 1
ATOM 2798 C C . LYS B 1 148 ? 23.922 -17.016 -11.484 1 96.69 148 LYS B C 1
ATOM 2800 O O . LYS B 1 148 ? 25.109 -16.875 -11.812 1 96.69 148 LYS B O 1
ATOM 2805 N N . ASN B 1 149 ? 23.031 -16.047 -11.469 1 96 149 ASN B N 1
ATOM 2806 C CA . ASN B 1 149 ? 23.391 -14.719 -11.945 1 96 149 ASN B CA 1
ATOM 2807 C C . ASN B 1 149 ? 23.766 -13.781 -10.797 1 96 149 ASN B C 1
ATOM 2809 O O . ASN B 1 149 ? 23.75 -12.562 -10.953 1 96 149 ASN B O 1
ATOM 2813 N N . GLY B 1 150 ? 23.953 -14.305 -9.586 1 96.12 150 GLY B N 1
ATOM 2814 C CA . GLY B 1 150 ? 24.609 -13.562 -8.531 1 96.12 150 GLY B CA 1
ATOM 2815 C C . GLY B 1 150 ? 23.672 -13.148 -7.41 1 96.12 150 GLY B C 1
ATOM 2816 O O . GLY B 1 150 ? 24.109 -12.555 -6.418 1 96.12 150 GLY B O 1
ATOM 2817 N N . ALA B 1 151 ? 22.406 -13.461 -7.5 1 97.31 151 ALA B N 1
ATOM 2818 C CA . ALA B 1 151 ? 21.438 -13.016 -6.496 1 97.31 151 ALA B CA 1
ATOM 2819 C C . ALA B 1 151 ? 21.641 -13.758 -5.176 1 97.31 151 ALA B C 1
ATOM 2821 O O . ALA B 1 151 ? 21.719 -14.992 -5.16 1 97.31 151 ALA B O 1
ATOM 2822 N N . LYS B 1 152 ? 21.672 -13.008 -4.121 1 97.38 152 LYS B N 1
ATOM 2823 C CA . LYS B 1 152 ? 21.844 -13.609 -2.801 1 97.38 152 LYS B CA 1
ATOM 2824 C C . LYS B 1 152 ? 20.625 -13.336 -1.916 1 97.38 152 LYS B C 1
ATOM 2826 O O . LYS B 1 152 ? 20.234 -14.18 -1.11 1 97.38 152 LYS B O 1
ATOM 2831 N N . ASN B 1 153 ? 20.078 -12.148 -1.984 1 97.5 153 ASN B N 1
ATOM 2832 C CA . ASN B 1 153 ? 18.891 -11.742 -1.245 1 97.5 153 ASN B CA 1
ATOM 2833 C C . ASN B 1 153 ? 17.641 -11.797 -2.121 1 97.5 153 ASN B C 1
ATOM 2835 O O . ASN B 1 153 ? 17.344 -10.844 -2.84 1 97.5 153 ASN B O 1
ATOM 2839 N N . ILE B 1 154 ? 16.906 -12.906 -2.016 1 98.31 154 ILE B N 1
ATOM 2840 C CA . ILE B 1 154 ? 15.812 -13.141 -2.945 1 98.31 154 ILE B CA 1
ATOM 2841 C C . ILE B 1 154 ? 14.5 -13.227 -2.178 1 98.31 154 ILE B C 1
ATOM 2843 O O . ILE B 1 154 ? 14.414 -13.914 -1.156 1 98.31 154 ILE B O 1
ATOM 2847 N N . ILE B 1 155 ? 13.555 -12.508 -2.654 1 98.62 155 ILE B N 1
ATOM 2848 C CA . ILE B 1 155 ? 12.172 -12.586 -2.193 1 98.62 155 ILE B CA 1
ATOM 2849 C C . ILE B 1 155 ? 11.281 -13.086 -3.324 1 98.62 155 ILE B C 1
ATOM 2851 O O . ILE B 1 155 ? 11.227 -12.477 -4.398 1 98.62 155 ILE B O 1
ATOM 2855 N N . LEU B 1 156 ? 10.648 -14.195 -3.119 1 98.81 156 LEU B N 1
ATOM 2856 C CA . LEU B 1 156 ? 9.656 -14.695 -4.062 1 98.81 156 LEU B CA 1
ATOM 2857 C C . LEU B 1 156 ? 8.266 -14.18 -3.709 1 98.81 156 LEU B C 1
ATOM 2859 O O . LEU B 1 156 ? 7.75 -14.461 -2.625 1 98.81 156 LEU B O 1
ATOM 2863 N N . VAL B 1 157 ? 7.684 -13.391 -4.625 1 98.81 157 VAL B N 1
ATOM 2864 C CA . VAL B 1 157 ? 6.355 -12.828 -4.406 1 98.81 157 VAL B CA 1
ATOM 2865 C C . VAL B 1 157 ? 5.336 -13.555 -5.277 1 98.81 157 VAL B C 1
ATOM 2867 O O . VAL B 1 157 ? 5.488 -13.633 -6.496 1 98.81 157 VAL B O 1
ATOM 2870 N N . THR B 1 158 ? 4.359 -14.078 -4.668 1 98.38 158 THR B N 1
ATOM 2871 C CA . THR B 1 158 ? 3.258 -14.758 -5.344 1 98.38 158 THR B CA 1
ATOM 2872 C C . THR B 1 158 ? 1.914 -14.234 -4.844 1 98.38 158 THR B C 1
ATOM 2874 O O . THR B 1 158 ? 1.853 -13.523 -3.838 1 98.38 158 THR B O 1
ATOM 2877 N N . LEU B 1 159 ? 0.88 -14.508 -5.57 1 98.12 159 LEU B N 1
ATOM 2878 C CA . LEU B 1 159 ? -0.461 -14.172 -5.105 1 98.12 159 LEU B CA 1
ATOM 2879 C C . LEU B 1 159 ? -1.108 -15.359 -4.406 1 98.12 159 LEU B C 1
ATOM 2881 O O . LEU B 1 159 ? -1.683 -15.219 -3.324 1 98.12 159 LEU B O 1
ATOM 2885 N N . ILE B 1 160 ? -1 -16.5 -5.082 1 98.5 160 ILE B N 1
ATOM 2886 C CA . ILE B 1 160 ? -1.555 -17.719 -4.527 1 98.5 160 ILE B CA 1
ATOM 2887 C C . ILE B 1 160 ? -0.49 -18.828 -4.539 1 98.5 160 ILE B C 1
ATOM 2889 O O . ILE B 1 160 ? 0.225 -18.984 -5.527 1 98.5 160 ILE B O 1
ATOM 2893 N N . ALA B 1 161 ? -0.409 -19.531 -3.469 1 98.69 161 ALA B N 1
ATOM 2894 C CA . ALA B 1 161 ? 0.558 -20.609 -3.355 1 98.69 161 ALA B CA 1
ATOM 2895 C C . ALA B 1 161 ? -0.121 -21.906 -2.914 1 98.69 161 ALA B C 1
ATOM 2897 O O . ALA B 1 161 ? -1.162 -21.875 -2.254 1 98.69 161 ALA B O 1
ATOM 2898 N N . SER B 1 162 ? 0.417 -23 -3.338 1 98.62 162 SER B N 1
ATOM 2899 C CA . SER B 1 162 ? 0.009 -24.297 -2.838 1 98.62 162 SER B CA 1
ATOM 2900 C C . SER B 1 162 ? 0.982 -24.812 -1.783 1 98.62 162 SER B C 1
ATOM 2902 O O . SER B 1 162 ? 2.168 -24.484 -1.806 1 98.62 162 SER B O 1
ATOM 2904 N N . PRO B 1 163 ? 0.493 -25.609 -0.849 1 98.5 163 PRO B N 1
ATOM 2905 C CA . PRO B 1 163 ? 1.418 -26.234 0.103 1 98.5 163 PRO B CA 1
ATOM 2906 C C . PRO B 1 163 ? 2.502 -27.062 -0.581 1 98.5 163 PRO B C 1
ATOM 2908 O O . PRO B 1 163 ? 3.668 -27.016 -0.179 1 98.5 163 PRO B O 1
ATOM 2911 N N . GLU B 1 164 ? 2.152 -27.781 -1.605 1 97.88 164 GLU B N 1
ATOM 2912 C CA . GLU B 1 164 ? 3.086 -28.641 -2.328 1 97.88 164 GLU B CA 1
ATOM 2913 C C . GLU B 1 164 ? 4.211 -27.828 -2.959 1 97.88 164 GLU B C 1
ATOM 2915 O O . GLU B 1 164 ? 5.391 -28.141 -2.779 1 97.88 164 GLU B O 1
ATOM 2920 N N . GLY B 1 165 ? 3.805 -26.797 -3.65 1 97.88 165 GLY B N 1
ATOM 2921 C CA . GLY B 1 165 ? 4.797 -25.938 -4.281 1 97.88 165 GLY B CA 1
ATOM 2922 C C . GLY B 1 165 ? 5.684 -25.219 -3.283 1 97.88 165 GLY B C 1
ATOM 2923 O O . GLY B 1 165 ? 6.895 -25.109 -3.486 1 97.88 165 GLY B O 1
ATOM 2924 N N . THR B 1 166 ? 5.086 -24.703 -2.25 1 98.62 166 THR B N 1
ATOM 2925 C CA . THR B 1 166 ? 5.816 -23.984 -1.211 1 98.62 166 THR B CA 1
ATOM 2926 C C . THR B 1 166 ? 6.863 -24.891 -0.565 1 98.62 166 THR B C 1
ATOM 2928 O O . THR B 1 166 ? 8.016 -24.484 -0.382 1 98.62 166 THR B O 1
ATOM 2931 N N . GLU B 1 167 ? 6.465 -26.078 -0.245 1 98.38 167 GLU B N 1
ATOM 2932 C CA . GLU B 1 167 ? 7.379 -27.031 0.37 1 98.38 167 GLU B CA 1
ATOM 2933 C C . GLU B 1 167 ? 8.562 -27.328 -0.542 1 98.38 167 GLU B C 1
ATOM 2935 O O . GLU B 1 167 ? 9.711 -27.359 -0.087 1 98.38 167 GLU B O 1
ATOM 2940 N N . LYS B 1 168 ? 8.297 -27.578 -1.762 1 97.88 168 LYS B N 1
ATOM 2941 C CA . LYS B 1 168 ? 9.359 -27.891 -2.717 1 97.88 168 LYS B CA 1
ATOM 2942 C C . LYS B 1 168 ? 10.344 -26.719 -2.836 1 97.88 168 LYS B C 1
ATOM 2944 O O . LYS B 1 168 ? 11.562 -26.938 -2.852 1 97.88 168 LYS B O 1
ATOM 2949 N N . VAL B 1 169 ? 9.812 -25.516 -2.928 1 98.38 169 VAL B N 1
ATOM 2950 C CA . VAL B 1 169 ? 10.68 -24.344 -3.031 1 98.38 169 VAL B CA 1
ATOM 2951 C C . VAL B 1 169 ? 11.516 -24.203 -1.76 1 98.38 169 VAL B C 1
ATOM 2953 O O . VAL B 1 169 ? 12.711 -23.906 -1.824 1 98.38 169 VAL B O 1
ATOM 2956 N N . ASN B 1 170 ? 10.891 -24.391 -0.608 1 98.56 170 ASN B N 1
ATOM 2957 C CA . ASN B 1 170 ? 11.594 -24.281 0.663 1 98.56 170 ASN B CA 1
ATOM 2958 C C . ASN B 1 170 ? 12.727 -25.297 0.767 1 98.56 170 ASN B C 1
ATOM 2960 O O . ASN B 1 170 ? 13.781 -25 1.343 1 98.56 170 ASN B O 1
ATOM 2964 N N . ILE B 1 171 ? 12.516 -26.484 0.251 1 98.31 171 ILE B N 1
ATOM 2965 C CA . ILE B 1 171 ? 13.523 -27.547 0.285 1 98.31 171 ILE B CA 1
ATOM 2966 C C . ILE B 1 171 ? 14.68 -27.172 -0.641 1 98.31 171 ILE B C 1
ATOM 2968 O O . ILE B 1 171 ? 15.852 -27.234 -0.241 1 98.31 171 ILE B O 1
ATOM 2972 N N . GLU B 1 172 ? 14.383 -26.781 -1.824 1 98.06 172 GLU B N 1
ATOM 2973 C CA . GLU B 1 172 ? 15.398 -26.547 -2.846 1 98.06 172 GLU B CA 1
ATOM 2974 C C . GLU B 1 172 ? 16.109 -25.203 -2.617 1 98.06 172 GLU B C 1
ATOM 2976 O O . GLU B 1 172 ? 17.281 -25.047 -2.973 1 98.06 172 GLU B O 1
ATOM 2981 N N . HIS B 1 173 ? 15.406 -24.234 -2.146 1 98.31 173 HIS B N 1
ATOM 2982 C CA . HIS B 1 173 ? 15.906 -22.891 -1.905 1 98.31 173 HIS B CA 1
ATOM 2983 C C . HIS B 1 173 ? 15.508 -22.391 -0.518 1 98.31 173 HIS B C 1
ATOM 2985 O O . HIS B 1 173 ? 14.75 -21.422 -0.391 1 98.31 173 HIS B O 1
ATOM 2991 N N . PRO B 1 174 ? 16.125 -22.906 0.507 1 98 174 PRO B N 1
ATOM 2992 C CA . PRO B 1 174 ? 15.719 -22.609 1.882 1 98 174 PRO B CA 1
ATOM 2993 C C . PRO B 1 174 ? 16.016 -21.156 2.277 1 98 174 PRO B C 1
ATOM 2995 O O . PRO B 1 174 ? 15.492 -20.672 3.285 1 98 174 PRO B O 1
ATOM 2998 N N . ASP B 1 175 ? 16.828 -20.516 1.521 1 97.62 175 ASP B N 1
ATOM 2999 C CA . ASP B 1 175 ? 17.25 -19.156 1.844 1 97.62 175 ASP B CA 1
ATOM 3000 C C . ASP B 1 175 ? 16.266 -18.141 1.273 1 97.62 175 ASP B C 1
ATOM 3002 O O . ASP B 1 175 ? 16.328 -16.953 1.618 1 97.62 175 ASP B O 1
ATOM 3006 N N . VAL B 1 176 ? 15.344 -18.547 0.44 1 98.19 176 VAL B N 1
ATOM 3007 C CA . VAL B 1 176 ? 14.43 -17.641 -0.235 1 98.19 176 VAL B CA 1
ATOM 3008 C C . VAL B 1 176 ? 13.227 -17.359 0.657 1 98.19 176 VAL B C 1
ATOM 3010 O O . VAL B 1 176 ? 12.648 -18.281 1.236 1 98.19 176 VAL B O 1
ATOM 3013 N N . ILE B 1 177 ? 12.891 -16.109 0.791 1 98.06 177 ILE B N 1
ATOM 3014 C CA . ILE B 1 177 ? 11.703 -15.727 1.542 1 98.06 177 ILE B CA 1
ATOM 3015 C C . ILE B 1 177 ? 10.5 -15.656 0.606 1 98.06 177 ILE B C 1
ATOM 3017 O O . ILE B 1 177 ? 10.562 -15.031 -0.454 1 98.06 177 ILE B O 1
ATOM 3021 N N . ILE B 1 178 ? 9.445 -16.297 0.993 1 98.75 178 ILE B N 1
ATOM 3022 C CA . ILE B 1 178 ? 8.25 -16.328 0.156 1 98.75 178 ILE B CA 1
ATOM 3023 C C . ILE B 1 178 ? 7.156 -15.469 0.776 1 98.75 178 ILE B C 1
ATOM 3025 O O . ILE B 1 178 ? 6.852 -15.594 1.965 1 98.75 178 ILE B O 1
ATOM 3029 N N . TYR B 1 179 ? 6.609 -14.562 0.002 1 98.88 179 TYR B N 1
ATOM 3030 C CA . TYR B 1 179 ? 5.41 -13.812 0.354 1 98.88 179 TYR B CA 1
ATOM 3031 C C . TYR B 1 179 ? 4.254 -14.164 -0.573 1 98.88 179 TYR B C 1
ATOM 3033 O O . TYR B 1 179 ? 4.441 -14.312 -1.782 1 98.88 179 TYR B O 1
ATOM 3041 N N . THR B 1 180 ? 3.076 -14.289 -0.003 1 98.81 180 THR B N 1
ATOM 3042 C CA . THR B 1 180 ? 1.895 -14.609 -0.795 1 98.81 180 THR B CA 1
ATOM 3043 C C . THR B 1 180 ? 0.641 -14.008 -0.169 1 98.81 180 THR B C 1
ATOM 3045 O O . THR B 1 180 ? 0.631 -13.672 1.018 1 98.81 180 THR B O 1
ATOM 3048 N N . ALA B 1 181 ? -0.366 -13.82 -1.012 1 98.56 181 ALA B N 1
ATOM 3049 C CA . ALA B 1 181 ? -1.646 -13.336 -0.497 1 98.56 181 ALA B CA 1
ATOM 3050 C C . ALA B 1 181 ? -2.473 -14.484 0.078 1 98.56 181 ALA B C 1
ATOM 3052 O O . ALA B 1 181 ? -3.361 -14.266 0.904 1 98.56 181 ALA B O 1
ATOM 3053 N N . SER B 1 182 ? -2.162 -15.703 -0.394 1 98.62 182 SER B N 1
ATOM 3054 C CA . SER B 1 182 ? -2.957 -16.844 0.061 1 98.62 182 SER B CA 1
ATOM 3055 C C . SER B 1 182 ? -2.188 -18.156 -0.089 1 98.62 182 SER B C 1
ATOM 3057 O O . SER B 1 182 ? -1.509 -18.359 -1.096 1 98.62 182 SER B O 1
ATOM 3059 N N . LEU B 1 183 ? -2.248 -18.953 0.906 1 98.62 183 LEU B N 1
ATOM 3060 C CA . LEU B 1 183 ? -1.886 -20.359 0.824 1 98.62 183 LEU B CA 1
ATOM 3061 C C . LEU B 1 183 ? -3.129 -21.234 0.681 1 98.62 183 LEU B C 1
ATOM 3063 O O . LEU B 1 183 ? -3.861 -21.438 1.651 1 98.62 183 LEU B O 1
ATOM 3067 N N . ASP B 1 184 ? -3.307 -21.719 -0.505 1 98.5 184 ASP B N 1
ATOM 3068 C CA . ASP B 1 184 ? -4.527 -22.453 -0.794 1 98.5 184 ASP B CA 1
ATOM 3069 C C . ASP B 1 184 ? -4.395 -23.922 -0.37 1 98.5 184 ASP B C 1
ATOM 3071 O O . ASP B 1 184 ? -3.391 -24.312 0.233 1 98.5 184 ASP B O 1
ATOM 3075 N N . LYS B 1 185 ? -5.398 -24.672 -0.646 1 98.25 185 LYS B N 1
ATOM 3076 C CA . LYS B 1 185 ? -5.605 -25.969 -0 1 98.25 185 LYS B CA 1
ATOM 3077 C C . LYS B 1 185 ? -4.637 -27.016 -0.544 1 98.25 185 LYS B C 1
ATOM 3079 O O . LYS B 1 185 ? -4.012 -27.75 0.225 1 98.25 185 LYS B O 1
ATOM 3084 N N . LYS B 1 186 ? -4.629 -27.141 -1.869 1 98.25 186 LYS B N 1
ATOM 3085 C CA . LYS B 1 186 ? -3.857 -28.219 -2.492 1 98.25 186 LYS B CA 1
ATOM 3086 C C . LYS B 1 186 ? -3.809 -28.047 -4.008 1 98.25 186 LYS B C 1
ATOM 3088 O O . LYS B 1 186 ? -4.453 -27.156 -4.559 1 98.25 186 LYS B O 1
ATOM 3093 N N . LEU B 1 187 ? -3.066 -28.922 -4.625 1 97.88 187 LEU B N 1
ATOM 3094 C CA . LEU B 1 187 ? -3.078 -29.078 -6.078 1 97.88 187 LEU B CA 1
ATOM 3095 C C . LEU B 1 187 ? -4.051 -30.156 -6.508 1 97.88 187 LEU B C 1
ATOM 3097 O O . LEU B 1 187 ? -4.164 -31.203 -5.844 1 97.88 187 LEU B O 1
ATOM 3101 N N . ASN B 1 188 ? -4.746 -29.938 -7.574 1 97 188 ASN B N 1
ATOM 3102 C CA . ASN B 1 188 ? -5.496 -31.047 -8.156 1 97 188 ASN B CA 1
ATOM 3103 C C . ASN B 1 188 ? -4.609 -31.922 -9.047 1 97 188 ASN B C 1
ATOM 3105 O O . ASN B 1 188 ? -3.4 -31.688 -9.125 1 97 188 ASN B O 1
ATOM 3109 N N . SER B 1 189 ? -5.184 -32.906 -9.688 1 94.81 189 SER B N 1
ATOM 3110 C CA . SER B 1 189 ? -4.426 -33.875 -10.453 1 94.81 189 SER B CA 1
ATOM 3111 C C . SER B 1 189 ? -3.771 -33.25 -11.68 1 94.81 189 SER B C 1
ATOM 3113 O O . SER B 1 189 ? -2.828 -33.812 -12.242 1 94.81 189 SER B O 1
ATOM 3115 N N . LYS B 1 190 ? -4.27 -32.094 -12.055 1 92.38 190 LYS B N 1
ATOM 3116 C CA . LYS B 1 190 ? -3.729 -31.406 -13.234 1 92.38 190 LYS B CA 1
ATOM 3117 C C . LYS B 1 190 ? -2.693 -30.359 -12.836 1 92.38 190 LYS B C 1
ATOM 3119 O O . LYS B 1 190 ? -2.191 -29.625 -13.68 1 92.38 190 LYS B O 1
ATOM 3124 N N . GLY B 1 191 ? -2.432 -30.172 -11.5 1 93.56 191 GLY B N 1
ATOM 3125 C CA . GLY B 1 191 ? -1.416 -29.234 -11.023 1 93.56 191 GLY B CA 1
ATOM 3126 C C . GLY B 1 191 ? -1.953 -27.844 -10.773 1 93.56 191 GLY B C 1
ATOM 3127 O O . GLY B 1 191 ? -1.183 -26.906 -10.578 1 93.56 191 GLY B O 1
ATOM 3128 N N . TYR B 1 192 ? -3.297 -27.719 -10.859 1 96 192 TYR B N 1
ATOM 3129 C CA . TYR B 1 192 ? -3.916 -26.438 -10.531 1 96 192 TYR B CA 1
ATOM 3130 C C . TYR B 1 192 ? -4.113 -26.297 -9.023 1 96 192 TYR B C 1
ATOM 3132 O O . TYR B 1 192 ? -4.363 -27.281 -8.328 1 96 192 TYR B O 1
ATOM 3140 N N . ILE B 1 193 ? -4.027 -25.078 -8.609 1 98.12 193 ILE B N 1
ATOM 3141 C CA . ILE B 1 193 ? -4.23 -24.781 -7.195 1 98.12 193 ILE B CA 1
ATOM 3142 C C . ILE B 1 193 ? -5.723 -24.734 -6.887 1 98.12 193 ILE B C 1
ATOM 3144 O O . ILE B 1 193 ? -6.492 -24.109 -7.621 1 98.12 193 ILE B O 1
ATOM 3148 N N . LEU B 1 194 ? -6.16 -25.359 -5.84 1 98.56 194 LEU B N 1
ATOM 3149 C CA . LEU B 1 194 ? -7.551 -25.328 -5.398 1 98.56 194 LEU B CA 1
ATOM 3150 C C . LEU B 1 194 ? -7.691 -24.531 -4.102 1 98.56 194 LEU B C 1
ATOM 3152 O O . LEU B 1 194 ? -6.984 -24.812 -3.127 1 98.56 194 LEU B O 1
ATOM 3156 N N . PRO B 1 195 ? -8.672 -23.594 -3.967 1 98.44 195 PRO B N 1
ATOM 3157 C CA . PRO B 1 195 ? -9.648 -23.234 -4.996 1 98.44 195 PRO B CA 1
ATOM 3158 C C . PRO B 1 195 ? -9.047 -22.375 -6.109 1 98.44 195 PRO B C 1
ATOM 3160 O O . PRO B 1 195 ? -9.633 -22.25 -7.184 1 98.44 195 PRO B O 1
ATOM 3163 N N . GLY B 1 196 ? -7.867 -21.766 -5.762 1 97.75 196 GLY B N 1
ATOM 3164 C CA . GLY B 1 196 ? -7.094 -21.047 -6.758 1 97.75 196 GLY B CA 1
ATOM 3165 C C . GLY B 1 196 ? -7.906 -20 -7.504 1 97.75 196 GLY B C 1
ATOM 3166 O O . GLY B 1 196 ? -8.852 -19.438 -6.953 1 97.75 196 GLY B O 1
ATOM 3167 N N . LEU B 1 197 ? -7.398 -19.609 -8.672 1 96.94 197 LEU B N 1
ATOM 3168 C CA . LEU B 1 197 ? -8.07 -18.641 -9.516 1 96.94 197 LEU B CA 1
ATOM 3169 C C . LEU B 1 197 ? -7.926 -19 -10.992 1 96.94 197 LEU B C 1
ATOM 3171 O O . LEU B 1 197 ? -8.125 -18.156 -11.867 1 96.94 197 LEU B O 1
ATOM 3175 N N . GLY B 1 198 ? -7.504 -20.266 -11.234 1 94 198 GLY B N 1
ATOM 3176 C CA . GLY B 1 198 ? -7.246 -20.688 -12.602 1 94 198 GLY B CA 1
ATOM 3177 C C . GLY B 1 198 ? -5.844 -20.344 -13.07 1 94 198 GLY B C 1
ATOM 3178 O O . GLY B 1 198 ? -4.914 -20.266 -12.266 1 94 198 GLY B O 1
ATOM 3179 N N . ASP B 1 199 ? -5.656 -20.281 -14.383 1 92.81 199 ASP B N 1
ATOM 3180 C CA . ASP B 1 199 ? -4.375 -19.906 -14.977 1 92.81 199 ASP B CA 1
ATOM 3181 C C . ASP B 1 199 ? -4.246 -18.375 -15.078 1 92.81 199 ASP B C 1
ATOM 3183 O O . ASP B 1 199 ? -4.961 -17.75 -15.852 1 92.81 199 ASP B O 1
ATOM 3187 N N . ALA B 1 200 ? -3.326 -17.828 -14.359 1 93.81 200 ALA B N 1
ATOM 3188 C CA . ALA B 1 200 ? -3.178 -16.375 -14.289 1 93.81 200 ALA B CA 1
ATOM 3189 C C . ALA B 1 200 ? -2.854 -15.789 -15.656 1 93.81 200 ALA B C 1
ATOM 3191 O O . ALA B 1 200 ? -3.348 -14.719 -16.016 1 93.81 200 ALA B O 1
ATOM 3192 N N . GLY B 1 201 ? -1.973 -16.469 -16.406 1 92.25 201 GLY B N 1
ATOM 3193 C CA . GLY B 1 201 ? -1.66 -15.984 -17.734 1 92.25 201 GLY B CA 1
ATOM 3194 C C . GLY B 1 201 ? -2.875 -15.906 -18.641 1 92.25 201 GLY B C 1
ATOM 3195 O O . GLY B 1 201 ? -3.074 -14.906 -19.328 1 92.25 201 GLY B O 1
ATOM 3196 N N . ASP B 1 202 ? -3.684 -16.922 -18.609 1 92.38 202 ASP B N 1
ATOM 3197 C CA . ASP B 1 202 ? -4.883 -16.969 -19.438 1 92.38 202 ASP B CA 1
ATOM 3198 C C . ASP B 1 202 ? -5.883 -15.898 -19.016 1 92.38 202 ASP B C 1
ATOM 3200 O O . ASP B 1 202 ? -6.543 -15.289 -19.859 1 92.38 202 ASP B O 1
ATOM 3204 N N . ARG B 1 203 ? -5.965 -15.688 -17.75 1 93.69 203 ARG B N 1
ATOM 3205 C CA . ARG B 1 203 ? -6.898 -14.695 -17.234 1 93.69 203 ARG B CA 1
ATOM 3206 C C . ARG B 1 203 ? -6.449 -13.281 -17.594 1 93.69 203 ARG B C 1
ATOM 3208 O O . ARG B 1 203 ? -7.281 -12.391 -17.797 1 93.69 203 ARG B O 1
ATOM 3215 N N . LEU B 1 204 ? -5.141 -13.078 -17.703 1 92.88 204 LEU B N 1
ATOM 3216 C CA . LEU B 1 204 ? -4.562 -11.773 -18 1 92.88 204 LEU B CA 1
ATOM 3217 C C . LEU B 1 204 ? -4.676 -11.445 -19.484 1 92.88 204 LEU B C 1
ATOM 3219 O O . LEU B 1 204 ? -4.984 -10.312 -19.844 1 92.88 204 LEU B O 1
ATOM 3223 N N . PHE B 1 205 ? -4.434 -12.484 -20.297 1 90.44 205 PHE B N 1
ATOM 3224 C CA . PHE B 1 205 ? -4.148 -12.164 -21.688 1 90.44 205 PHE B CA 1
ATOM 3225 C C . PHE B 1 205 ? -5.168 -12.828 -22.609 1 90.44 205 PHE B C 1
ATOM 3227 O O . PHE B 1 205 ? -5.094 -12.688 -23.828 1 90.44 205 PHE B O 1
ATOM 3234 N N . ARG B 1 206 ? -6.172 -13.516 -22.125 1 87.25 206 ARG B N 1
ATOM 3235 C CA . ARG B 1 206 ? -7.223 -14.211 -22.859 1 87.25 206 ARG B CA 1
ATOM 3236 C C . ARG B 1 206 ? -6.633 -15.258 -23.797 1 87.25 206 ARG B C 1
ATOM 3238 O O . ARG B 1 206 ? -7.023 -15.336 -24.969 1 87.25 206 ARG B O 1
ATOM 3245 N N . THR B 1 207 ? -5.621 -15.914 -23.219 1 83.19 207 THR B N 1
ATOM 3246 C CA . THR B 1 207 ? -5.047 -17.031 -23.969 1 83.19 207 THR B CA 1
ATOM 3247 C C . THR B 1 207 ? -5.586 -18.359 -23.453 1 83.19 207 THR B C 1
ATOM 3249 O O . THR B 1 207 ? -6.391 -18.391 -22.516 1 83.19 207 THR B O 1
ATOM 3252 N N . LYS B 1 208 ? -5.465 -19.391 -24.359 1 72.25 208 LYS B N 1
ATOM 3253 C CA . LYS B 1 208 ? -5.941 -20.719 -24.016 1 72.25 208 LYS B CA 1
ATOM 3254 C C . LYS B 1 208 ? -4.777 -21.703 -23.875 1 72.25 208 LYS B C 1
ATOM 3256 O O . LYS B 1 208 ? -3.75 -21.547 -24.547 1 72.25 208 LYS B O 1
#

Foldseek 3Di:
DFAAADDDPVLVVLVVLLQDLPNAQVSVLVSLLQSLLVLLVVVCPPQDWDKDWDADPVGIDIDIDGPLCLEEEEEEPDLQVSHVNSNCVVRVNYHYWYWYWDQDPPPRAIDTPDTDTDQHEASHAYEYGDAEQFQQRNVLVVVVVVVVRPDDHYEYEYAEHEPNNVVVCCVSPVSYYYYYNYYADHADPVRAGVVHRPDSVCRNPVDD/DFAAADDDPVLVVLVVLLQDLPNAQVSVLVSLLQSLLVLVVVVCPPQDWDWDWDADPVGIDIDIDGPLCLEEEEEEPDLQVSHVNSNCVVRVNYHYWYWYWDQDPPPRAIDTPDTDTDQHEASHAYEYGDAEQFQQRNVLVVVVVVVVRPDDHYEYEYAEHEPNNVVVCCVSPVSYYYYYNYYADHADPVRAGVVHRPDSVCRNPVDD

Secondary structure (DSSP, 8-state):
---EE---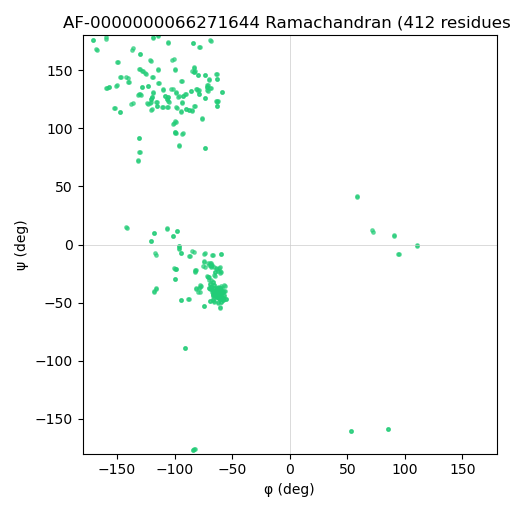HHHHHHHHHHHSTT--HHHHHHHHHHHHHHHHHHHTTT---EEEEEE-SS-EEEEEE--GGGEEEEEEETTTHHHHHHHHHH-TT-EE-EEEEEE-TTT--EEEEEEE-----TT-EEEEE-SEESSSHHHHHHHHHHHHTT--EEEEE-SEE-HHHHHHHHHH-TT-EEEESEE-SEE-TTS-EES--S-HHHHHH---/---EE---HHHHHHHHHHHSTT--HHHHHHHHHHHHHHHHHHHTTT---EEEEEE-SS-EEEEEE--GGGEEEEEEETTTHHHHHHHHHH-TT-EE-EEEEEE-TTT--EEEEEEE-----TT-EEEEE-SEESSSHHHHHHHHHHHHTT--EEEEE-SEE-HHHHHHHHHH-TT-EEEESEE-SEE-TTS-EES--S-HHHHHH---

Nearest PDB structures (foldseek):
  1o5o-assembly1_B  TM=9.854E-01  e=3.264E-34  Thermotoga maritima
  1i5e-assembly1_B  TM=9.477E-01  e=1.224E-29  [Bacillus] caldolyticus
  1v9s-assembly1_C  TM=9.629E-01  e=1.809E-28  Thermus thermophilus HB8
  6wn8-assembly1_C  TM=9.628E-01  e=1.866E-27  Klebsiella pneumoniae subsp. pneumoniae
  2ehj-assembly1_A  TM=9.614E-01  e=1.387E-25  Escherichia coli

Solvent-accessible surface area (backbone atoms only — not comparable to full-atom values): 21366 Å² total; per-residue (Å²): 130,75,65,44,65,53,86,39,44,64,52,43,23,46,49,33,54,52,20,29,57,80,54,46,36,69,60,38,44,52,43,42,19,51,48,36,26,55,50,44,55,62,70,37,60,76,51,72,64,41,80,43,82,44,42,23,68,70,35,75,46,78,34,33,38,57,70,40,72,36,29,36,39,31,24,35,44,71,45,8,56,56,35,51,60,19,45,35,72,78,38,73,64,37,42,71,27,42,33,29,56,45,64,38,88,85,77,66,44,65,41,78,80,42,76,49,69,64,94,51,42,82,76,23,40,34,37,38,29,32,49,66,32,34,70,22,55,63,59,45,50,51,52,51,55,45,40,75,56,44,50,69,42,43,36,40,42,31,44,38,30,14,55,65,7,50,45,49,32,38,69,78,41,66,81,47,45,36,39,24,59,35,75,41,76,32,64,49,98,84,50,46,43,34,48,50,49,59,57,62,46,33,51,54,67,74,53,132,129,74,65,44,64,53,87,39,43,65,50,43,24,46,50,34,55,52,19,28,57,81,53,48,37,68,61,38,44,52,44,44,18,50,48,36,27,55,50,45,56,61,72,38,60,76,51,72,66,42,80,44,82,45,42,24,68,72,35,74,45,78,34,34,38,56,71,40,71,36,28,34,38,30,25,36,43,72,44,6,54,55,34,51,62,17,43,34,72,78,37,73,63,37,42,71,30,42,34,29,56,46,64,38,89,87,80,65,44,64,42,78,78,44,76,49,68,64,95,53,43,82,77,23,39,34,37,37,28,34,50,65,33,33,71,22,55,62,59,46,49,50,51,50,54,46,40,76,57,45,50,71,42,43,36,39,42,29,43,38,30,15,54,66,6,50,44,49,33,38,68,78,39,67,80,47,43,36,39,24,57,34,75,41,76,32,63,49,99,86,50,46,42,35,50,50,50,61,59,61,46,31,51,55,67,74,53,133

InterPro domains:
  IPR000836 Phosphoribosyltransferase domain [PF14681] (5-207)
  IPR000836 Phosphoribosyltransferase domain [cd06223] (67-182)
  IPR005765 Uracil phosphoribosyl transferase [TIGR01091] (2-208)
  IPR029057 Phosphoribosyltransferase-like [G3DSA:3.40.50.2020] (1-208)
  IPR029057 Phosphoribosyltransferase-like [SSF53271] (4-205)
  IPR034332 Uracil phosphoribosyltransferase, bacterial-type [MF_01218_B] (2-208)
  IPR050054 Uracil phosphoribosyltransferase/Adenine phosphoribosyltransferase [PTHR32315] (6-173)

Radius of gyration: 23.02 Å; Cα contacts (8 Å, |Δi|>4): 966; chains: 2; bounding box: 51×72×48 Å

Organism: Thermosipho melanesiensis (strain DSM 12029 / CIP 104789 / BI429) (NCBI:txid391009)